Protein AF-A0A016TF57-F1 (afdb_monomer)

Foldseek 3Di:
DVVCVVPDDDPDFFPLVRQLVVVVVCCVVVVDPPVVSVVSVVVSVVCVVVVNDGDTDDPDVDPDDPPPPLDPFDDWDFDDDDPDDPDDDLLNLLVLLVVLLVVLQVLLVVLVDRPSPPFFDHSVLLSVLQVPQPLLVLQLLEEEEEEEPDDDDDQVSNVCSLRQSRHVGYIDDDGDDLVPGAQWYKYAYPQKDFLSSQDDDSVFKEDAAFLPFFDLPPCLVDCLHLVLLLQLLCCCVPVCVVPPLLVVLVVLLQQLLCVLPVVDPDLSCLSNDSGGFADVRIMIDTSVCVSSLVSQVSSSVSSSHDVRSSVSSVSSRGDYDHHDPVQEEQQPDPPRPNCCLVVADSSHRMYPGRPSVCVVPSVSVNSCCVGVSVSSSVSSGHPPCSVPPPPPPPDD

InterPro domains:
  IPR005049 STELLO-like [PF03385] (1-182)
  IPR005049 STELLO-like [PF03385] (183-281)
  IPR005049 STELLO-like [PTHR31362] (2-180)

Secondary structure (DSSP, 8-state):
-HHHHHT-----SBHHHHHHHHHHHHHHTTSS-HHHHHHHHHHHHHHHHTT--PPBPP--S-----S-TTSTT---B--------TT--HHHHHHHHHHHHHHHHHHHHTTT--GGGTTPPPHHHHHHHHHT-HHHHHHHTSEEEEEPSS---SSHHHHHHHHGGGSSEEEEES---GGG-SSEEEEEETT-EE-GGG---TTSEE-TTTT-B-S--GGGGSIIIIIHHHHHHHIIIIISTT-HHHHHHHHHHHHHHHHH-TT---HHHHHTS---B---SEEEEEGGGHHHHHHHHHHHHHTT--HHHHHHHHHHTS-EEPPPGGGEE-S-STTGGGGHHHH--TT-SEE----GGGGGSHHHHHHHIIIIIHHHHHHHT-GGGTTT---SSS--

Solvent-accessible surface area (backbone atoms only — not comparable to full-atom values): 22368 Å² total; per-residue (Å²): 109,69,74,55,63,76,71,60,80,70,91,55,70,45,47,66,55,30,54,48,52,50,38,49,53,32,32,79,67,68,75,40,52,75,66,55,38,49,52,50,50,50,51,52,50,52,41,49,73,75,66,55,77,72,63,77,64,71,91,65,100,52,89,75,64,66,92,58,83,81,58,88,72,81,58,50,54,81,62,76,90,73,82,78,63,99,73,72,51,62,44,56,58,26,42,53,42,52,48,32,48,50,54,51,29,54,62,26,40,79,34,77,38,64,71,69,61,80,56,71,62,56,35,63,58,42,27,57,60,47,74,72,31,69,47,53,52,53,33,42,50,18,34,38,34,36,39,62,94,63,87,89,82,87,42,63,72,54,54,43,44,73,43,40,75,48,29,57,39,51,37,44,45,40,65,86,72,74,96,76,60,78,46,27,37,35,42,31,30,65,32,44,45,73,45,66,87,68,57,77,70,63,87,44,30,36,28,57,69,49,72,73,45,59,49,75,51,74,59,48,79,38,68,40,20,51,58,9,28,48,42,29,43,40,40,56,70,62,73,35,54,84,36,69,68,58,42,52,41,50,52,49,44,42,50,24,29,32,73,71,38,76,83,54,85,50,55,62,59,56,60,59,44,78,58,37,36,25,83,69,48,42,36,35,44,18,39,93,46,42,69,54,52,52,54,48,49,52,49,30,50,75,30,47,28,38,64,30,40,47,50,31,55,51,55,54,28,48,79,68,45,62,53,59,76,85,32,45,42,73,37,84,56,88,71,29,62,82,32,40,64,78,71,59,58,84,77,27,41,34,38,31,55,48,63,53,82,52,44,82,41,46,66,55,31,30,45,41,40,70,40,58,49,38,40,48,40,50,74,77,47,34,72,87,54,69,87,71,70,82,75,85,84,78,79,135

pLDDT: mean 79.37, std 16.91, range [27.0, 96.5]

Structure (mmCIF, N/CA/C/O backbone):
data_AF-A0A016TF57-F1
#
_entry.id   AF-A0A016TF57-F1
#
loop_
_atom_site.group_PDB
_atom_site.id
_atom_site.type_symbol
_atom_site.label_atom_id
_atom_site.label_alt_id
_atom_site.label_comp_id
_atom_site.label_asym_id
_atom_site.label_entity_id
_atom_site.label_seq_id
_atom_site.pdbx_PDB_ins_code
_atom_site.Cartn_x
_atom_site.Cartn_y
_atom_site.Cartn_z
_atom_site.occupancy
_atom_site.B_iso_or_equiv
_atom_site.auth_seq_id
_atom_site.auth_comp_id
_atom_site.auth_asym_id
_atom_site.auth_atom_id
_atom_site.pdbx_PDB_model_num
ATOM 1 N N . MET A 1 1 ? -4.823 -21.055 -31.727 1.00 71.75 1 MET A N 1
ATOM 2 C CA . MET A 1 1 ? -5.336 -21.665 -30.477 1.00 71.75 1 MET A CA 1
ATOM 3 C C . MET A 1 1 ? -6.064 -20.632 -29.627 1.00 71.75 1 MET A C 1
ATOM 5 O O . MET A 1 1 ? -7.230 -20.855 -29.352 1.00 71.75 1 MET A O 1
ATOM 9 N N . LEU A 1 2 ? -5.428 -19.508 -29.272 1.00 66.88 2 LEU A N 1
ATOM 10 C CA . LEU A 1 2 ? -6.053 -18.452 -28.459 1.00 66.88 2 LEU A CA 1
ATOM 11 C C . LEU A 1 2 ? -7.310 -17.848 -29.109 1.00 66.88 2 LEU A C 1
ATOM 13 O O . LEU A 1 2 ? -8.346 -17.823 -28.468 1.00 66.88 2 LEU A O 1
ATOM 17 N N . GLU A 1 3 ? -7.268 -17.505 -30.399 1.00 75.25 3 GLU A N 1
ATOM 18 C CA . GLU A 1 3 ? -8.455 -17.023 -31.141 1.00 75.25 3 GLU A CA 1
ATOM 19 C C . GLU A 1 3 ? -9.606 -18.040 -31.181 1.00 75.25 3 GLU A C 1
ATOM 21 O O . GLU A 1 3 ? -10.775 -17.675 -31.192 1.00 75.25 3 GLU A O 1
ATOM 26 N N . PHE A 1 4 ? -9.288 -19.340 -31.195 1.00 82.19 4 PHE A N 1
ATOM 27 C CA . PHE A 1 4 ? -10.316 -20.379 -31.147 1.00 82.19 4 PHE A CA 1
ATOM 28 C C . PHE A 1 4 ? -10.947 -20.466 -29.758 1.00 82.19 4 PHE A C 1
ATOM 30 O O . PHE A 1 4 ? -12.154 -20.619 -29.662 1.00 82.19 4 PHE A O 1
ATOM 37 N N . LEU A 1 5 ? -10.136 -20.377 -28.702 1.00 80.94 5 LEU A N 1
ATOM 38 C CA . LEU A 1 5 ? -10.628 -20.368 -27.328 1.00 80.94 5 LEU A CA 1
ATOM 39 C C . LEU A 1 5 ? -11.501 -19.145 -27.036 1.00 80.94 5 LEU A C 1
ATOM 41 O O . LEU A 1 5 ? -12.487 -19.284 -26.326 1.00 80.94 5 LEU A O 1
ATOM 45 N N . ASP A 1 6 ? -11.154 -17.991 -27.606 1.00 66.81 6 ASP A N 1
ATOM 46 C CA . ASP A 1 6 ? -11.893 -16.736 -27.443 1.00 66.81 6 ASP A CA 1
ATOM 47 C C . ASP A 1 6 ? -13.297 -16.788 -28.074 1.00 66.81 6 ASP A C 1
ATOM 49 O O . ASP A 1 6 ? -14.247 -16.247 -27.523 1.00 66.81 6 ASP A O 1
ATOM 53 N N . GLY A 1 7 ? -13.451 -17.495 -29.200 1.00 80.75 7 GLY A N 1
ATOM 54 C CA . GLY A 1 7 ? -14.729 -17.622 -29.914 1.00 80.75 7 GLY A CA 1
ATOM 55 C C . GLY A 1 7 ? -15.459 -18.956 -29.737 1.00 80.75 7 GLY A C 1
ATOM 56 O O . GLY A 1 7 ? -16.441 -19.201 -30.438 1.00 80.75 7 GLY A O 1
ATOM 57 N N . TRP A 1 8 ? -14.966 -19.869 -28.895 1.00 88.00 8 TRP A N 1
ATOM 58 C CA . TRP A 1 8 ? -15.598 -21.178 -28.725 1.00 88.00 8 TRP A CA 1
ATOM 59 C C . TRP A 1 8 ? -16.699 -21.135 -27.670 1.00 88.00 8 TRP A C 1
ATOM 61 O O . TRP A 1 8 ? -16.450 -20.868 -26.496 1.00 88.00 8 TRP A O 1
ATOM 71 N N . GLU A 1 9 ? -17.907 -21.511 -28.081 1.00 86.81 9 GLU A N 1
ATOM 72 C CA . GLU A 1 9 ? -19.046 -21.689 -27.190 1.00 86.81 9 GLU A CA 1
ATOM 73 C C . GLU A 1 9 ? -19.377 -23.172 -27.018 1.00 86.81 9 GLU A C 1
ATOM 75 O O . GLU A 1 9 ? -19.324 -23.973 -27.956 1.00 86.81 9 GLU A O 1
ATOM 80 N N . CYS A 1 10 ? -19.737 -23.545 -25.794 1.00 87.19 10 CYS A N 1
ATOM 81 C CA . CYS A 1 10 ? -20.235 -24.880 -25.507 1.00 87.19 10 CYS A CA 1
ATOM 82 C C . CYS A 1 10 ? -21.759 -24.947 -25.698 1.00 87.19 10 CYS A C 1
ATOM 84 O O . CYS A 1 10 ? -22.479 -24.049 -25.267 1.00 87.19 10 CYS A O 1
ATOM 86 N N . GLU A 1 11 ? -22.263 -26.058 -26.235 1.00 85.81 11 GLU A N 1
ATOM 87 C CA . GLU A 1 11 ? -23.705 -26.309 -26.419 1.00 85.81 11 GLU A CA 1
ATOM 88 C C . GLU A 1 11 ? -24.340 -27.117 -25.270 1.00 85.81 11 GLU A C 1
ATOM 90 O O . GLU A 1 11 ? -25.559 -27.238 -25.174 1.00 85.81 11 GLU A O 1
ATOM 95 N N . HIS A 1 12 ? -23.528 -27.692 -24.381 1.00 85.50 12 HIS A N 1
ATOM 96 C CA . HIS A 1 12 ? -24.008 -28.488 -23.253 1.00 85.50 12 HIS A CA 1
ATOM 97 C C . HIS A 1 12 ? -24.274 -27.627 -22.013 1.00 85.50 12 HIS A C 1
ATOM 99 O O . HIS A 1 12 ? -23.538 -26.681 -21.731 1.00 85.50 12 HIS A O 1
ATOM 105 N N . ASN A 1 13 ? -25.286 -28.013 -21.228 1.00 82.38 13 ASN A N 1
ATOM 106 C CA . ASN A 1 13 ? -25.628 -27.364 -19.953 1.00 82.38 13 ASN A CA 1
ATOM 107 C C . ASN A 1 13 ? -24.681 -27.756 -18.810 1.00 82.38 13 ASN A C 1
ATOM 109 O O . ASN A 1 13 ? -24.493 -27.002 -17.858 1.00 82.38 13 ASN A O 1
ATOM 113 N N . GLU A 1 14 ? -24.081 -28.941 -18.893 1.00 85.69 14 GLU A N 1
ATOM 114 C CA . GLU A 1 14 ? -23.184 -29.452 -17.863 1.00 85.69 14 GLU A CA 1
ATOM 115 C C . GLU A 1 14 ? -21.729 -29.108 -18.178 1.00 85.69 14 GLU A C 1
ATOM 117 O O . GLU A 1 14 ? -21.221 -29.432 -19.254 1.00 85.69 14 GLU A O 1
ATOM 122 N N . THR A 1 15 ? -21.024 -28.532 -17.200 1.00 87.50 15 THR A N 1
ATOM 123 C CA . THR A 1 15 ? -19.594 -28.197 -17.308 1.00 87.50 15 THR A CA 1
ATOM 124 C C . THR A 1 15 ? -18.748 -29.411 -17.701 1.00 87.50 15 THR A C 1
ATOM 126 O O . THR A 1 15 ? -17.879 -29.300 -18.561 1.00 87.50 15 THR A O 1
ATOM 129 N N . ALA A 1 16 ? -19.045 -30.590 -17.146 1.00 90.19 16 ALA A N 1
ATOM 130 C CA . ALA A 1 16 ? -18.382 -31.845 -17.503 1.00 90.19 16 ALA A CA 1
ATOM 131 C C . ALA A 1 16 ? -18.482 -32.153 -19.008 1.00 90.19 16 ALA A C 1
ATOM 133 O O . ALA A 1 16 ? -17.484 -32.457 -19.662 1.00 90.19 16 ALA A O 1
ATOM 134 N N . SER A 1 17 ? -19.680 -31.996 -19.572 1.00 90.94 17 SER A N 1
ATOM 135 C CA . SER A 1 17 ? -19.942 -32.217 -20.995 1.00 90.94 17 SER A CA 1
ATOM 136 C C . SER A 1 17 ? -19.257 -31.164 -21.875 1.00 90.94 17 SER A C 1
ATOM 138 O O . SER A 1 17 ? -18.753 -31.491 -22.947 1.00 90.94 17 SER A O 1
ATOM 140 N N . CYS A 1 18 ? -19.147 -29.917 -21.405 1.00 92.56 18 CYS A N 1
ATOM 141 C CA . CYS A 1 18 ? -18.389 -28.874 -22.099 1.00 92.56 18 CYS A CA 1
ATOM 142 C C . CYS A 1 18 ? -16.893 -29.149 -22.156 1.00 92.56 18 CYS A C 1
ATOM 144 O O . CYS A 1 18 ? -16.283 -28.960 -23.203 1.00 92.56 18 CYS A O 1
ATOM 146 N N . VAL A 1 19 ? -16.298 -29.615 -21.058 1.00 92.06 19 VAL A N 1
ATOM 147 C CA . VAL A 1 19 ? -14.867 -29.943 -21.014 1.00 92.06 19 VAL A CA 1
ATOM 148 C C . VAL A 1 19 ? -14.543 -31.065 -22.004 1.00 92.06 19 VAL A C 1
ATOM 150 O O . VAL A 1 19 ? -13.566 -30.970 -22.746 1.00 92.06 19 VAL A O 1
ATOM 153 N N . VAL A 1 20 ? -15.400 -32.087 -22.088 1.00 94.31 20 VAL A N 1
ATOM 154 C CA . VAL A 1 20 ? -15.269 -33.150 -23.096 1.00 94.31 20 VAL A CA 1
ATOM 155 C C . VAL A 1 20 ? -15.456 -32.594 -24.512 1.00 94.31 20 VAL A C 1
ATOM 157 O O . VAL A 1 20 ? -14.656 -32.897 -25.394 1.00 94.31 20 VAL A O 1
ATOM 160 N N . GLY A 1 21 ? -16.460 -31.740 -24.735 1.00 93.75 21 GLY A N 1
ATOM 161 C CA . GLY A 1 21 ? -16.692 -31.093 -26.030 1.00 93.75 21 GLY A CA 1
ATOM 162 C C . GLY A 1 21 ? -15.515 -30.227 -26.495 1.00 93.75 21 GLY A C 1
ATOM 163 O O . GLY A 1 21 ? -15.141 -30.271 -27.667 1.00 93.75 21 GLY A O 1
ATOM 164 N N . LEU A 1 22 ? -14.875 -29.495 -25.583 1.00 94.50 22 LEU A N 1
ATOM 165 C CA . LEU A 1 22 ? -13.681 -28.705 -25.880 1.00 94.50 22 LEU A CA 1
ATOM 166 C C . LEU A 1 22 ? -12.492 -29.600 -26.246 1.00 94.50 22 LEU A C 1
ATOM 168 O O . LEU A 1 22 ? -11.803 -29.330 -27.229 1.00 94.50 22 LEU A O 1
ATOM 172 N N . ALA A 1 23 ? -12.279 -30.687 -25.499 1.00 94.31 23 ALA A N 1
ATOM 173 C CA . ALA A 1 23 ? -11.225 -31.660 -25.785 1.00 94.31 23 ALA A CA 1
ATOM 174 C C . ALA A 1 23 ? -11.398 -32.292 -27.179 1.00 94.31 23 ALA A C 1
ATOM 176 O O . ALA A 1 23 ? -10.441 -32.406 -27.945 1.00 94.31 23 ALA A O 1
ATOM 177 N N . GLU A 1 24 ? -12.634 -32.628 -27.553 1.00 94.62 24 GLU A N 1
ATOM 178 C CA . GLU A 1 24 ? -12.984 -33.110 -28.892 1.00 94.62 24 GLU A CA 1
ATOM 179 C C . GLU A 1 24 ? -12.663 -32.068 -29.978 1.00 94.62 24 GLU A C 1
ATOM 181 O O . GLU A 1 24 ? -12.046 -32.400 -30.993 1.00 94.62 24 GLU A O 1
ATOM 186 N N . LYS A 1 25 ? -12.980 -30.786 -29.747 1.00 94.88 25 LYS A N 1
ATOM 187 C CA . LYS A 1 25 ? -12.638 -29.696 -30.680 1.00 94.88 25 LYS A CA 1
ATOM 188 C C . LYS A 1 25 ? -11.135 -29.470 -30.801 1.00 94.88 25 LYS A C 1
ATOM 190 O O . LYS A 1 25 ? -10.647 -29.151 -31.886 1.00 94.88 25 LYS A O 1
ATOM 195 N N . PHE A 1 26 ? -10.391 -29.657 -29.715 1.00 93.62 26 PHE A N 1
ATOM 196 C CA . PHE A 1 26 ? -8.932 -29.627 -29.731 1.00 93.62 26 PHE A CA 1
ATOM 197 C C . PHE A 1 26 ? -8.351 -30.787 -30.539 1.00 93.62 26 PHE A C 1
ATOM 199 O O . PHE A 1 26 ? -7.415 -30.569 -31.312 1.00 93.62 26 PHE A O 1
ATOM 206 N N . ARG A 1 27 ? -8.944 -31.983 -30.451 1.00 94.81 27 ARG A N 1
ATOM 207 C CA . ARG A 1 27 ? -8.569 -33.121 -31.300 1.00 94.81 27 ARG A CA 1
ATOM 208 C C . ARG A 1 27 ? -8.861 -32.869 -32.772 1.00 94.81 27 ARG A C 1
ATOM 210 O O . ARG A 1 27 ? -7.985 -33.066 -33.604 1.00 94.81 27 ARG A O 1
ATOM 217 N N . GLU A 1 28 ? -10.057 -32.387 -33.107 1.00 93.88 28 GLU A N 1
ATOM 218 C CA . GLU A 1 28 ? -10.434 -32.042 -34.490 1.00 93.88 28 GLU A CA 1
ATOM 219 C C . GLU A 1 28 ? -9.477 -31.024 -35.132 1.00 93.88 28 GLU A C 1
ATOM 221 O O . GLU A 1 28 ? -9.306 -31.004 -36.349 1.00 93.88 28 GLU A O 1
ATOM 226 N N . ARG A 1 29 ? -8.852 -30.168 -34.316 1.00 92.50 29 ARG A N 1
ATOM 227 C CA . ARG A 1 29 ? -7.903 -29.130 -34.749 1.00 92.50 29 ARG A CA 1
ATOM 228 C C . ARG A 1 29 ? -6.445 -29.576 -34.681 1.00 92.50 29 ARG A C 1
ATOM 230 O O . ARG A 1 29 ? -5.562 -28.756 -34.913 1.00 92.50 29 ARG A O 1
ATOM 237 N N . ASN A 1 30 ? -6.197 -30.853 -34.389 1.00 92.44 30 ASN A N 1
ATOM 238 C CA . ASN A 1 30 ? -4.871 -31.441 -34.203 1.00 92.44 30 ASN A CA 1
ATOM 239 C C . ASN A 1 30 ? -4.037 -30.762 -33.101 1.00 92.44 30 ASN A C 1
ATOM 241 O O . ASN A 1 30 ? -2.810 -30.826 -33.136 1.00 92.44 30 ASN A O 1
ATOM 245 N N . PHE A 1 31 ? -4.678 -30.107 -32.126 1.00 89.19 31 PHE A N 1
ATOM 246 C CA . PHE A 1 31 ? -3.981 -29.628 -30.930 1.00 89.19 31 PHE A CA 1
ATOM 247 C C . PHE A 1 31 ? -3.691 -30.785 -29.979 1.00 89.19 31 PHE A C 1
ATOM 249 O O . PHE A 1 31 ? -2.611 -30.829 -29.401 1.00 89.19 31 PHE A O 1
ATOM 256 N N . TRP A 1 32 ? -4.637 -31.721 -29.860 1.00 93.25 32 TRP A N 1
ATOM 257 C CA . TRP A 1 32 ? -4.558 -32.912 -29.015 1.00 93.25 32 TRP A CA 1
ATOM 258 C C . TRP A 1 32 ? -4.774 -34.190 -29.832 1.00 93.25 32 TRP A C 1
ATOM 260 O O . TRP A 1 32 ? -5.417 -34.176 -30.882 1.00 93.25 32 TRP A O 1
ATOM 270 N N . GLY A 1 33 ? -4.237 -35.306 -29.350 1.00 90.56 33 GLY A N 1
ATOM 271 C CA . GLY A 1 33 ? -4.478 -36.635 -29.897 1.00 90.56 33 GLY A CA 1
ATOM 272 C C . GLY A 1 33 ? -5.718 -37.302 -29.299 1.00 90.56 33 GLY A C 1
ATOM 273 O O . GLY A 1 33 ? -6.307 -36.851 -28.319 1.00 90.56 33 GLY A O 1
ATOM 274 N N . SER A 1 34 ? -6.113 -38.440 -29.873 1.00 93.94 34 SER A N 1
ATOM 275 C CA . SER A 1 34 ? -7.255 -39.228 -29.382 1.00 93.94 34 SER A CA 1
ATOM 276 C C . SER A 1 34 ? -7.068 -39.721 -27.941 1.00 93.94 34 SER A C 1
ATOM 278 O O . SER A 1 34 ? -8.043 -39.819 -27.203 1.00 93.94 34 SER A O 1
ATOM 280 N N . ALA A 1 35 ? -5.824 -40.000 -27.536 1.00 90.12 35 ALA A N 1
ATOM 281 C CA . ALA A 1 35 ? -5.496 -40.427 -26.177 1.00 90.12 35 ALA A CA 1
ATOM 282 C C . ALA A 1 35 ? -5.734 -39.318 -25.138 1.00 90.12 35 ALA A C 1
ATOM 284 O O . ALA A 1 35 ? -6.183 -39.611 -24.035 1.00 90.12 35 ALA A O 1
ATOM 285 N N . ASP A 1 36 ? -5.494 -38.054 -25.497 1.00 89.81 36 ASP A N 1
ATOM 286 C CA . ASP A 1 36 ? -5.709 -36.912 -24.600 1.00 89.81 36 ASP A CA 1
ATOM 287 C C . ASP A 1 36 ? -7.202 -36.712 -24.323 1.00 89.81 36 ASP A C 1
ATOM 289 O O . ASP A 1 36 ? -7.617 -36.506 -23.183 1.00 89.81 36 ASP A O 1
ATOM 293 N N . VAL A 1 37 ? -8.031 -36.846 -25.364 1.00 93.38 37 VAL A N 1
ATOM 294 C CA . VAL A 1 37 ? -9.491 -36.773 -25.226 1.00 93.38 37 VAL A CA 1
ATOM 295 C C . VAL A 1 37 ? -10.023 -37.902 -24.351 1.00 93.38 37 VAL A C 1
ATOM 297 O O . VAL A 1 37 ? -10.873 -37.665 -23.494 1.00 93.38 37 VAL A O 1
ATOM 300 N N . GLU A 1 38 ? -9.505 -39.117 -24.529 1.00 91.94 38 GLU A N 1
ATOM 301 C CA . GLU A 1 38 ? -9.881 -40.255 -23.690 1.00 91.94 38 GLU A CA 1
ATOM 302 C C . GLU A 1 38 ? -9.446 -40.051 -22.232 1.00 91.94 38 GLU A C 1
ATOM 304 O O . GLU A 1 38 ? -10.220 -40.309 -21.312 1.00 91.94 38 GLU A O 1
ATOM 309 N N . GLY A 1 39 ? -8.254 -39.487 -22.013 1.00 90.88 39 GLY A N 1
ATOM 310 C CA . GLY A 1 39 ? -7.783 -39.095 -20.686 1.00 90.88 39 GLY A CA 1
ATOM 311 C C . GLY A 1 39 ? -8.730 -38.109 -19.995 1.00 90.88 39 GLY A C 1
ATOM 312 O O . GLY A 1 39 ? -9.074 -38.301 -18.829 1.00 90.88 39 GLY A O 1
ATOM 313 N N . ILE A 1 40 ? -9.225 -37.100 -20.721 1.00 94.25 40 ILE A N 1
ATOM 314 C CA . ILE A 1 40 ? -10.225 -36.158 -20.200 1.00 94.25 40 ILE A CA 1
ATOM 315 C C . ILE A 1 40 ? -11.548 -36.856 -19.872 1.00 94.25 40 ILE A C 1
ATOM 317 O O . ILE A 1 40 ? -12.108 -36.619 -18.802 1.00 94.25 40 ILE A O 1
ATOM 321 N N . ARG A 1 41 ? -12.049 -37.737 -20.747 1.00 94.81 41 ARG A N 1
ATOM 322 C CA . ARG A 1 41 ? -13.288 -38.495 -20.493 1.00 94.81 41 ARG A CA 1
ATOM 323 C C . ARG A 1 41 ? -13.176 -39.337 -19.224 1.00 94.81 41 ARG A C 1
ATOM 325 O O . ARG A 1 41 ? -14.076 -39.300 -18.383 1.00 94.81 41 ARG A O 1
ATOM 332 N N . GLN A 1 42 ? -12.059 -40.042 -19.063 1.00 92.00 42 GLN A N 1
ATOM 333 C CA . GLN A 1 42 ? -11.803 -40.877 -17.896 1.00 92.00 42 GLN A CA 1
ATOM 334 C C . GLN A 1 42 ? -11.702 -40.040 -16.615 1.00 92.00 42 GLN A C 1
ATOM 336 O O . GLN A 1 42 ? -12.343 -40.372 -15.619 1.00 92.00 42 GLN A O 1
ATOM 341 N N . TRP A 1 43 ? -10.978 -38.918 -16.663 1.00 93.50 43 TRP A N 1
ATOM 342 C CA . TRP A 1 43 ? -10.846 -37.990 -15.540 1.00 93.50 43 TRP A CA 1
ATOM 343 C C . TRP A 1 43 ? -12.200 -37.438 -15.073 1.00 93.50 43 TRP A C 1
ATOM 345 O O . TRP A 1 43 ? -12.498 -37.474 -13.880 1.00 93.50 43 TRP A O 1
ATOM 355 N N . ILE A 1 44 ? -13.057 -37.001 -16.003 1.00 93.62 44 ILE A N 1
ATOM 356 C CA . ILE A 1 44 ? -14.421 -36.547 -15.690 1.00 93.62 44 ILE A CA 1
ATOM 357 C C . ILE A 1 44 ? -15.242 -37.672 -15.042 1.00 93.62 44 ILE A C 1
ATOM 359 O O . ILE A 1 44 ? -15.892 -37.444 -14.021 1.00 93.62 44 ILE A O 1
ATOM 363 N N . SER A 1 45 ? -15.178 -38.887 -15.593 1.00 92.62 45 SER A N 1
ATOM 364 C CA . SER A 1 45 ? -15.855 -40.064 -15.030 1.00 92.62 45 SER A CA 1
ATOM 365 C C . SER A 1 45 ? -15.394 -40.348 -13.597 1.00 92.62 45 SER A C 1
ATOM 367 O O . SER A 1 45 ? -16.212 -40.622 -12.719 1.00 92.62 45 SER A O 1
ATOM 369 N N . ASP A 1 46 ? -14.091 -40.282 -13.334 1.00 92.81 46 ASP A N 1
ATOM 370 C CA . ASP A 1 46 ? -13.548 -40.597 -12.014 1.00 92.81 46 ASP A CA 1
ATOM 371 C C . ASP A 1 46 ? -13.9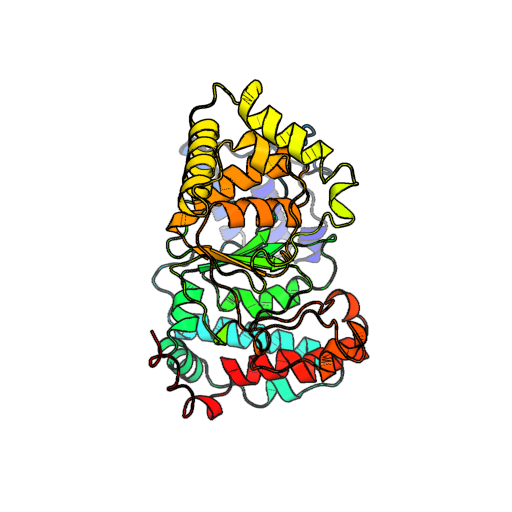11 -39.531 -10.976 1.00 92.81 46 ASP A C 1
ATOM 373 O O . ASP A 1 46 ? -14.255 -39.879 -9.847 1.00 92.81 46 ASP A O 1
ATOM 377 N N . LEU A 1 47 ? -13.966 -38.256 -11.374 1.00 87.94 47 LEU A N 1
ATOM 378 C CA . LEU A 1 47 ? -14.513 -37.184 -10.541 1.00 87.94 47 LEU A CA 1
ATOM 379 C C . LEU A 1 47 ? -15.981 -37.447 -10.170 1.00 87.94 47 LEU A C 1
ATOM 381 O O . LEU A 1 47 ? -16.353 -37.368 -8.999 1.00 87.94 47 LEU A O 1
ATOM 385 N N . GLN A 1 48 ? -16.815 -37.828 -11.137 1.00 91.44 48 GLN A N 1
ATOM 386 C CA . GLN A 1 48 ? -18.219 -38.148 -10.866 1.00 91.44 48 GLN A CA 1
ATOM 387 C C . GLN A 1 48 ? -18.364 -39.352 -9.922 1.00 91.44 48 GLN A C 1
ATOM 389 O O . GLN A 1 48 ? -19.202 -39.326 -9.019 1.00 91.44 48 GLN A O 1
ATOM 394 N N . LYS A 1 49 ? -17.519 -40.384 -10.065 1.00 93.38 49 LYS A N 1
ATOM 395 C CA . LYS A 1 49 ? -17.530 -41.568 -9.183 1.00 93.38 49 LYS A CA 1
ATOM 396 C C . LYS A 1 49 ? -17.207 -41.243 -7.729 1.00 93.38 49 LYS A C 1
ATOM 398 O O . LYS A 1 49 ? -17.775 -41.871 -6.841 1.00 93.38 49 LYS A O 1
ATOM 403 N N . ILE A 1 50 ? -16.320 -40.280 -7.472 1.00 88.75 50 ILE A N 1
ATOM 404 C CA . ILE A 1 50 ? -15.993 -39.845 -6.103 1.00 88.75 50 ILE A CA 1
ATOM 405 C C . ILE A 1 50 ? -16.999 -38.827 -5.541 1.00 88.75 50 ILE A C 1
ATOM 407 O O . ILE A 1 50 ? -16.780 -38.276 -4.465 1.00 88.75 50 ILE A O 1
ATOM 411 N N . GLY A 1 51 ? -18.104 -38.576 -6.251 1.00 83.25 51 GLY A N 1
ATOM 412 C CA . GLY A 1 51 ? -19.164 -37.668 -5.818 1.00 83.25 51 GLY A CA 1
ATOM 413 C C . GLY A 1 51 ? -18.869 -36.191 -6.074 1.00 83.25 51 GLY A C 1
ATOM 414 O O . GLY A 1 51 ? -19.548 -35.334 -5.508 1.00 83.25 51 GLY A O 1
ATOM 415 N N . TYR A 1 52 ? -17.881 -35.868 -6.916 1.00 81.25 52 TYR A N 1
ATOM 416 C CA . TYR A 1 52 ? -17.623 -34.487 -7.307 1.00 81.25 52 TYR A CA 1
ATOM 417 C C . TYR A 1 52 ? -18.796 -33.946 -8.133 1.00 81.25 52 TYR A C 1
ATOM 419 O O . TYR A 1 52 ? -19.140 -34.486 -9.187 1.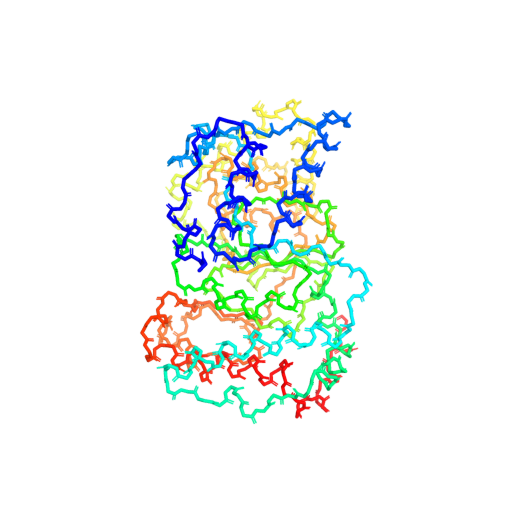00 81.25 52 TYR A O 1
ATOM 427 N N . GLN A 1 53 ? -19.400 -32.857 -7.661 1.00 86.94 53 GLN A N 1
ATOM 428 C CA . GLN A 1 53 ? -20.459 -32.152 -8.376 1.00 86.94 53 GLN A CA 1
ATOM 429 C C . GLN A 1 53 ? -19.855 -30.991 -9.160 1.00 86.94 53 GLN A C 1
ATOM 431 O O . GLN A 1 53 ? -19.316 -30.048 -8.581 1.00 86.94 53 GLN A O 1
ATOM 436 N N . PHE A 1 54 ? -19.945 -31.060 -10.488 1.00 82.62 54 PHE A N 1
ATOM 437 C CA . PHE A 1 54 ? -19.494 -29.971 -11.345 1.00 82.62 54 PHE A CA 1
ATOM 438 C C . PHE A 1 54 ? -20.394 -28.743 -11.166 1.00 82.62 54 PHE A C 1
ATOM 440 O O . PHE A 1 54 ? -21.614 -28.893 -11.060 1.00 82.62 54 PHE A O 1
ATOM 447 N N . PRO A 1 55 ? -19.823 -27.526 -11.163 1.00 75.56 55 PRO A N 1
ATOM 448 C CA . PRO A 1 55 ? -20.612 -26.310 -11.048 1.00 75.56 55 PRO A CA 1
ATOM 449 C C . PRO A 1 55 ? -21.578 -26.182 -12.239 1.00 75.56 55 PRO A C 1
ATOM 451 O O . PRO A 1 55 ? -21.215 -26.564 -13.361 1.00 75.56 55 PRO A O 1
ATOM 454 N N . PRO A 1 56 ? -22.792 -25.641 -12.029 1.00 73.12 56 PRO A N 1
ATOM 455 C CA . PRO A 1 56 ? -23.724 -25.378 -13.118 1.00 73.12 56 PRO A CA 1
ATOM 456 C C . PRO A 1 56 ? -23.144 -24.328 -14.070 1.00 73.12 56 PRO A C 1
ATOM 458 O O . PRO A 1 56 ? -22.430 -23.415 -13.644 1.00 73.12 56 PRO A O 1
ATOM 461 N N . ARG A 1 57 ? -23.470 -24.433 -15.364 1.00 62.38 57 ARG A N 1
ATOM 462 C CA . ARG A 1 57 ? -23.194 -23.341 -16.295 1.00 62.38 57 ARG A CA 1
ATOM 463 C C . ARG A 1 57 ? -24.086 -22.161 -15.960 1.00 62.38 57 ARG A C 1
ATOM 465 O O . ARG A 1 57 ? -25.308 -22.261 -16.001 1.00 62.38 57 ARG A O 1
ATOM 472 N N . PHE A 1 58 ? -23.452 -21.043 -15.652 1.00 57.56 58 PHE A N 1
ATOM 473 C CA . PHE A 1 58 ? -24.124 -19.761 -15.585 1.00 57.56 58 PHE A CA 1
ATOM 474 C C . PHE A 1 58 ? -24.091 -19.135 -16.977 1.00 57.56 58 PHE A C 1
ATOM 476 O O . PHE A 1 58 ? -23.026 -19.066 -17.592 1.00 57.56 58 PHE A O 1
ATOM 483 N N . ASP A 1 59 ? -25.245 -18.688 -17.459 1.00 48.44 59 ASP A N 1
ATOM 484 C CA . ASP A 1 59 ? -25.329 -17.775 -18.595 1.00 48.44 59 ASP A CA 1
ATOM 485 C C . ASP A 1 59 ? -24.765 -16.433 -18.104 1.00 48.44 59 ASP A C 1
ATOM 487 O O . ASP A 1 59 ? -25.336 -15.816 -17.201 1.00 48.44 59 ASP A O 1
ATOM 491 N N . ARG A 1 60 ? -23.563 -16.051 -18.548 1.00 46.91 60 ARG A N 1
ATOM 492 C CA . ARG A 1 60 ? -22.860 -14.873 -18.018 1.00 46.91 60 ARG A CA 1
ATOM 493 C C . ARG A 1 60 ? -22.415 -13.929 -19.122 1.00 46.91 60 ARG A C 1
ATOM 495 O O . ARG A 1 60 ? -21.274 -13.995 -19.557 1.00 46.91 60 ARG A O 1
ATOM 502 N N . ASP A 1 61 ? -23.271 -12.948 -19.379 1.00 36.25 61 ASP A N 1
ATOM 503 C CA . ASP A 1 61 ? -22.835 -11.553 -19.536 1.00 36.25 61 ASP A CA 1
ATOM 504 C C . ASP A 1 61 ? -22.806 -10.791 -18.196 1.00 36.25 61 ASP A C 1
ATOM 506 O O . ASP A 1 61 ? -22.476 -9.609 -18.139 1.00 36.25 61 ASP A O 1
ATOM 510 N N . SER A 1 62 ? -23.072 -11.452 -17.066 1.00 36.22 62 SER A N 1
ATOM 511 C CA . SER A 1 62 ? -22.777 -10.882 -15.755 1.00 36.22 62 SER A CA 1
ATOM 512 C C . SER A 1 62 ? -22.132 -11.913 -14.835 1.00 36.22 62 SER A C 1
ATOM 514 O O . SER A 1 62 ? -22.731 -12.880 -14.367 1.00 36.22 62 SER A O 1
ATOM 516 N N . TYR A 1 63 ? -20.869 -11.670 -14.490 1.00 33.69 63 TYR A N 1
ATOM 517 C CA . TYR A 1 63 ? -20.465 -11.904 -13.110 1.00 33.69 63 TYR A CA 1
ATOM 518 C C . TYR A 1 63 ? -21.383 -11.027 -12.254 1.00 33.69 63 TYR A C 1
ATOM 520 O O . TYR A 1 63 ? -21.085 -9.854 -12.047 1.00 33.69 63 TYR A O 1
ATOM 528 N N . ASP A 1 64 ? -22.533 -11.563 -11.840 1.00 33.06 64 ASP A N 1
ATOM 529 C CA . ASP A 1 64 ? -23.401 -10.882 -10.889 1.00 33.06 64 ASP A CA 1
ATOM 530 C C . ASP A 1 64 ? -22.611 -10.808 -9.576 1.00 33.06 64 ASP A C 1
ATOM 532 O O . ASP A 1 64 ? -22.485 -11.767 -8.808 1.00 33.06 64 ASP A O 1
ATOM 536 N N . ILE A 1 65 ? -21.985 -9.646 -9.394 1.00 37.88 65 ILE A N 1
ATOM 537 C CA . ILE A 1 65 ? -21.774 -9.008 -8.105 1.00 37.88 65 ILE A CA 1
ATOM 538 C C . ILE A 1 65 ? -23.094 -9.184 -7.354 1.00 37.88 65 ILE A C 1
ATOM 540 O O . ILE A 1 65 ? -24.164 -9.001 -7.938 1.00 37.88 65 ILE A O 1
ATOM 544 N N . SER A 1 66 ? -23.046 -9.577 -6.081 1.00 35.84 66 SER A N 1
ATOM 545 C CA . SER A 1 66 ? -24.231 -9.481 -5.229 1.00 35.84 66 SER A CA 1
ATOM 546 C C . SER A 1 66 ? -24.873 -8.114 -5.474 1.00 35.84 66 SER A C 1
ATOM 548 O O . SER A 1 66 ? -24.257 -7.095 -5.182 1.00 35.84 66 SER A O 1
ATOM 550 N N . LYS A 1 67 ? -26.110 -8.072 -5.991 1.00 39.03 67 LYS A N 1
ATOM 551 C CA . LYS A 1 67 ? -26.867 -6.811 -6.146 1.00 39.03 67 LYS A CA 1
ATOM 552 C C . LYS A 1 67 ? -27.078 -6.092 -4.812 1.00 39.03 67 LYS A C 1
ATOM 554 O O . LYS A 1 67 ? -27.575 -4.974 -4.775 1.00 39.03 67 LYS A O 1
ATOM 559 N N . ASN A 1 68 ? -26.733 -6.762 -3.719 1.00 41.00 68 ASN A N 1
ATOM 560 C CA . ASN A 1 68 ? -26.630 -6.192 -2.403 1.00 41.00 68 ASN A CA 1
ATOM 561 C C . ASN A 1 68 ? -25.171 -5.760 -2.171 1.00 41.00 68 ASN A C 1
ATOM 563 O O . ASN A 1 68 ? -24.358 -6.536 -1.664 1.00 41.00 68 ASN A O 1
ATOM 567 N N . GLU A 1 69 ? -24.857 -4.518 -2.550 1.00 36.50 69 GLU A N 1
ATOM 568 C CA . GLU A 1 69 ? -23.574 -3.828 -2.297 1.00 36.50 69 GLU A CA 1
ATOM 569 C C . GLU A 1 69 ? -23.275 -3.646 -0.792 1.00 36.50 69 GLU A C 1
ATOM 571 O O . GLU A 1 69 ? -22.215 -3.167 -0.408 1.00 36.50 69 GLU A O 1
ATOM 576 N N . THR A 1 70 ? -24.208 -4.054 0.071 1.00 37.25 70 THR A N 1
ATOM 577 C CA . THR A 1 70 ? -24.116 -4.007 1.536 1.00 37.25 70 THR A CA 1
ATOM 578 C C . THR A 1 70 ? -23.403 -5.218 2.150 1.00 37.25 70 THR A C 1
ATOM 580 O O . THR A 1 70 ? -23.168 -5.246 3.356 1.00 37.25 70 THR A O 1
ATOM 583 N N . VAL A 1 71 ? -23.060 -6.240 1.356 1.00 41.50 71 VAL A N 1
ATOM 584 C CA . VAL A 1 71 ? -22.354 -7.426 1.862 1.00 41.50 71 VAL A CA 1
ATOM 585 C C . VAL A 1 71 ? -20.863 -7.107 2.010 1.00 41.50 71 VAL A C 1
ATOM 587 O O . VAL A 1 71 ? -20.163 -6.907 1.015 1.00 41.50 71 VAL A O 1
ATOM 590 N N . ARG A 1 72 ? -20.379 -7.089 3.260 1.00 43.00 72 ARG A N 1
ATOM 591 C CA . ARG A 1 72 ? -18.954 -7.002 3.627 1.00 43.00 72 ARG A CA 1
ATOM 592 C C . ARG A 1 72 ? -18.105 -7.928 2.743 1.00 43.00 72 ARG A C 1
ATOM 594 O O . ARG A 1 72 ? -18.408 -9.114 2.625 1.00 43.00 72 ARG A O 1
ATOM 601 N N . GLY A 1 73 ? -17.039 -7.400 2.127 1.00 48.16 73 GLY A N 1
ATOM 602 C CA . GLY A 1 73 ? -16.020 -8.240 1.480 1.00 48.16 73 GLY A CA 1
ATOM 603 C C . GLY A 1 73 ? -15.890 -8.223 -0.056 1.00 48.16 73 GLY A C 1
ATOM 604 O O . GLY A 1 73 ? -15.206 -9.110 -0.566 1.00 48.16 73 GLY A O 1
ATOM 605 N N . HIS A 1 74 ? -16.441 -7.267 -0.821 1.00 46.75 74 HIS A N 1
ATOM 606 C CA . HIS A 1 74 ? -16.553 -7.409 -2.293 1.00 46.75 74 HIS A CA 1
ATOM 607 C C . HIS A 1 74 ? -16.029 -6.264 -3.194 1.00 46.75 74 HIS A C 1
ATOM 609 O O . HIS A 1 74 ? -16.806 -5.730 -3.971 1.00 46.75 74 HIS A O 1
ATOM 615 N N . ASN A 1 75 ? -14.724 -5.943 -3.227 1.00 47.88 75 ASN A N 1
ATOM 616 C CA . ASN A 1 75 ? -14.172 -5.029 -4.262 1.00 47.88 75 ASN A CA 1
ATOM 617 C C . ASN A 1 75 ? -12.756 -5.381 -4.790 1.00 47.88 75 ASN A C 1
ATOM 619 O O . ASN A 1 75 ? -12.056 -4.537 -5.352 1.00 47.88 75 ASN A O 1
ATOM 623 N N . CYS A 1 76 ? -12.299 -6.629 -4.623 1.00 56.47 76 CYS A N 1
ATOM 624 C CA . CYS A 1 76 ? -10.901 -7.008 -4.843 1.00 56.47 76 CYS A CA 1
ATOM 625 C C . CYS A 1 76 ? -10.709 -7.863 -6.087 1.00 56.47 76 CYS A C 1
ATOM 627 O O . CYS A 1 76 ? -11.397 -8.872 -6.255 1.00 56.47 76 CYS A O 1
ATOM 629 N N . ARG A 1 77 ? -9.684 -7.567 -6.894 1.00 45.28 77 ARG A N 1
ATOM 630 C CA . ARG A 1 77 ? -9.205 -8.502 -7.920 1.00 45.28 77 ARG A CA 1
ATOM 631 C C . ARG A 1 77 ? -7.825 -9.014 -7.528 1.00 45.28 77 ARG A C 1
ATOM 633 O O . ARG A 1 77 ? -6.841 -8.287 -7.569 1.00 45.28 77 ARG A O 1
ATOM 640 N N . LYS A 1 78 ? -7.747 -10.296 -7.161 1.00 43.03 78 LYS A N 1
ATOM 641 C CA . LYS A 1 78 ? -6.459 -10.986 -7.015 1.00 43.03 78 LYS A CA 1
ATOM 642 C C . LYS A 1 78 ? -5.789 -11.061 -8.386 1.00 43.03 78 LYS A C 1
ATOM 644 O O . LYS A 1 78 ? -6.404 -11.545 -9.334 1.00 43.03 78 LYS A O 1
ATOM 649 N N . VAL A 1 79 ? -4.532 -10.645 -8.478 1.00 41.66 79 VAL A N 1
ATOM 650 C CA . VAL A 1 79 ? -3.678 -10.983 -9.618 1.00 41.66 79 VAL A CA 1
ATOM 651 C C . VAL A 1 79 ? -2.936 -12.260 -9.241 1.00 41.66 79 VAL A C 1
ATOM 653 O O . VAL A 1 79 ? -2.166 -12.246 -8.294 1.00 41.66 79 VAL A O 1
ATOM 656 N N . SER A 1 80 ? -3.257 -13.353 -9.940 1.00 36.19 80 SER A N 1
ATOM 657 C CA . SER A 1 80 ? -2.608 -14.676 -9.914 1.00 36.19 80 SER A CA 1
ATOM 658 C C . SER A 1 80 ? -2.122 -15.192 -8.544 1.00 36.19 80 SER A C 1
ATOM 660 O O . SER A 1 80 ? -1.062 -14.815 -8.052 1.00 36.19 80 SER A O 1
ATOM 662 N N . MET A 1 81 ? -2.860 -16.137 -7.947 1.00 35.72 81 MET A N 1
ATOM 663 C CA . MET A 1 81 ? -2.310 -16.976 -6.874 1.00 35.72 81 MET A CA 1
ATOM 664 C C . MET A 1 81 ? -1.444 -18.072 -7.504 1.00 35.72 81 MET A C 1
ATOM 666 O O . MET A 1 81 ? -1.975 -19.089 -7.944 1.00 35.72 81 MET A O 1
ATOM 670 N N . GLU A 1 82 ? -0.124 -17.904 -7.496 1.00 36.38 82 GLU A N 1
ATOM 671 C CA . GLU A 1 82 ? 0.760 -19.067 -7.460 1.00 36.38 82 GLU A CA 1
ATOM 672 C C . GLU A 1 82 ? 0.938 -19.462 -5.995 1.00 36.38 82 GLU A C 1
ATOM 674 O O . GLU A 1 82 ? 1.495 -18.712 -5.193 1.00 36.38 82 GLU A O 1
ATOM 679 N N . PHE A 1 83 ? 0.417 -20.629 -5.617 1.00 35.12 83 PHE A N 1
ATOM 680 C CA . PHE A 1 83 ? 0.749 -21.221 -4.328 1.00 35.12 83 PHE A CA 1
ATOM 681 C C . PHE A 1 83 ? 2.241 -21.552 -4.357 1.00 35.12 83 PHE A C 1
ATOM 683 O O . PHE A 1 83 ? 2.664 -22.487 -5.035 1.00 35.12 83 PHE A O 1
ATOM 690 N N . VAL A 1 84 ? 3.037 -20.742 -3.659 1.00 40.91 84 VAL A N 1
ATOM 691 C CA . VAL A 1 84 ? 4.475 -20.950 -3.511 1.00 40.91 84 VAL A CA 1
ATOM 692 C C . VAL A 1 84 ? 4.679 -22.326 -2.882 1.00 40.91 84 VAL A C 1
ATOM 694 O O . VAL A 1 84 ? 4.376 -22.530 -1.707 1.00 40.91 84 VAL A O 1
ATOM 697 N N . SER A 1 85 ? 5.185 -23.286 -3.660 1.00 39.19 85 SER A N 1
ATOM 698 C CA . SER A 1 85 ? 5.769 -24.480 -3.060 1.00 39.19 85 SER A CA 1
ATOM 699 C C . SER A 1 85 ? 7.013 -24.032 -2.294 1.00 39.19 85 SER A C 1
ATOM 701 O O . SER A 1 85 ? 7.806 -23.224 -2.788 1.00 39.19 85 SER A O 1
ATOM 703 N N . SER A 1 86 ? 7.195 -24.546 -1.083 1.00 44.72 86 SER A N 1
ATOM 704 C CA . SER A 1 86 ? 8.336 -24.259 -0.207 1.00 44.72 86 SER A CA 1
ATOM 705 C C . SER A 1 86 ? 9.694 -24.711 -0.776 1.00 44.72 86 SER A C 1
ATOM 707 O O . SER A 1 86 ? 10.695 -24.671 -0.065 1.00 44.72 86 SER A O 1
ATOM 709 N N . SER A 1 87 ? 9.758 -25.120 -2.049 1.00 44.25 87 SER A N 1
ATOM 710 C CA . SER A 1 87 ? 10.942 -25.678 -2.697 1.00 44.25 87 SER A CA 1
ATOM 711 C C . SER A 1 87 ? 11.360 -24.997 -4.007 1.00 44.25 87 SER A C 1
ATOM 713 O O . SER A 1 87 ? 12.160 -25.589 -4.730 1.00 44.25 87 SER A O 1
ATOM 715 N N . ARG A 1 88 ? 10.862 -23.798 -4.360 1.00 54.47 88 ARG A N 1
ATOM 716 C CA . ARG A 1 88 ? 11.425 -23.080 -5.525 1.00 54.47 88 ARG A CA 1
ATOM 717 C C . ARG A 1 88 ? 12.868 -22.661 -5.243 1.00 54.47 88 ARG A C 1
ATOM 719 O O . ARG A 1 88 ? 13.146 -21.998 -4.241 1.00 54.47 88 ARG A O 1
ATOM 726 N N . ASP A 1 89 ? 13.771 -23.042 -6.140 1.00 65.69 89 ASP A N 1
ATOM 727 C CA . ASP A 1 89 ? 15.180 -22.653 -6.109 1.00 65.69 89 ASP A CA 1
ATOM 728 C C . ASP A 1 89 ? 15.284 -21.115 -6.094 1.00 65.69 89 ASP A C 1
ATOM 730 O O . ASP A 1 89 ? 14.603 -20.414 -6.843 1.00 65.69 89 ASP A O 1
ATOM 734 N N . SER A 1 90 ? 16.154 -20.561 -5.244 1.00 68.56 90 SER A N 1
ATOM 735 C CA . SER A 1 90 ? 16.496 -19.128 -5.214 1.00 68.56 90 SER A CA 1
ATOM 736 C C . SER A 1 90 ? 16.852 -18.552 -6.598 1.00 68.56 90 SER A C 1
ATOM 738 O O . SER A 1 90 ? 16.646 -17.362 -6.870 1.00 68.56 90 SER A O 1
ATOM 740 N N . THR A 1 91 ? 17.337 -19.417 -7.488 1.00 76.69 91 THR A N 1
ATOM 741 C CA . THR A 1 91 ? 17.641 -19.126 -8.888 1.00 76.69 91 THR A CA 1
ATOM 742 C C . THR A 1 91 ? 16.376 -18.912 -9.727 1.00 76.69 91 THR A C 1
ATOM 744 O O . THR A 1 91 ? 16.351 -18.002 -10.552 1.00 76.69 91 THR A O 1
ATOM 747 N N . GLU A 1 92 ? 15.303 -19.671 -9.484 1.00 79.69 92 GLU A N 1
ATOM 748 C CA . GLU A 1 92 ? 14.008 -19.553 -10.177 1.00 79.69 92 GLU A CA 1
ATOM 749 C C . GLU A 1 92 ? 13.328 -18.218 -9.841 1.00 79.69 92 GLU A C 1
ATOM 751 O O . GLU A 1 92 ? 12.977 -17.455 -10.737 1.00 79.69 92 GLU A O 1
ATOM 756 N N . LYS A 1 93 ? 13.290 -17.842 -8.554 1.00 81.31 93 LYS A N 1
ATOM 757 C CA . LYS A 1 93 ? 12.799 -16.514 -8.127 1.00 81.31 93 LYS A CA 1
ATOM 758 C C . LYS A 1 93 ? 13.620 -15.366 -8.717 1.00 81.31 93 LYS A C 1
ATOM 760 O O . LYS A 1 93 ? 13.103 -14.288 -9.005 1.00 81.31 93 LYS A O 1
ATOM 765 N N . SER A 1 94 ? 14.926 -15.563 -8.875 1.00 87.81 94 SER A N 1
ATOM 766 C CA . SER A 1 94 ? 15.786 -14.565 -9.516 1.00 87.81 94 SER A CA 1
ATOM 767 C C . SER A 1 94 ? 15.526 -14.457 -11.017 1.00 87.81 94 SER A C 1
ATOM 769 O O . SER A 1 94 ? 15.583 -13.355 -11.558 1.00 87.81 94 SER A O 1
ATOM 771 N N . LEU A 1 95 ? 15.178 -15.561 -11.680 1.00 87.44 95 LEU A N 1
ATOM 772 C CA . LEU A 1 95 ? 14.761 -15.553 -13.077 1.00 87.44 95 LEU A CA 1
ATOM 773 C C . LEU A 1 95 ? 13.443 -14.788 -13.261 1.00 87.44 95 LEU A C 1
ATOM 775 O O . LEU A 1 95 ? 13.365 -13.950 -14.153 1.00 87.44 95 LEU A O 1
ATOM 779 N N . GLU A 1 96 ? 12.455 -14.998 -12.387 1.00 86.38 96 GLU A N 1
ATOM 780 C CA . GLU A 1 96 ? 11.190 -14.244 -12.397 1.00 86.38 96 GLU A CA 1
ATOM 781 C C . GLU A 1 96 ? 11.433 -12.728 -12.278 1.00 86.38 96 GLU A C 1
ATOM 783 O O . GLU A 1 96 ? 10.897 -11.942 -13.060 1.00 86.38 96 GLU A O 1
ATOM 788 N N . LYS A 1 97 ? 12.312 -12.310 -11.356 1.00 89.88 97 LYS A N 1
ATOM 789 C CA . LYS A 1 97 ? 12.713 -10.901 -11.178 1.00 89.88 97 LYS A CA 1
ATOM 790 C C . LYS A 1 97 ? 13.375 -10.318 -12.426 1.00 89.88 97 LYS A C 1
ATOM 792 O O . LYS A 1 97 ? 13.048 -9.205 -12.836 1.00 89.88 97 LYS A O 1
ATOM 797 N N . LEU A 1 98 ? 14.302 -11.062 -13.033 1.00 89.88 98 LEU A N 1
ATOM 798 C CA . LEU A 1 98 ? 14.972 -10.643 -14.266 1.00 89.88 98 LEU A CA 1
ATOM 799 C C . LEU A 1 98 ? 13.998 -10.578 -15.446 1.00 89.88 98 LEU A C 1
ATOM 801 O O . LEU A 1 98 ? 14.091 -9.649 -16.241 1.00 89.88 98 LEU A O 1
ATOM 805 N N . SER A 1 99 ? 13.042 -11.506 -15.535 1.00 88.94 99 SER A N 1
ATOM 806 C CA . SER A 1 99 ? 11.990 -11.487 -16.555 1.00 88.94 99 SER A CA 1
ATOM 807 C C . SER A 1 99 ? 11.089 -10.263 -16.400 1.00 88.94 99 SER A C 1
ATOM 809 O O . SER A 1 99 ? 10.865 -9.547 -17.370 1.00 88.94 99 SER A O 1
ATOM 811 N N . ALA A 1 100 ? 10.634 -9.965 -15.179 1.00 88.94 100 ALA A N 1
ATOM 812 C CA . ALA A 1 100 ? 9.808 -8.791 -14.905 1.00 88.94 100 ALA A CA 1
ATOM 813 C C . ALA A 1 100 ? 10.524 -7.482 -15.282 1.00 88.94 100 ALA A C 1
ATOM 815 O O . ALA A 1 100 ? 9.926 -6.593 -15.888 1.00 88.94 100 ALA A O 1
ATOM 816 N N . LEU A 1 101 ? 11.824 -7.377 -14.984 1.00 88.69 101 LEU A N 1
ATOM 817 C CA . LEU A 1 101 ? 12.644 -6.246 -15.417 1.00 88.69 101 LEU A CA 1
ATOM 818 C C . LEU A 1 101 ? 12.868 -6.230 -16.936 1.00 88.69 101 LEU A C 1
ATOM 820 O O . LEU A 1 101 ? 12.926 -5.158 -17.535 1.00 88.69 101 LEU A O 1
ATOM 824 N N . GLY A 1 102 ? 13.004 -7.403 -17.556 1.00 88.88 102 GLY A N 1
ATOM 825 C CA . GLY A 1 102 ? 13.111 -7.574 -19.001 1.00 88.88 102 GLY A CA 1
ATOM 826 C C . GLY A 1 102 ? 11.923 -6.954 -19.728 1.00 88.88 102 GLY A C 1
ATOM 827 O O . GLY A 1 102 ? 12.142 -6.138 -20.626 1.00 88.88 102 GLY A O 1
ATOM 828 N N . ASP A 1 103 ? 10.708 -7.260 -19.270 1.00 90.00 103 ASP A N 1
ATOM 829 C CA . ASP A 1 103 ? 9.454 -6.687 -19.768 1.00 90.00 103 ASP A CA 1
ATOM 830 C C . ASP A 1 103 ? 9.392 -5.166 -19.547 1.00 90.00 103 ASP A C 1
ATOM 832 O O . ASP A 1 103 ? 9.029 -4.409 -20.447 1.00 90.00 103 ASP A O 1
ATOM 836 N N . ILE A 1 104 ? 9.783 -4.690 -18.356 1.00 89.50 104 ILE A N 1
ATOM 837 C CA . ILE A 1 104 ? 9.860 -3.249 -18.057 1.00 89.50 104 ILE A CA 1
ATOM 838 C C . ILE A 1 104 ? 10.825 -2.547 -19.021 1.00 89.50 104 ILE A C 1
ATOM 840 O O . ILE A 1 104 ? 10.557 -1.438 -19.484 1.00 89.50 104 ILE A O 1
ATOM 844 N N . ALA A 1 105 ? 11.952 -3.178 -19.341 1.00 90.38 105 ALA A N 1
ATOM 845 C CA . ALA A 1 105 ? 12.926 -2.602 -20.251 1.00 90.38 105 ALA A CA 1
ATOM 846 C C . ALA A 1 105 ? 12.420 -2.546 -21.703 1.00 90.38 105 ALA A C 1
ATOM 848 O O . ALA A 1 105 ? 12.760 -1.600 -22.409 1.00 90.38 105 ALA A O 1
ATOM 849 N N . GLU A 1 106 ? 11.597 -3.502 -22.150 1.00 89.38 106 GLU A N 1
ATOM 850 C CA . GLU A 1 106 ? 10.905 -3.412 -23.453 1.00 89.38 106 GLU A CA 1
ATOM 851 C C . GLU A 1 106 ? 9.913 -2.259 -23.462 1.00 89.38 106 GLU A C 1
ATOM 853 O O . GLU A 1 106 ? 9.929 -1.430 -24.371 1.00 89.38 106 GLU A O 1
ATOM 858 N N . TRP A 1 107 ? 9.128 -2.139 -22.393 1.00 89.88 107 TRP A N 1
ATOM 859 C CA . TRP A 1 107 ? 8.187 -1.040 -22.222 1.00 89.88 107 TRP A CA 1
ATOM 860 C C . TRP A 1 107 ? 8.877 0.338 -22.236 1.00 89.88 107 TRP A C 1
ATOM 862 O O . TRP A 1 107 ? 8.356 1.291 -22.822 1.00 89.88 107 TRP A O 1
ATOM 872 N N . CYS A 1 108 ? 10.078 0.447 -21.657 1.00 91.62 108 CYS A N 1
ATOM 873 C CA . CYS A 1 108 ? 10.917 1.646 -21.742 1.00 91.62 108 CYS A CA 1
ATOM 874 C C . CYS A 1 108 ? 11.514 1.884 -23.135 1.00 91.62 108 CYS A C 1
ATOM 876 O O . CYS A 1 108 ? 11.647 3.039 -23.553 1.00 91.62 108 CYS A O 1
ATOM 878 N N . ALA A 1 109 ? 11.846 0.823 -23.873 1.00 91.31 109 ALA A N 1
ATOM 879 C CA . ALA A 1 109 ? 12.389 0.937 -25.221 1.00 91.31 109 ALA A CA 1
ATOM 880 C C . ALA A 1 109 ? 11.385 1.583 -26.191 1.00 91.31 109 ALA A C 1
ATOM 882 O O . ALA A 1 109 ? 11.799 2.355 -27.055 1.00 91.31 109 ALA A O 1
ATOM 883 N N . GLU A 1 110 ? 10.074 1.384 -25.995 1.00 90.62 110 GLU A N 1
ATOM 884 C CA . GLU A 1 110 ? 9.025 2.104 -26.742 1.00 90.62 110 GLU A CA 1
ATOM 885 C C . GLU A 1 110 ? 9.097 3.632 -26.560 1.00 90.62 110 GLU A C 1
ATOM 887 O O . GLU A 1 110 ? 8.724 4.390 -27.454 1.00 90.62 110 GLU A O 1
ATOM 892 N N . ALA A 1 111 ? 9.618 4.104 -25.423 1.00 91.12 111 ALA A N 1
ATOM 893 C CA . ALA A 1 111 ? 9.887 5.519 -25.154 1.00 91.12 111 ALA A CA 1
ATOM 894 C C . ALA A 1 111 ? 11.328 5.943 -25.503 1.00 91.12 111 ALA A C 1
ATOM 896 O O . ALA A 1 111 ? 11.792 7.014 -25.094 1.00 91.12 111 ALA A O 1
ATOM 897 N N . ASN A 1 112 ? 12.035 5.121 -26.285 1.00 90.44 112 ASN A N 1
ATOM 898 C CA . ASN A 1 112 ? 13.412 5.337 -26.717 1.00 90.44 112 ASN A CA 1
ATOM 899 C C . ASN A 1 112 ? 14.398 5.452 -25.533 1.00 90.44 112 ASN A C 1
ATOM 901 O O . ASN A 1 112 ? 15.270 6.327 -25.522 1.00 90.44 112 ASN A O 1
ATOM 905 N N . TYR A 1 113 ? 14.219 4.593 -24.519 1.00 87.25 113 TYR A N 1
ATOM 906 C CA . TYR A 1 113 ? 15.109 4.446 -23.363 1.00 87.25 113 TYR A CA 1
ATOM 907 C C . TYR A 1 113 ? 15.571 2.991 -23.208 1.00 87.25 113 TYR A C 1
ATOM 909 O O . TYR A 1 113 ? 14.763 2.101 -22.951 1.00 87.25 113 TYR A O 1
ATOM 917 N N . THR A 1 114 ? 16.873 2.736 -23.345 1.00 83.94 114 THR A N 1
ATOM 918 C CA . THR A 1 114 ? 17.434 1.369 -23.401 1.00 83.94 114 THR A CA 1
ATOM 919 C C . THR A 1 114 ? 18.305 0.987 -22.206 1.00 83.94 114 THR A C 1
ATOM 921 O O . THR A 1 114 ? 18.711 -0.170 -22.084 1.00 83.94 114 THR A O 1
ATOM 924 N N . ASP A 1 115 ? 18.602 1.930 -21.314 1.00 80.69 115 ASP A N 1
ATOM 925 C CA . ASP A 1 115 ? 19.665 1.762 -20.315 1.00 80.69 115 ASP A CA 1
ATOM 926 C C . ASP A 1 115 ? 19.295 0.770 -19.204 1.00 80.69 115 ASP A C 1
ATOM 928 O O . ASP A 1 115 ? 20.180 0.128 -18.636 1.00 80.69 115 ASP A O 1
ATOM 932 N N . VAL A 1 116 ? 17.995 0.523 -18.978 1.00 75.19 116 VAL A N 1
ATOM 933 C CA . VAL A 1 116 ? 17.503 -0.495 -18.025 1.00 75.19 116 VAL A CA 1
ATOM 934 C C . VAL A 1 116 ? 18.088 -1.888 -18.319 1.00 75.19 116 VAL A C 1
ATOM 936 O O . VAL A 1 116 ? 18.344 -2.656 -17.393 1.00 75.19 116 VAL A O 1
ATOM 939 N N . ARG A 1 117 ? 18.336 -2.215 -19.598 1.00 69.88 117 ARG A N 1
ATOM 940 C CA . ARG A 1 117 ? 18.800 -3.540 -20.052 1.00 69.88 117 ARG A CA 1
ATOM 941 C C . ARG A 1 117 ? 20.299 -3.776 -19.903 1.00 69.88 117 ARG A C 1
ATOM 943 O O . ARG A 1 117 ? 20.726 -4.923 -19.832 1.00 69.88 117 ARG A O 1
ATOM 950 N N . GLN A 1 118 ? 21.110 -2.724 -19.871 1.00 67.69 118 GLN A N 1
ATOM 951 C CA . GLN A 1 118 ? 22.542 -2.844 -20.165 1.00 67.69 118 GLN A CA 1
ATOM 952 C C . GLN A 1 118 ? 23.374 -3.497 -19.045 1.00 67.69 118 GLN A C 1
ATOM 954 O O . GLN A 1 118 ? 24.564 -3.732 -19.240 1.00 67.69 118 GLN A O 1
ATOM 959 N N . ARG A 1 119 ? 22.790 -3.795 -17.872 1.00 68.06 119 ARG A N 1
ATOM 960 C CA . ARG A 1 119 ? 23.541 -4.260 -16.686 1.00 68.06 119 ARG A CA 1
ATOM 961 C C . ARG A 1 119 ? 22.865 -5.381 -15.886 1.00 68.06 119 ARG A C 1
ATOM 963 O O . ARG A 1 119 ? 23.041 -5.461 -14.670 1.00 68.06 119 ARG A O 1
ATOM 970 N N . MET A 1 120 ? 22.084 -6.241 -16.537 1.00 80.56 120 MET A N 1
ATOM 971 C CA . MET A 1 120 ? 21.425 -7.350 -15.838 1.00 80.56 120 MET A CA 1
ATOM 972 C C . MET A 1 120 ? 22.436 -8.445 -15.433 1.00 80.56 120 MET A C 1
ATOM 974 O O . MET A 1 120 ? 23.201 -8.904 -16.284 1.00 80.56 120 MET A O 1
ATOM 978 N N . PRO A 1 121 ? 22.470 -8.877 -14.158 1.00 87.19 121 PRO A N 1
ATOM 979 C CA . PRO A 1 121 ? 23.295 -9.996 -13.716 1.00 87.19 121 PRO A CA 1
ATOM 980 C C . PRO A 1 121 ? 22.701 -11.337 -14.165 1.00 87.19 121 PRO A C 1
ATOM 982 O O . PRO A 1 121 ? 21.543 -11.427 -14.573 1.00 87.19 121 PRO A O 1
ATOM 985 N N . SER A 1 122 ? 23.472 -12.413 -14.017 1.00 88.00 122 SER A N 1
ATOM 986 C CA . SER A 1 122 ? 22.912 -13.768 -14.095 1.00 88.00 122 SER A CA 1
ATOM 987 C C . SER A 1 122 ? 21.956 -14.052 -12.918 1.00 88.00 122 SER A C 1
ATOM 989 O O . SER A 1 122 ? 22.112 -13.458 -11.844 1.00 88.00 122 SER A O 1
ATOM 991 N N . PRO A 1 123 ? 21.001 -14.995 -13.059 1.00 88.75 123 PRO A N 1
ATOM 992 C CA . PRO A 1 123 ? 20.085 -15.363 -11.977 1.00 88.75 123 PRO A CA 1
ATOM 993 C C . PRO A 1 123 ? 20.787 -15.752 -10.665 1.00 88.75 123 PRO A C 1
ATOM 995 O O . PRO A 1 123 ? 20.342 -15.355 -9.594 1.00 88.75 123 PRO A O 1
ATOM 998 N N . SER A 1 124 ? 21.918 -16.463 -10.725 1.00 86.56 124 SER A N 1
ATOM 999 C CA . SER A 1 124 ? 22.680 -16.878 -9.534 1.00 86.56 124 SER A CA 1
ATOM 1000 C C . SER A 1 124 ? 23.375 -15.707 -8.826 1.00 86.56 124 SER A C 1
ATOM 1002 O O . SER A 1 124 ? 23.412 -15.644 -7.592 1.00 86.56 124 SER A O 1
ATOM 1004 N N . GLN A 1 125 ? 23.890 -14.741 -9.592 1.00 87.75 125 GLN A N 1
ATOM 1005 C CA . GLN A 1 125 ? 24.437 -13.495 -9.051 1.00 87.75 125 GLN A CA 1
ATOM 1006 C C . GLN A 1 125 ? 23.342 -12.671 -8.364 1.00 87.75 125 GLN A C 1
ATOM 1008 O O . GLN A 1 125 ? 23.563 -12.163 -7.264 1.00 87.75 125 GLN A O 1
ATOM 1013 N N . LEU A 1 126 ? 22.154 -12.582 -8.974 1.00 89.12 126 LEU A N 1
ATOM 1014 C CA . LEU A 1 126 ? 21.014 -11.879 -8.387 1.00 89.12 126 LEU A CA 1
ATOM 1015 C C . LEU A 1 126 ? 20.493 -12.576 -7.123 1.00 89.12 126 LEU A C 1
ATOM 1017 O O . LEU A 1 126 ? 20.205 -11.905 -6.133 1.00 89.12 126 LEU A O 1
ATOM 1021 N N . ALA A 1 127 ? 20.430 -13.909 -7.124 1.00 87.19 127 ALA A N 1
ATOM 1022 C CA . ALA A 1 127 ? 20.041 -14.692 -5.954 1.00 87.19 127 ALA A CA 1
ATOM 1023 C C . ALA A 1 127 ? 20.975 -14.401 -4.774 1.00 87.19 127 ALA A C 1
ATOM 1025 O O . ALA A 1 127 ? 20.516 -14.069 -3.684 1.00 87.19 127 ALA A O 1
ATOM 1026 N N . THR A 1 128 ? 22.289 -14.423 -5.013 1.00 86.44 128 THR A N 1
ATOM 1027 C CA . THR A 1 128 ? 23.298 -14.109 -3.989 1.00 86.44 128 THR A CA 1
ATOM 1028 C C . THR A 1 128 ? 23.152 -12.680 -3.460 1.00 86.44 128 THR A C 1
ATOM 1030 O O . THR A 1 128 ? 23.227 -12.453 -2.253 1.00 86.44 128 THR A O 1
ATOM 1033 N N . LEU A 1 129 ? 22.915 -11.707 -4.348 1.00 84.62 129 LEU A N 1
ATOM 1034 C CA . LEU A 1 129 ? 22.695 -10.309 -3.969 1.00 84.62 129 LEU A CA 1
ATOM 1035 C C . LEU A 1 129 ? 21.466 -10.160 -3.059 1.00 84.62 129 LEU A C 1
ATOM 1037 O O . LEU A 1 129 ? 21.516 -9.447 -2.058 1.00 84.62 129 LEU A O 1
ATOM 1041 N N . HIS A 1 130 ? 20.370 -10.838 -3.401 1.00 87.69 130 HIS A N 1
ATOM 1042 C CA . HIS A 1 130 ? 19.099 -10.719 -2.696 1.00 87.69 130 HIS A CA 1
ATOM 1043 C C . HIS A 1 130 ? 19.051 -11.481 -1.374 1.00 87.69 130 HIS A C 1
ATOM 1045 O O . HIS A 1 130 ? 18.521 -10.941 -0.406 1.00 87.69 130 HIS A O 1
ATOM 1051 N N . THR A 1 131 ? 19.638 -12.678 -1.291 1.00 83.19 1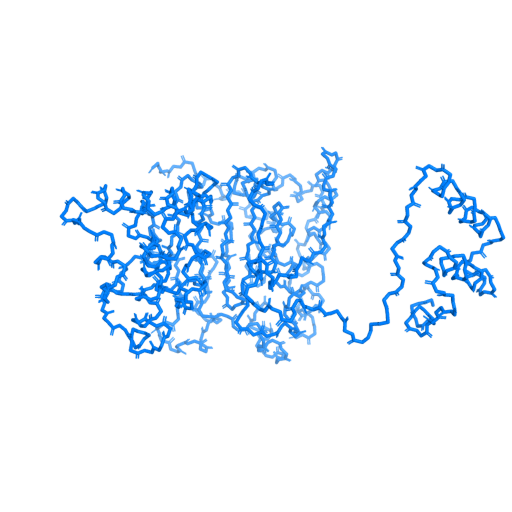31 THR A N 1
ATOM 1052 C CA . THR A 1 131 ? 19.687 -13.467 -0.045 1.00 83.19 131 THR A CA 1
ATOM 1053 C C . THR A 1 131 ? 20.418 -12.726 1.079 1.00 83.19 131 THR A C 1
ATOM 1055 O O . THR A 1 131 ? 20.082 -12.886 2.248 1.00 83.19 131 THR A O 1
ATOM 1058 N N . ASN A 1 132 ? 21.372 -11.855 0.735 1.00 81.81 132 ASN A N 1
ATOM 1059 C CA . ASN A 1 132 ? 22.115 -11.044 1.702 1.00 81.81 132 ASN A CA 1
ATOM 1060 C C . ASN A 1 132 ? 21.385 -9.754 2.131 1.00 81.81 132 ASN A C 1
ATOM 1062 O O . ASN A 1 132 ? 21.908 -9.000 2.951 1.00 81.81 132 ASN A O 1
ATOM 1066 N N . SER A 1 133 ? 20.196 -9.470 1.590 1.00 83.94 133 SER A N 1
ATOM 1067 C CA . SER A 1 133 ? 19.420 -8.282 1.947 1.00 83.94 133 SER A CA 1
ATOM 1068 C C . SER A 1 133 ? 18.348 -8.607 2.982 1.00 83.94 133 SER A C 1
ATOM 1070 O O . SER A 1 133 ? 17.354 -9.266 2.679 1.00 83.94 133 SER A O 1
ATOM 1072 N N . ASN A 1 134 ? 18.510 -8.075 4.198 1.00 82.94 134 ASN A N 1
ATOM 1073 C CA . ASN A 1 134 ? 17.500 -8.228 5.247 1.00 82.94 134 ASN A CA 1
ATOM 1074 C C . ASN A 1 134 ? 16.149 -7.627 4.827 1.00 82.94 134 ASN A C 1
ATOM 1076 O O . ASN A 1 134 ? 15.113 -8.240 5.044 1.00 82.94 134 ASN A O 1
ATOM 1080 N N . VAL A 1 135 ? 16.178 -6.471 4.154 1.00 86.19 135 VAL A N 1
ATOM 1081 C CA . VAL A 1 135 ? 14.973 -5.789 3.667 1.00 86.19 135 VAL A CA 1
ATOM 1082 C C . VAL A 1 135 ? 14.198 -6.682 2.700 1.00 86.19 135 VAL A C 1
ATOM 1084 O O . VAL A 1 135 ? 13.019 -6.925 2.913 1.00 86.19 135 VAL A O 1
ATOM 1087 N N . LEU A 1 136 ? 14.853 -7.230 1.671 1.00 86.94 136 LEU A N 1
ATOM 1088 C CA . LEU A 1 136 ? 14.167 -8.061 0.672 1.00 86.94 136 LEU A CA 1
ATOM 1089 C C . LEU A 1 136 ? 13.622 -9.366 1.256 1.00 86.94 136 LEU A C 1
ATOM 1091 O O . LEU A 1 136 ? 12.591 -9.846 0.794 1.00 86.94 136 LEU A O 1
ATOM 1095 N N . ARG A 1 137 ? 14.294 -9.921 2.269 1.00 82.62 137 ARG A N 1
ATOM 1096 C CA . ARG A 1 137 ? 13.800 -11.085 3.007 1.00 82.62 137 ARG A CA 1
ATOM 1097 C C . ARG A 1 137 ? 12.517 -10.756 3.772 1.00 82.62 137 ARG A C 1
ATOM 1099 O O . ARG A 1 137 ? 11.541 -11.481 3.639 1.00 82.62 137 ARG A O 1
ATOM 1106 N N . THR A 1 138 ? 12.480 -9.638 4.496 1.00 80.50 138 THR A N 1
ATOM 1107 C CA . THR A 1 138 ? 11.256 -9.196 5.187 1.00 80.50 138 THR A CA 1
ATOM 1108 C C . THR A 1 138 ? 10.107 -8.968 4.204 1.00 80.50 138 THR A C 1
ATOM 1110 O O . THR A 1 138 ? 8.984 -9.393 4.458 1.00 80.50 138 THR A O 1
ATOM 1113 N N . LEU A 1 139 ? 10.376 -8.356 3.046 1.00 85.62 139 LEU A N 1
ATOM 1114 C CA . LEU A 1 139 ? 9.340 -8.126 2.035 1.00 85.62 139 LEU A CA 1
ATOM 1115 C C . LEU A 1 139 ? 8.794 -9.435 1.459 1.00 85.62 139 LEU A C 1
ATOM 1117 O O . LEU A 1 139 ? 7.586 -9.538 1.260 1.00 85.62 139 LEU A O 1
ATOM 1121 N N . SER A 1 140 ? 9.636 -10.457 1.265 1.00 83.75 140 SER A N 1
ATOM 1122 C CA . SER A 1 140 ? 9.173 -11.765 0.785 1.00 83.75 140 SER A CA 1
ATOM 1123 C C . SER A 1 140 ? 8.226 -12.489 1.747 1.00 83.75 140 SER A C 1
ATOM 1125 O O . SER A 1 140 ? 7.509 -13.380 1.303 1.00 83.75 140 SER A O 1
ATOM 1127 N N . ASP A 1 141 ? 8.176 -12.060 3.009 1.00 81.44 141 ASP A N 1
ATOM 1128 C CA . ASP A 1 141 ? 7.247 -12.552 4.033 1.00 81.44 141 ASP A CA 1
ATOM 1129 C C . ASP A 1 141 ? 6.117 -11.539 4.339 1.00 81.44 141 ASP A C 1
ATOM 1131 O O . ASP A 1 141 ? 5.287 -11.754 5.223 1.00 81.44 141 ASP A O 1
ATOM 1135 N N . SER A 1 142 ? 6.055 -10.438 3.581 1.00 82.38 142 SER A N 1
ATOM 1136 C CA . SER A 1 142 ? 5.072 -9.357 3.720 1.00 82.38 142 SER A CA 1
ATOM 1137 C C . SER A 1 142 ? 4.109 -9.289 2.533 1.00 82.38 142 SER A C 1
ATOM 1139 O O . SER A 1 142 ? 4.421 -9.722 1.419 1.00 82.38 142 SER A O 1
ATOM 1141 N N . VAL A 1 143 ? 2.948 -8.663 2.746 1.00 83.19 143 VAL A N 1
ATOM 1142 C CA . VAL A 1 143 ? 1.979 -8.372 1.676 1.00 83.19 143 VAL A CA 1
ATOM 1143 C C . VAL A 1 143 ? 2.072 -6.916 1.238 1.00 83.19 143 VAL A C 1
ATOM 1145 O O . VAL A 1 143 ? 2.096 -6.015 2.071 1.00 83.19 143 VAL A O 1
ATOM 1148 N N . LEU A 1 144 ? 2.061 -6.662 -0.068 1.00 85.75 144 LEU A N 1
ATOM 1149 C CA . LEU A 1 144 ? 1.790 -5.332 -0.611 1.00 85.75 144 LEU A CA 1
ATOM 1150 C C . LEU A 1 144 ? 0.341 -5.259 -1.080 1.00 85.75 144 LEU A C 1
ATOM 1152 O O . LEU A 1 144 ? -0.075 -6.017 -1.950 1.00 85.75 144 LEU A O 1
ATOM 1156 N N . ILE A 1 145 ? -0.410 -4.316 -0.540 1.00 82.31 145 ILE A N 1
ATOM 1157 C CA . ILE A 1 145 ? -1.755 -3.961 -0.955 1.00 82.31 145 ILE A CA 1
ATOM 1158 C C . ILE A 1 145 ? -1.680 -2.664 -1.761 1.00 82.31 145 ILE A C 1
ATOM 1160 O O . ILE A 1 145 ? -1.336 -1.616 -1.225 1.00 82.31 145 ILE A O 1
ATOM 1164 N N . VAL A 1 146 ? -2.033 -2.720 -3.042 1.00 80.38 146 VAL A N 1
ATOM 1165 C CA . VAL A 1 146 ? -2.140 -1.528 -3.889 1.00 80.38 146 VAL A CA 1
ATOM 1166 C C . VAL A 1 146 ? -3.610 -1.159 -4.047 1.00 80.38 146 VAL A C 1
ATOM 1168 O O . VAL A 1 146 ? -4.393 -1.957 -4.569 1.00 80.38 146 VAL A O 1
ATOM 1171 N N . THR A 1 147 ? -3.996 0.032 -3.599 1.00 76.88 147 THR A N 1
ATOM 1172 C CA . THR A 1 147 ? -5.358 0.566 -3.723 1.00 76.88 147 THR A CA 1
ATOM 1173 C C . THR A 1 147 ? -5.437 1.522 -4.905 1.00 76.88 147 THR A C 1
ATOM 1175 O O . THR A 1 147 ? -4.595 2.402 -5.046 1.00 76.88 147 THR A O 1
ATOM 1178 N N . SER A 1 148 ? -6.446 1.357 -5.762 1.00 65.56 148 SER A N 1
ATOM 1179 C CA . SER A 1 148 ? -6.663 2.257 -6.899 1.00 65.56 148 SER A CA 1
ATOM 1180 C C . SER A 1 148 ? -7.772 3.249 -6.649 1.00 65.56 148 SER A C 1
ATOM 1182 O O . SER A 1 148 ? -8.860 2.870 -6.220 1.00 65.56 148 SER A O 1
ATOM 1184 N N . ASN A 1 149 ? -7.520 4.490 -7.052 1.00 57.09 149 ASN A N 1
ATOM 1185 C CA . ASN A 1 149 ? -8.530 5.542 -7.073 1.00 57.09 149 ASN A CA 1
ATOM 1186 C C . ASN A 1 149 ? -9.438 5.491 -8.322 1.00 57.09 149 ASN A C 1
ATOM 1188 O O . ASN A 1 149 ? -10.518 6.077 -8.314 1.00 57.09 149 ASN A O 1
ATOM 1192 N N . TYR A 1 150 ? -9.028 4.796 -9.394 1.00 53.16 150 TYR A N 1
ATOM 1193 C CA . TYR A 1 150 ? -9.768 4.700 -10.662 1.00 53.16 150 TYR A CA 1
ATOM 1194 C C . TYR A 1 150 ? -9.732 3.282 -11.262 1.00 53.16 150 TYR A C 1
ATOM 1196 O O . TYR A 1 150 ? -8.833 2.503 -10.944 1.00 53.16 150 TYR A O 1
ATOM 1204 N N . PRO A 1 151 ? -10.674 2.923 -12.162 1.00 49.28 151 PRO A N 1
ATOM 1205 C CA . PRO A 1 151 ? -10.646 1.645 -12.866 1.00 49.28 151 PRO A CA 1
ATOM 1206 C C . PRO A 1 151 ? -9.319 1.391 -13.593 1.00 49.28 151 PRO A C 1
ATOM 1208 O O . PRO A 1 151 ? -8.814 2.235 -14.337 1.00 49.28 151 PRO A O 1
ATOM 1211 N N . TRP A 1 152 ? -8.779 0.191 -13.394 1.00 55.03 152 TRP A N 1
ATOM 1212 C CA . TRP A 1 152 ? -7.492 -0.243 -13.926 1.00 55.03 152 TRP A CA 1
ATOM 1213 C C . TRP A 1 152 ? -7.521 -0.316 -15.459 1.00 55.03 152 TRP A C 1
ATOM 1215 O O . TRP A 1 152 ? -8.250 -1.134 -16.017 1.00 55.03 152 TRP A O 1
ATOM 1225 N N . ASN A 1 153 ? -6.723 0.513 -16.142 1.00 51.53 153 ASN A N 1
ATOM 1226 C CA . ASN A 1 153 ? -6.639 0.508 -17.606 1.00 51.53 153 ASN A CA 1
ATOM 1227 C C . ASN A 1 153 ? -5.294 -0.032 -18.141 1.00 51.53 153 ASN A C 1
ATOM 1229 O O . ASN A 1 153 ? -5.273 -1.098 -18.745 1.00 51.53 153 ASN A O 1
ATOM 1233 N N . TYR A 1 154 ? -4.169 0.650 -17.901 1.00 53.34 154 TYR A N 1
ATOM 1234 C CA . TYR A 1 154 ? -2.911 0.446 -18.640 1.00 53.34 154 TYR A CA 1
ATOM 1235 C C . TYR A 1 154 ? -1.659 0.320 -17.756 1.00 53.34 154 TYR A C 1
ATOM 1237 O O . TYR A 1 154 ? -0.557 0.145 -18.269 1.00 53.34 154 TYR A O 1
ATOM 1245 N N . THR A 1 155 ? -1.794 0.410 -16.431 1.00 61.47 155 THR A N 1
ATOM 1246 C CA . THR A 1 155 ? -0.652 0.625 -15.516 1.00 61.47 155 THR A CA 1
ATOM 1247 C C . THR A 1 155 ? -0.433 -0.491 -14.507 1.00 61.47 155 THR A C 1
ATOM 1249 O O . THR A 1 155 ? 0.661 -0.609 -13.955 1.00 61.47 155 THR A O 1
ATOM 1252 N N . ILE A 1 156 ? -1.429 -1.362 -14.313 1.00 69.06 156 ILE A N 1
ATOM 1253 C CA . ILE A 1 156 ? -1.327 -2.484 -13.375 1.00 69.06 156 ILE A CA 1
ATOM 1254 C C . ILE A 1 156 ? -0.161 -3.404 -13.734 1.00 69.06 156 ILE A C 1
ATOM 1256 O O . ILE A 1 156 ? 0.596 -3.793 -12.856 1.00 69.06 156 ILE A O 1
ATOM 1260 N N . GLY A 1 157 ? 0.059 -3.666 -15.027 1.00 75.06 157 GLY A N 1
ATOM 1261 C CA . GLY A 1 157 ? 1.144 -4.530 -15.487 1.00 75.06 157 GLY A CA 1
ATOM 1262 C C . GLY A 1 157 ? 2.540 -3.996 -15.153 1.00 75.06 157 GLY A C 1
ATOM 1263 O O . GLY A 1 157 ? 3.456 -4.797 -14.974 1.00 75.06 157 GLY A O 1
ATOM 1264 N N . LEU A 1 158 ? 2.699 -2.674 -15.041 1.00 80.81 158 LEU A N 1
ATOM 1265 C CA . LEU A 1 158 ? 3.955 -2.033 -14.652 1.00 80.81 158 LEU A CA 1
ATOM 1266 C C . LEU A 1 158 ? 4.174 -2.135 -13.139 1.00 80.81 158 LEU A C 1
ATOM 1268 O O . LEU A 1 158 ? 5.207 -2.641 -12.709 1.0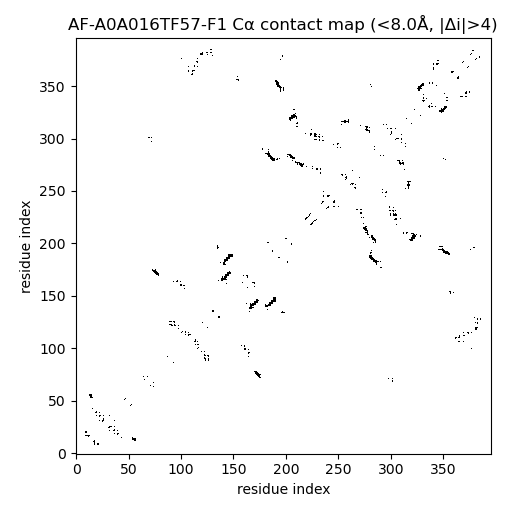0 80.81 158 LEU A O 1
ATOM 1272 N N . ILE A 1 159 ? 3.178 -1.737 -12.341 1.00 82.50 159 ILE A N 1
ATOM 1273 C CA . ILE A 1 159 ? 3.212 -1.838 -10.871 1.00 82.50 159 ILE A CA 1
ATOM 1274 C C . ILE A 1 159 ? 3.431 -3.300 -10.452 1.00 82.50 159 ILE A C 1
ATOM 1276 O O . ILE A 1 159 ? 4.273 -3.602 -9.609 1.00 82.50 159 ILE A O 1
ATOM 1280 N N . GLN A 1 160 ? 2.745 -4.231 -11.111 1.00 81.19 160 GLN A N 1
ATOM 1281 C CA . GLN A 1 160 ? 2.901 -5.663 -10.902 1.00 81.19 160 GLN A CA 1
ATOM 1282 C C . GLN A 1 160 ? 4.350 -6.119 -11.113 1.00 81.19 160 GLN A C 1
ATOM 1284 O O . GLN A 1 160 ? 4.918 -6.756 -10.232 1.00 81.19 160 GLN A O 1
ATOM 1289 N N . ARG A 1 161 ? 4.980 -5.762 -12.238 1.00 86.50 161 ARG A N 1
ATOM 1290 C CA . ARG A 1 161 ? 6.374 -6.142 -12.528 1.00 86.50 161 ARG A CA 1
ATOM 1291 C C . ARG A 1 161 ? 7.380 -5.487 -11.584 1.00 86.50 161 ARG A C 1
ATOM 1293 O O . ARG A 1 161 ? 8.408 -6.088 -11.289 1.00 86.50 161 ARG A O 1
ATOM 1300 N N . MET A 1 162 ? 7.085 -4.280 -11.104 1.00 88.88 162 MET A N 1
ATOM 1301 C CA . MET A 1 162 ? 7.946 -3.565 -10.161 1.00 88.88 162 MET A CA 1
ATOM 1302 C C . MET A 1 162 ? 7.937 -4.190 -8.764 1.00 88.88 162 MET A C 1
ATOM 1304 O O . MET A 1 162 ? 8.991 -4.256 -8.133 1.00 88.88 162 MET A O 1
ATOM 1308 N N . TYR A 1 163 ? 6.776 -4.635 -8.276 1.00 89.69 163 TYR A N 1
ATOM 1309 C CA . TYR A 1 163 ? 6.621 -5.020 -6.872 1.00 89.69 163 TYR A CA 1
ATOM 1310 C C . TYR A 1 163 ? 6.394 -6.516 -6.651 1.00 89.69 163 TYR A C 1
ATOM 1312 O O . TYR A 1 163 ? 7.034 -7.085 -5.770 1.00 89.69 163 TYR A O 1
ATOM 1320 N N . GLN A 1 164 ? 5.554 -7.180 -7.452 1.00 84.81 164 GLN A N 1
ATOM 1321 C CA . GLN A 1 164 ? 5.161 -8.579 -7.218 1.00 84.81 164 GLN A CA 1
ATOM 1322 C C . GLN A 1 164 ? 6.346 -9.539 -7.007 1.00 84.81 164 GLN A C 1
ATOM 1324 O O . GLN A 1 164 ? 6.262 -10.358 -6.096 1.00 84.81 164 GLN A O 1
ATOM 1329 N N . PRO A 1 165 ? 7.473 -9.437 -7.741 1.00 87.56 165 PRO A N 1
ATOM 1330 C CA . PRO A 1 165 ? 8.605 -10.346 -7.543 1.00 87.56 165 PRO A CA 1
ATOM 1331 C C . PRO A 1 165 ? 9.309 -10.229 -6.177 1.00 87.56 165 PRO A C 1
ATOM 1333 O O . PRO A 1 165 ? 10.187 -11.038 -5.864 1.00 87.56 165 PRO A O 1
ATOM 1336 N N . TYR A 1 166 ? 9.005 -9.196 -5.388 1.00 87.12 166 TYR A N 1
ATOM 1337 C CA . TYR A 1 166 ? 9.707 -8.864 -4.145 1.00 87.12 166 TYR A CA 1
ATOM 1338 C C . TYR A 1 166 ? 8.869 -9.070 -2.883 1.00 87.12 166 TYR A C 1
ATOM 1340 O O . TYR A 1 166 ? 9.452 -9.170 -1.806 1.00 87.12 166 TYR A O 1
ATOM 1348 N N . PHE A 1 167 ? 7.545 -9.159 -3.010 1.00 86.00 167 PHE A N 1
ATOM 1349 C CA . PHE A 1 167 ? 6.632 -9.374 -1.889 1.00 86.00 167 PHE A CA 1
ATOM 1350 C C . PHE A 1 167 ? 6.138 -10.819 -1.842 1.00 86.00 167 PHE A C 1
ATOM 1352 O O . PHE A 1 167 ? 6.018 -11.468 -2.880 1.00 86.00 167 PHE A O 1
ATOM 1359 N N . GLY A 1 168 ? 5.813 -11.317 -0.648 1.00 77.69 168 GLY A N 1
ATOM 1360 C CA . GLY A 1 168 ? 5.213 -12.647 -0.488 1.00 77.69 168 GLY A CA 1
ATOM 1361 C C . GLY A 1 168 ? 3.854 -12.757 -1.178 1.00 77.69 168 GLY A C 1
ATOM 1362 O O . GLY A 1 168 ? 3.517 -13.786 -1.762 1.00 77.69 168 GLY A O 1
ATOM 1363 N N . LEU A 1 169 ? 3.095 -11.659 -1.173 1.00 79.69 169 LEU A N 1
ATOM 1364 C CA . LEU A 1 169 ? 1.932 -11.471 -2.031 1.00 79.69 169 LEU A CA 1
ATOM 1365 C C . LEU A 1 169 ? 1.787 -9.993 -2.402 1.00 79.69 169 LEU A C 1
ATOM 1367 O O . LEU A 1 169 ? 1.983 -9.111 -1.570 1.00 79.69 169 LEU A O 1
ATOM 1371 N N . THR A 1 170 ? 1.375 -9.711 -3.636 1.00 73.25 170 THR A N 1
ATOM 1372 C CA . THR A 1 170 ? 0.848 -8.395 -4.009 1.00 73.25 170 THR A CA 1
ATOM 1373 C C . THR A 1 170 ? -0.639 -8.513 -4.317 1.00 73.25 170 THR A C 1
ATOM 1375 O O . THR A 1 170 ? -1.049 -9.291 -5.175 1.00 73.25 170 THR A O 1
ATOM 1378 N N . ILE A 1 171 ? -1.454 -7.753 -3.594 1.00 72.44 171 ILE A N 1
ATOM 1379 C CA . ILE A 1 171 ? -2.901 -7.680 -3.755 1.00 72.44 171 ILE A CA 1
ATOM 1380 C C . ILE A 1 171 ? -3.235 -6.323 -4.351 1.00 72.44 171 ILE A C 1
ATOM 1382 O O . ILE A 1 171 ? -2.950 -5.288 -3.760 1.00 72.44 171 ILE A O 1
ATOM 1386 N N . PHE A 1 172 ? -3.914 -6.328 -5.486 1.00 71.19 172 PHE A N 1
ATOM 1387 C CA . PHE A 1 172 ? -4.547 -5.130 -6.015 1.00 71.19 172 PHE A CA 1
ATOM 1388 C C . PHE A 1 172 ? -5.957 -5.075 -5.415 1.00 71.19 172 PHE A C 1
ATOM 1390 O O . PHE A 1 172 ? -6.829 -5.895 -5.722 1.00 71.19 172 PHE A O 1
ATOM 1397 N N . CYS A 1 173 ? -6.113 -4.208 -4.416 1.00 65.38 173 CYS A N 1
ATOM 1398 C CA . CYS A 1 173 ? -7.249 -4.213 -3.497 1.00 65.38 173 CYS A CA 1
ATOM 1399 C C . CYS A 1 173 ? -8.540 -3.605 -4.076 1.00 65.38 173 CYS A C 1
ATOM 1401 O O . CYS A 1 173 ? -8.449 -2.856 -5.049 1.00 65.38 173 CYS A O 1
ATOM 1403 N N . GLY A 1 174 ? -9.744 -3.940 -3.549 1.00 52.62 174 GLY A N 1
ATOM 1404 C CA . GLY A 1 174 ? -10.059 -4.230 -2.121 1.00 52.62 174 GLY A CA 1
ATOM 1405 C C . GLY A 1 174 ? -10.952 -5.418 -1.686 1.00 52.62 174 GLY A C 1
ATOM 1406 O O . GLY A 1 174 ? -12.098 -5.488 -2.087 1.00 52.62 174 GLY A O 1
ATOM 1407 N N . THR A 1 175 ? -10.407 -6.283 -0.802 1.00 43.28 175 THR A N 1
ATOM 1408 C CA . THR A 1 175 ? -10.934 -7.145 0.304 1.00 43.28 175 THR A CA 1
ATOM 1409 C C . THR A 1 175 ? -10.072 -8.401 0.548 1.00 43.28 175 THR A C 1
ATOM 1411 O O . THR A 1 175 ? -9.472 -8.977 -0.359 1.00 43.28 175 THR A O 1
ATOM 1414 N N . TRP A 1 176 ? -9.966 -8.769 1.830 1.00 48.94 176 TRP A N 1
ATOM 1415 C CA . TRP A 1 176 ? -8.734 -9.144 2.549 1.00 48.94 176 TRP A CA 1
ATOM 1416 C C . TRP A 1 176 ? -8.810 -10.542 3.207 1.00 48.94 176 TRP A C 1
ATOM 1418 O O . TRP A 1 176 ? -9.902 -11.022 3.492 1.00 48.94 176 TRP A O 1
ATOM 1428 N N . PHE A 1 177 ? -7.662 -11.197 3.453 1.00 51.44 177 PHE A N 1
ATOM 1429 C CA . PHE A 1 177 ? -7.567 -12.500 4.146 1.00 51.44 177 PHE A CA 1
ATOM 1430 C C . PHE A 1 177 ? -6.407 -12.485 5.166 1.00 51.44 177 PHE A C 1
ATOM 1432 O O . PHE A 1 177 ? -5.280 -12.815 4.784 1.00 51.44 177 PHE A O 1
ATOM 1439 N N . PRO A 1 178 ? -6.655 -12.096 6.431 1.00 49.00 178 PRO A N 1
ATOM 1440 C CA . PRO A 1 178 ? -5.605 -11.913 7.440 1.00 49.00 178 PRO A CA 1
ATOM 1441 C C . PRO A 1 178 ? -4.879 -13.213 7.803 1.00 49.00 178 PRO A C 1
ATOM 1443 O O . PRO A 1 178 ? -3.669 -13.195 8.007 1.00 49.00 178 PRO A O 1
ATOM 1446 N N . ASP A 1 179 ? -5.576 -14.352 7.768 1.00 51.03 179 ASP A N 1
ATOM 1447 C CA . ASP A 1 179 ? -5.092 -15.654 8.263 1.00 51.03 179 ASP A CA 1
ATOM 1448 C C . ASP A 1 179 ? -3.915 -16.269 7.478 1.00 51.03 179 ASP A C 1
ATOM 1450 O O . ASP A 1 179 ? -3.549 -17.425 7.691 1.00 51.03 179 ASP A O 1
ATOM 1454 N N . LYS A 1 180 ? -3.346 -15.547 6.509 1.00 48.62 180 LYS A N 1
ATOM 1455 C CA . LYS A 1 180 ? -2.357 -16.077 5.562 1.00 48.62 180 LYS A CA 1
ATOM 1456 C C . LYS A 1 180 ? -0.954 -15.482 5.692 1.00 48.62 180 LYS A C 1
ATOM 1458 O O . LYS A 1 180 ? -0.076 -15.941 4.964 1.00 48.62 180 LYS A O 1
ATOM 1463 N N . TYR A 1 181 ? -0.723 -14.506 6.577 1.00 56.28 181 TYR A N 1
ATOM 1464 C CA . TYR A 1 181 ? 0.543 -13.754 6.618 1.00 56.28 181 TYR A CA 1
ATOM 1465 C C . TYR A 1 181 ? 1.045 -13.505 8.040 1.00 56.28 181 TYR A C 1
ATOM 1467 O O . TYR A 1 181 ? 0.257 -13.203 8.931 1.00 56.28 181 TYR A O 1
ATOM 1475 N N . SER A 1 182 ? 2.363 -13.620 8.241 1.00 57.94 182 SER A N 1
ATOM 1476 C CA . SER A 1 182 ? 2.995 -13.566 9.567 1.00 57.94 182 SER A CA 1
ATOM 1477 C C . SER A 1 182 ? 3.720 -12.258 9.896 1.00 57.94 182 SER A C 1
ATOM 1479 O O . SER A 1 182 ? 3.932 -12.009 11.077 1.00 57.94 182 SER A O 1
ATOM 1481 N N . GLU A 1 183 ? 4.083 -11.422 8.909 1.00 65.12 183 GLU A N 1
ATOM 1482 C CA . GLU A 1 183 ? 4.888 -10.204 9.159 1.00 65.12 183 GLU A CA 1
ATOM 1483 C C . GLU A 1 183 ? 4.088 -8.885 9.071 1.00 65.12 183 GLU A C 1
ATOM 1485 O O . GLU A 1 183 ? 4.275 -8.008 9.911 1.00 65.12 183 GLU A O 1
ATOM 1490 N N . GLY A 1 184 ? 3.122 -8.747 8.151 1.00 68.06 184 GLY A N 1
ATOM 1491 C CA . GLY A 1 184 ? 2.262 -7.553 8.039 1.00 68.06 184 GLY A CA 1
ATOM 1492 C C . GLY A 1 184 ? 1.900 -7.186 6.595 1.00 68.06 184 GLY A C 1
ATOM 1493 O O . GLY A 1 184 ? 2.125 -7.979 5.672 1.00 68.06 184 GLY A O 1
ATOM 1494 N N . TYR A 1 185 ? 1.354 -5.980 6.381 1.00 71.69 185 TYR A N 1
ATOM 1495 C CA . TYR A 1 185 ? 1.133 -5.445 5.032 1.00 71.69 185 TYR A CA 1
ATOM 1496 C C . TYR A 1 185 ? 1.489 -3.970 4.860 1.00 71.69 185 TYR A C 1
ATOM 1498 O O . TYR A 1 185 ? 1.362 -3.145 5.763 1.00 71.69 185 TYR A O 1
ATOM 1506 N N . TYR A 1 186 ? 1.876 -3.646 3.632 1.00 79.50 186 TYR A N 1
ATOM 1507 C CA . TYR A 1 186 ? 2.013 -2.293 3.115 1.00 79.50 186 TYR A CA 1
ATOM 1508 C C . TYR A 1 186 ? 0.744 -1.929 2.358 1.00 79.50 186 TYR A C 1
ATOM 1510 O O . TYR A 1 186 ? 0.273 -2.732 1.562 1.00 79.50 186 TYR A O 1
ATOM 1518 N N . VAL A 1 187 ? 0.215 -0.730 2.556 1.00 74.12 187 VAL A N 1
ATOM 1519 C CA . VAL A 1 187 ? -0.806 -0.140 1.686 1.00 74.12 187 VAL A CA 1
ATOM 1520 C C . VAL A 1 187 ? -0.145 0.959 0.881 1.00 74.12 187 VAL A C 1
ATOM 1522 O O . VAL A 1 187 ? 0.620 1.738 1.443 1.00 74.12 187 VAL A O 1
ATOM 1525 N N . MET A 1 188 ? -0.408 0.998 -0.421 1.00 78.06 188 MET A N 1
ATOM 1526 C CA . MET A 1 188 ? 0.092 2.023 -1.330 1.00 78.06 188 MET A CA 1
ATOM 1527 C C . MET A 1 188 ? -1.005 2.424 -2.322 1.00 78.06 188 MET A C 1
ATOM 1529 O O . MET A 1 188 ? -1.635 1.553 -2.921 1.00 78.06 188 MET A O 1
ATOM 1533 N N . ALA A 1 189 ? -1.207 3.720 -2.539 1.00 77.00 189 ALA A N 1
ATOM 1534 C CA . ALA A 1 189 ? -2.056 4.221 -3.613 1.00 77.00 189 ALA A CA 1
ATOM 1535 C C . ALA A 1 189 ? -1.433 3.945 -4.991 1.00 77.00 189 ALA A C 1
ATOM 1537 O O . ALA A 1 189 ? -0.210 3.903 -5.150 1.00 77.00 189 ALA A O 1
ATOM 1538 N N . ASP A 1 190 ? -2.273 3.780 -6.011 1.00 58.22 190 ASP A N 1
ATOM 1539 C CA . ASP A 1 190 ? -1.871 3.451 -7.381 1.00 58.22 190 ASP A CA 1
ATOM 1540 C C . ASP A 1 190 ? -0.979 4.501 -8.046 1.00 58.22 190 ASP A C 1
ATOM 1542 O O . ASP A 1 190 ? -0.311 4.193 -9.027 1.00 58.22 190 ASP A O 1
ATOM 1546 N N . ASP A 1 191 ? -0.948 5.719 -7.514 1.00 67.38 191 ASP A N 1
ATOM 1547 C CA . ASP A 1 191 ? -0.134 6.840 -7.968 1.00 67.38 191 ASP A CA 1
ATOM 1548 C C . ASP A 1 191 ? 1.015 7.187 -7.016 1.00 67.38 191 ASP A C 1
ATOM 1550 O O . ASP A 1 191 ? 1.543 8.298 -7.056 1.00 67.38 191 ASP A O 1
ATOM 1554 N N . SER A 1 192 ? 1.416 6.250 -6.167 1.00 75.88 192 SER A N 1
ATOM 1555 C CA . SER A 1 192 ? 2.572 6.398 -5.290 1.00 75.88 192 SER A CA 1
ATOM 1556 C C . SER A 1 192 ? 3.703 5.477 -5.729 1.00 75.88 192 SER A C 1
ATOM 1558 O O . SER A 1 192 ? 3.493 4.433 -6.344 1.00 75.88 192 SER A O 1
ATOM 1560 N N . THR A 1 193 ? 4.943 5.873 -5.457 1.00 77.62 193 THR A N 1
ATOM 1561 C CA . THR A 1 193 ? 6.107 4.999 -5.655 1.00 77.62 193 THR A CA 1
ATOM 1562 C C . THR A 1 193 ? 6.728 4.670 -4.315 1.00 77.62 193 THR A C 1
ATOM 1564 O O . THR A 1 193 ? 7.057 5.579 -3.559 1.00 77.62 193 THR A O 1
ATOM 1567 N N . PHE A 1 194 ? 6.925 3.377 -4.054 1.00 81.75 194 PHE A N 1
ATOM 1568 C CA . PHE A 1 194 ? 7.558 2.868 -2.844 1.00 81.75 194 PHE A CA 1
ATOM 1569 C C . PHE A 1 194 ? 8.950 2.309 -3.164 1.00 81.75 194 PHE A C 1
ATOM 1571 O O . PHE A 1 194 ? 9.107 1.223 -3.721 1.00 81.75 194 PHE A O 1
ATOM 1578 N N . ASN A 1 195 ? 9.991 3.035 -2.772 1.00 82.31 195 ASN A N 1
ATOM 1579 C CA . ASN A 1 195 ? 11.383 2.601 -2.876 1.00 82.31 195 ASN A CA 1
ATOM 1580 C C . ASN A 1 195 ? 11.708 1.636 -1.721 1.00 82.31 195 ASN A C 1
ATOM 1582 O O . ASN A 1 195 ? 12.398 1.964 -0.752 1.00 82.31 195 ASN A O 1
ATOM 1586 N N . PHE A 1 196 ? 11.180 0.420 -1.813 1.00 79.50 196 PHE A N 1
ATOM 1587 C CA . PHE A 1 196 ? 11.139 -0.543 -0.713 1.00 79.50 196 PHE A CA 1
ATOM 1588 C C . PHE A 1 196 ? 12.504 -1.012 -0.190 1.00 79.50 196 PHE A C 1
ATOM 1590 O O . PHE A 1 196 ? 12.577 -1.569 0.901 1.00 79.50 196 PHE A O 1
ATOM 1597 N N . TRP A 1 197 ? 13.604 -0.753 -0.906 1.00 79.94 197 TRP A N 1
ATOM 1598 C CA . TRP A 1 197 ? 14.967 -1.099 -0.476 1.00 79.94 197 TRP A CA 1
ATOM 1599 C C . TRP A 1 197 ? 15.471 -0.319 0.747 1.00 79.94 197 TRP A C 1
ATOM 1601 O O . TRP A 1 197 ? 16.532 -0.654 1.274 1.00 79.94 197 TRP A O 1
ATOM 1611 N N . HIS A 1 198 ? 14.742 0.701 1.200 1.00 78.31 198 HIS A N 1
ATOM 1612 C CA . HIS A 1 198 ? 15.115 1.517 2.358 1.00 78.31 198 HIS A CA 1
ATOM 1613 C C . HIS A 1 198 ? 14.811 0.901 3.721 1.00 78.31 198 HIS A C 1
ATOM 1615 O O . HIS A 1 198 ? 15.354 1.379 4.715 1.00 78.31 198 HIS A O 1
ATOM 1621 N N . GLY A 1 199 ? 13.979 -0.143 3.770 1.00 69.12 199 GLY A N 1
ATOM 1622 C CA . GLY A 1 199 ? 13.536 -0.762 5.017 1.00 69.12 199 GLY A CA 1
ATOM 1623 C C . GLY A 1 199 ? 12.677 0.165 5.890 1.00 69.12 199 GLY A C 1
ATOM 1624 O O . GLY A 1 199 ? 12.850 1.384 5.936 1.00 69.12 199 GLY A O 1
ATOM 1625 N N . ILE A 1 200 ? 11.733 -0.431 6.609 1.00 78.19 200 ILE A N 1
ATOM 1626 C CA . ILE A 1 200 ? 10.959 0.221 7.670 1.00 78.19 200 ILE A CA 1
ATOM 1627 C C . ILE A 1 200 ? 10.951 -0.703 8.887 1.00 78.19 200 ILE A C 1
ATOM 1629 O O . ILE A 1 200 ? 11.225 -1.893 8.739 1.00 78.19 200 ILE A O 1
ATOM 1633 N N . ASN A 1 201 ? 10.666 -0.176 10.077 1.00 75.50 201 ASN A N 1
ATOM 1634 C CA . ASN A 1 201 ? 10.559 -1.007 11.274 1.00 75.50 201 ASN A CA 1
ATOM 1635 C C . ASN A 1 201 ? 9.293 -1.886 11.178 1.00 75.50 201 ASN A C 1
ATOM 1637 O O . ASN A 1 201 ? 8.195 -1.332 11.228 1.00 75.50 201 ASN A O 1
ATOM 1641 N N . PRO A 1 202 ? 9.413 -3.223 11.057 1.00 72.19 202 PRO A N 1
ATOM 1642 C CA . PRO A 1 202 ? 8.261 -4.092 10.832 1.00 72.19 202 PRO A CA 1
ATOM 1643 C C . PRO A 1 202 ? 7.435 -4.345 12.102 1.00 72.19 202 PRO A C 1
ATOM 1645 O O . PRO A 1 202 ? 6.380 -4.968 12.022 1.00 72.19 202 PRO A O 1
ATOM 1648 N N . PHE A 1 203 ? 7.883 -3.867 13.267 1.00 75.69 203 PHE A N 1
ATOM 1649 C CA . PHE A 1 203 ? 7.234 -4.109 14.560 1.00 75.69 203 PHE A CA 1
ATOM 1650 C C . PHE A 1 203 ? 6.257 -3.003 14.982 1.00 75.69 203 PHE A C 1
ATOM 1652 O O . PHE A 1 203 ? 5.635 -3.104 16.037 1.00 75.69 203 PHE A O 1
ATOM 1659 N N . VAL A 1 204 ? 6.122 -1.936 14.190 1.00 79.62 204 VAL A N 1
ATOM 1660 C CA . VAL A 1 204 ? 5.283 -0.774 14.510 1.00 79.62 204 VAL A CA 1
ATOM 1661 C C . VAL A 1 204 ? 4.630 -0.219 13.247 1.00 79.62 204 VAL A C 1
ATOM 1663 O O . VAL A 1 204 ? 5.172 -0.351 12.151 1.00 79.62 204 VAL A O 1
ATOM 1666 N N . VAL A 1 205 ? 3.462 0.409 13.394 1.00 78.44 205 VAL A N 1
ATOM 1667 C CA . VAL A 1 205 ? 2.779 1.089 12.287 1.00 78.44 205 VAL A CA 1
ATOM 1668 C C . VAL A 1 205 ? 3.660 2.216 11.748 1.00 78.44 205 VAL A C 1
ATOM 1670 O O . VAL A 1 205 ? 4.139 3.050 12.518 1.00 78.44 205 VAL A O 1
ATOM 1673 N N . MET A 1 206 ? 3.850 2.268 10.429 1.00 85.31 206 MET A N 1
ATOM 1674 C CA . MET A 1 206 ? 4.527 3.379 9.754 1.00 85.31 206 MET A CA 1
ATOM 1675 C C . MET A 1 206 ? 3.509 4.168 8.940 1.00 85.31 206 MET A C 1
ATOM 1677 O O . MET A 1 206 ? 2.805 3.592 8.113 1.00 85.31 206 MET A O 1
ATOM 1681 N N . HIS A 1 207 ? 3.465 5.481 9.155 1.00 83.50 207 HIS A N 1
ATOM 1682 C CA . HIS A 1 207 ? 2.726 6.419 8.318 1.00 83.50 207 HIS A CA 1
ATOM 1683 C C . HIS A 1 207 ? 3.656 7.591 7.978 1.00 83.50 207 HIS A C 1
ATOM 1685 O O . HIS A 1 207 ? 4.139 8.220 8.923 1.00 83.50 207 HIS A O 1
ATOM 1691 N N . PRO A 1 208 ? 3.907 7.928 6.695 1.00 78.31 208 PRO A N 1
ATOM 1692 C CA . PRO A 1 208 ? 4.926 8.899 6.295 1.00 78.31 208 PRO A CA 1
ATOM 1693 C C . PRO A 1 208 ? 4.853 10.196 7.100 1.00 78.31 208 PRO A C 1
ATOM 1695 O O . PRO A 1 208 ? 5.849 10.610 7.680 1.00 78.31 208 PRO A O 1
ATOM 1698 N N . SER A 1 209 ? 3.645 10.746 7.241 1.00 78.88 209 SER A N 1
ATOM 1699 C CA . SER A 1 209 ? 3.371 11.996 7.957 1.00 78.88 209 SER A CA 1
ATOM 1700 C C . SER A 1 209 ? 2.680 11.835 9.322 1.00 78.88 209 SER A C 1
ATOM 1702 O O . SER A 1 209 ? 2.409 12.832 9.978 1.00 78.88 209 SER A O 1
ATOM 1704 N N . GLY A 1 210 ? 2.334 10.626 9.782 1.00 79.62 210 GLY A N 1
ATOM 1705 C CA . GLY A 1 210 ? 1.517 10.423 11.004 1.00 79.62 210 GLY A CA 1
ATOM 1706 C C . GLY A 1 210 ? 0.227 11.272 11.089 1.00 79.62 210 GLY A C 1
ATOM 1707 O O . GLY A 1 210 ? -0.440 11.451 10.079 1.00 79.62 210 GLY A O 1
ATOM 1708 N N . ASP A 1 211 ? -0.136 11.798 12.273 1.00 75.44 211 ASP A N 1
ATOM 1709 C CA . ASP A 1 211 ? -1.381 12.576 12.526 1.00 75.44 211 ASP A CA 1
ATOM 1710 C C . ASP A 1 211 ? -1.223 14.117 12.499 1.00 75.44 211 ASP A C 1
ATOM 1712 O O . ASP A 1 211 ? -1.885 14.850 13.236 1.00 75.44 211 ASP A O 1
ATOM 1716 N N . LEU A 1 212 ? -0.332 14.643 11.652 1.00 72.31 212 LEU A N 1
ATOM 1717 C CA . LEU A 1 212 ? 0.064 16.060 11.700 1.00 72.31 212 LEU A CA 1
ATOM 1718 C C . LEU A 1 212 ? -1.022 17.063 11.254 1.00 72.31 212 LEU A C 1
ATOM 1720 O O . LEU A 1 212 ? -0.985 18.221 11.680 1.00 72.31 212 LEU A O 1
ATOM 1724 N N . TYR A 1 213 ? -2.006 16.667 10.440 1.00 66.50 213 TYR A N 1
ATOM 1725 C CA . TYR A 1 213 ? -3.042 17.584 9.941 1.00 66.50 213 TYR A CA 1
ATOM 1726 C C . TYR A 1 213 ? -4.248 17.664 10.886 1.00 66.50 213 TYR A C 1
ATOM 1728 O O . TYR A 1 213 ? -5.309 17.117 10.608 1.00 66.50 213 TYR A O 1
ATOM 1736 N N . ARG A 1 214 ? -4.101 18.390 12.001 1.00 65.56 214 ARG A N 1
ATOM 1737 C CA . ARG A 1 214 ? -5.128 18.513 13.063 1.00 65.56 214 ARG A CA 1
ATOM 1738 C C . ARG A 1 214 ? -6.185 19.606 12.846 1.00 65.56 214 ARG A C 1
ATOM 1740 O O . ARG A 1 214 ? -6.789 20.089 13.802 1.00 65.56 214 ARG A O 1
ATOM 1747 N N . ASN A 1 215 ? -6.387 20.059 11.610 1.00 66.56 215 ASN A N 1
ATOM 1748 C CA . ASN A 1 215 ? -7.413 21.047 11.271 1.00 66.56 215 ASN A CA 1
ATOM 1749 C C . ASN A 1 215 ? -8.635 20.381 10.623 1.00 66.56 215 ASN A C 1
ATOM 1751 O O . ASN A 1 215 ? -8.545 19.305 10.035 1.00 66.56 215 ASN A O 1
ATOM 1755 N N . THR A 1 216 ? -9.798 21.032 10.711 1.00 63.19 216 THR A N 1
ATOM 1756 C CA . THR A 1 216 ? -11.024 20.596 10.030 1.00 63.19 216 THR A CA 1
ATOM 1757 C C . THR A 1 216 ? -10.894 20.856 8.527 1.00 63.19 216 THR A C 1
ATOM 1759 O O . THR A 1 216 ? -11.422 21.830 7.990 1.00 63.19 216 THR A O 1
ATOM 1762 N N . GLY A 1 217 ? -10.102 20.015 7.855 1.00 66.75 217 GLY A N 1
ATOM 1763 C CA . GLY A 1 217 ? -9.931 20.026 6.404 1.00 66.75 217 GLY A CA 1
ATOM 1764 C C . GLY A 1 217 ? -11.272 19.933 5.672 1.00 66.75 217 GLY A C 1
ATOM 1765 O O . GLY A 1 217 ? -12.298 19.592 6.266 1.00 66.75 217 GLY A O 1
ATOM 1766 N N . GLU A 1 218 ? -11.271 20.242 4.375 1.00 77.75 218 GLU A N 1
ATOM 1767 C CA . GLU A 1 218 ? -12.496 20.309 3.559 1.00 77.75 218 GLU A CA 1
ATOM 1768 C C . GLU A 1 218 ? -13.323 19.018 3.633 1.00 77.75 218 GLU A C 1
ATOM 1770 O O . GLU A 1 218 ? -14.545 19.081 3.744 1.00 77.75 218 GLU A O 1
ATOM 1775 N N . TRP A 1 219 ? -12.653 17.869 3.747 1.00 76.56 219 TRP A N 1
ATOM 1776 C CA . TRP A 1 219 ? -13.266 16.547 3.863 1.00 76.56 219 TRP A CA 1
ATOM 1777 C C . TRP A 1 219 ? -14.258 16.390 5.018 1.00 76.56 219 TRP A C 1
ATOM 1779 O O . TRP A 1 219 ? -15.228 15.656 4.882 1.00 76.56 219 TRP A O 1
ATOM 1789 N N . TRP A 1 220 ? -14.076 17.097 6.140 1.00 81.44 220 TRP A N 1
ATOM 1790 C CA . TRP A 1 220 ? -15.002 17.005 7.277 1.00 81.44 220 TRP A CA 1
ATOM 1791 C C . TRP A 1 220 ? -16.370 17.637 7.007 1.00 81.44 220 TRP A C 1
ATOM 1793 O O . TRP A 1 220 ? -17.334 17.303 7.698 1.00 81.44 220 TRP A O 1
ATOM 1803 N N . LYS A 1 221 ? -16.446 18.558 6.039 1.00 81.94 221 LYS A N 1
ATOM 1804 C CA . LYS A 1 221 ? -17.683 19.249 5.646 1.00 81.94 221 LYS A CA 1
ATOM 1805 C C . LYS A 1 221 ? -18.504 18.446 4.640 1.00 81.94 221 LYS A C 1
ATOM 1807 O O . LYS A 1 221 ? -19.690 18.720 4.486 1.00 81.94 221 LYS A O 1
ATOM 1812 N N . GLU A 1 222 ? -17.875 17.485 3.975 1.00 81.56 222 GLU A N 1
ATOM 1813 C CA . GLU A 1 222 ? -18.518 16.595 3.016 1.00 81.56 222 GLU A CA 1
ATOM 1814 C C . GLU A 1 222 ? -19.260 15.448 3.734 1.00 81.56 222 GLU A C 1
ATOM 1816 O O . GLU A 1 222 ? -18.929 15.124 4.882 1.00 81.56 222 GLU A O 1
ATOM 1821 N N . PRO A 1 223 ? -20.228 14.775 3.077 1.00 78.69 223 PRO A N 1
ATOM 1822 C CA . PRO A 1 223 ? -20.950 13.633 3.658 1.00 78.69 223 PRO A CA 1
ATOM 1823 C C . PRO A 1 223 ? -20.028 12.488 4.108 1.00 78.69 223 PRO A C 1
ATOM 1825 O O . PRO A 1 223 ? -20.297 11.802 5.090 1.00 78.69 223 PRO A O 1
ATOM 1828 N N . VAL A 1 224 ? -18.885 12.334 3.435 1.00 78.00 224 VAL A N 1
ATOM 1829 C CA . VAL A 1 224 ? -17.834 11.353 3.764 1.00 78.00 224 VAL A CA 1
ATOM 1830 C C . VAL A 1 224 ? -17.021 11.718 5.021 1.00 78.00 224 VAL A C 1
ATOM 1832 O O . VAL A 1 224 ? -16.148 10.958 5.439 1.00 78.00 224 VAL A O 1
ATOM 1835 N N . GLY A 1 225 ? -17.283 12.886 5.615 1.00 85.25 225 GLY A N 1
ATOM 1836 C CA . GLY A 1 225 ? -16.642 13.414 6.815 1.00 85.25 225 GLY A CA 1
ATOM 1837 C C . GLY A 1 225 ? -17.487 13.241 8.075 1.00 85.25 225 GLY A C 1
ATOM 1838 O O . GLY A 1 225 ? -17.581 12.147 8.627 1.00 85.25 225 GLY A O 1
ATOM 1839 N N . MET A 1 226 ? -18.079 14.334 8.577 1.00 90.12 226 MET A N 1
ATOM 1840 C CA . MET A 1 226 ? -18.805 14.329 9.858 1.00 90.12 226 MET A CA 1
ATOM 1841 C C . MET A 1 226 ? -20.031 13.409 9.853 1.00 90.12 226 MET A C 1
ATOM 1843 O O . MET A 1 226 ? -20.269 12.704 10.832 1.00 90.12 226 MET A O 1
ATOM 1847 N N . GLU A 1 227 ? -20.811 13.405 8.772 1.00 89.44 227 GLU A N 1
ATOM 1848 C CA . GLU A 1 227 ? -21.998 12.551 8.668 1.00 89.44 227 GLU A CA 1
ATOM 1849 C C . GLU A 1 227 ? -21.613 11.067 8.727 1.00 89.44 227 GLU A C 1
ATOM 1851 O O . GLU A 1 227 ? -22.142 10.325 9.558 1.00 89.44 227 GLU A O 1
ATOM 1856 N N . ALA A 1 228 ? -20.610 10.661 7.946 1.00 89.50 228 ALA A N 1
ATOM 1857 C CA . ALA A 1 228 ? -20.048 9.319 8.010 1.00 89.50 228 ALA A CA 1
ATOM 1858 C C . ALA A 1 228 ? -19.448 8.982 9.387 1.00 89.50 228 ALA A C 1
ATOM 1860 O O . ALA A 1 228 ? -19.631 7.873 9.882 1.00 89.50 228 ALA A O 1
ATOM 1861 N N . ALA A 1 229 ? -18.788 9.926 10.068 1.00 90.62 229 ALA A N 1
ATOM 1862 C CA . ALA A 1 229 ? -18.258 9.700 11.416 1.00 90.62 229 ALA A CA 1
ATOM 1863 C C . ALA A 1 229 ? -19.374 9.464 12.453 1.00 90.62 229 ALA A C 1
ATOM 1865 O O . ALA A 1 229 ? -19.247 8.605 13.330 1.00 90.62 229 ALA A O 1
ATOM 1866 N N . LEU A 1 230 ? -20.492 10.190 12.342 1.00 93.31 230 LEU A N 1
ATOM 1867 C CA . LEU A 1 230 ? -21.686 9.963 13.160 1.00 93.31 230 LEU A CA 1
ATOM 1868 C C . LEU A 1 230 ? -22.319 8.600 12.857 1.00 93.31 230 LEU A C 1
ATOM 1870 O O . LEU A 1 230 ? -22.720 7.897 13.787 1.00 93.31 230 LEU A O 1
ATOM 1874 N N . MET A 1 231 ? -22.370 8.203 11.581 1.00 92.19 231 MET A N 1
ATOM 1875 C CA . MET A 1 231 ? -22.848 6.881 11.183 1.00 92.19 231 MET A CA 1
ATOM 1876 C C . MET A 1 231 ? -21.933 5.768 11.710 1.00 92.19 231 MET A C 1
ATOM 1878 O O . MET A 1 231 ? -22.435 4.800 12.272 1.00 92.19 231 MET A O 1
ATOM 1882 N N . ALA A 1 232 ? -20.610 5.927 11.635 1.00 91.56 232 ALA A N 1
ATOM 1883 C CA . ALA A 1 232 ? -19.645 4.984 12.201 1.00 91.56 232 ALA A CA 1
ATOM 1884 C C . ALA A 1 232 ? -19.841 4.829 13.713 1.00 91.56 232 ALA A C 1
ATOM 1886 O O . ALA A 1 232 ? -19.885 3.712 14.227 1.00 91.56 232 ALA A O 1
ATOM 1887 N N . ASN A 1 233 ? -20.044 5.938 14.431 1.00 95.88 233 ASN A N 1
ATOM 1888 C CA . ASN A 1 233 ? -20.366 5.878 15.851 1.00 95.88 233 ASN A CA 1
ATOM 1889 C C . ASN A 1 233 ? -21.678 5.119 16.105 1.00 95.88 233 ASN A C 1
ATOM 1891 O O . ASN A 1 233 ? -21.721 4.264 16.982 1.00 95.88 233 ASN A O 1
ATOM 1895 N N . LYS A 1 234 ? -22.723 5.370 15.308 1.00 94.88 234 LYS A N 1
ATOM 1896 C CA . LYS A 1 234 ? -23.998 4.642 15.392 1.00 94.88 234 LYS A CA 1
ATOM 1897 C C . LYS A 1 234 ? -23.838 3.146 15.096 1.00 94.88 234 LYS A C 1
ATOM 1899 O O . LYS A 1 234 ? -24.493 2.329 15.746 1.00 94.88 234 LYS A O 1
ATOM 1904 N N . LEU A 1 235 ? -22.972 2.772 14.148 1.00 91.94 235 LEU A N 1
ATOM 1905 C CA . LEU A 1 235 ? -22.652 1.370 13.880 1.00 91.94 235 LEU A CA 1
ATOM 1906 C C . LEU A 1 235 ? -22.108 0.696 15.142 1.00 91.94 235 LEU A C 1
ATOM 1908 O O . LEU A 1 235 ? -22.606 -0.360 15.514 1.00 91.94 235 LEU A O 1
ATOM 1912 N N . PHE A 1 236 ? -21.177 1.336 15.851 1.00 95.06 236 PHE A N 1
ATOM 1913 C CA . PHE A 1 236 ? -20.628 0.799 17.098 1.00 95.06 236 PHE A CA 1
ATOM 1914 C C . PHE A 1 236 ? -21.607 0.826 18.277 1.00 95.06 236 PHE A C 1
ATOM 1916 O O . PHE A 1 236 ? -21.703 -0.158 19.008 1.00 95.06 236 PHE A O 1
ATOM 1923 N N . THR A 1 237 ? -22.321 1.930 18.508 1.00 96.06 237 THR A N 1
ATOM 1924 C CA . THR A 1 237 ? -23.097 2.109 19.748 1.00 96.06 237 THR A CA 1
ATOM 1925 C C . THR A 1 237 ? -24.497 1.518 19.692 1.00 96.06 237 THR A C 1
ATOM 1927 O O . THR A 1 237 ? -25.046 1.181 20.745 1.00 96.06 237 THR A O 1
ATOM 1930 N N . ASP A 1 238 ? -25.065 1.386 18.489 1.00 95.44 238 ASP A N 1
ATOM 1931 C CA . ASP A 1 238 ? -26.478 1.059 18.306 1.00 95.44 238 ASP A CA 1
ATOM 1932 C C . ASP A 1 238 ? -26.666 -0.198 17.447 1.00 95.44 238 ASP A C 1
ATOM 1934 O O . ASP A 1 238 ? -27.302 -1.148 17.900 1.00 95.44 238 ASP A O 1
ATOM 1938 N N . ILE A 1 239 ? -26.119 -0.226 16.223 1.00 90.75 239 ILE A N 1
ATOM 1939 C CA . ILE A 1 239 ? -26.412 -1.284 15.233 1.00 90.75 239 ILE A CA 1
ATOM 1940 C C . ILE A 1 239 ? -25.681 -2.587 15.576 1.00 90.75 239 ILE A C 1
ATOM 1942 O O . ILE A 1 239 ? -26.312 -3.635 15.692 1.00 90.75 239 ILE A O 1
ATOM 1946 N N . TYR A 1 240 ? -24.372 -2.517 15.811 1.00 91.38 240 TYR A N 1
ATOM 1947 C CA . TYR A 1 240 ? -23.526 -3.653 16.193 1.00 91.38 240 TYR A CA 1
ATOM 1948 C C . TYR A 1 240 ? -23.258 -3.707 17.694 1.00 91.38 240 TYR A C 1
ATOM 1950 O O . TYR A 1 240 ? -22.291 -4.316 18.147 1.00 91.38 240 TYR A O 1
ATOM 1958 N N . LYS A 1 241 ? -24.133 -3.093 18.495 1.00 94.00 241 LYS A N 1
ATOM 1959 C CA . LYS A 1 241 ? -24.024 -3.080 19.958 1.00 94.00 241 LYS A CA 1
ATOM 1960 C C . LYS A 1 241 ? -23.956 -4.486 20.566 1.00 94.00 241 LYS A C 1
ATOM 1962 O O . LYS A 1 241 ? -23.352 -4.673 21.616 1.00 94.00 241 LYS A O 1
ATOM 1967 N N . SER A 1 242 ? -24.619 -5.451 19.932 1.00 92.12 242 SER A N 1
ATOM 1968 C CA . SER A 1 242 ? -24.691 -6.847 20.380 1.00 92.12 242 SER A CA 1
ATOM 1969 C C . SER A 1 242 ? -23.773 -7.790 19.598 1.00 92.12 242 SER A C 1
ATOM 1971 O O . SER A 1 242 ? -23.859 -8.996 19.797 1.00 92.12 242 SER A O 1
ATOM 1973 N N . ASP A 1 243 ? -22.938 -7.269 18.696 1.00 92.00 243 ASP A N 1
ATOM 1974 C CA . ASP A 1 243 ? -21.947 -8.068 17.977 1.00 92.00 243 ASP A CA 1
ATOM 1975 C C . ASP A 1 243 ? -20.636 -8.085 18.770 1.00 92.00 243 ASP A C 1
ATOM 1977 O O . ASP A 1 243 ? -19.917 -7.086 18.830 1.00 92.00 243 ASP A O 1
ATOM 1981 N N . ASP A 1 244 ? -20.324 -9.227 19.382 1.00 89.56 244 ASP A N 1
ATOM 1982 C CA . ASP A 1 244 ? -19.151 -9.376 20.247 1.00 89.56 244 ASP A CA 1
ATOM 1983 C C . ASP A 1 244 ? -17.826 -9.093 19.515 1.00 89.56 244 ASP A C 1
ATOM 1985 O O . ASP A 1 244 ? -16.885 -8.574 20.119 1.00 89.56 244 ASP A O 1
ATOM 1989 N N . THR A 1 245 ? -17.750 -9.379 18.209 1.00 85.56 245 THR A N 1
ATOM 1990 C CA . THR A 1 245 ? -16.539 -9.156 17.402 1.00 85.56 245 THR A CA 1
ATOM 1991 C C . THR A 1 245 ? -16.342 -7.665 17.153 1.00 85.56 245 THR A C 1
ATOM 1993 O O . THR A 1 245 ? -15.258 -7.128 17.385 1.00 85.56 245 THR A O 1
ATOM 1996 N N . VAL A 1 246 ? -17.402 -6.966 16.743 1.00 85.81 246 VAL A N 1
ATOM 1997 C CA . VAL A 1 246 ? -17.360 -5.514 16.514 1.00 85.81 246 VAL A CA 1
ATOM 1998 C C . VAL A 1 246 ? -17.128 -4.757 17.825 1.00 85.81 246 VAL A C 1
ATOM 2000 O O . VAL A 1 246 ? -16.344 -3.806 17.857 1.00 85.81 246 VAL A O 1
ATOM 2003 N N . GLN A 1 247 ? -17.738 -5.195 18.931 1.00 96.12 247 GLN A N 1
ATOM 2004 C CA . GLN A 1 247 ? -17.502 -4.583 20.240 1.00 96.12 247 GLN A CA 1
ATOM 2005 C C . GLN A 1 247 ? -16.077 -4.826 20.751 1.00 96.12 247 GLN A C 1
ATOM 2007 O O . GLN A 1 247 ? -15.494 -3.925 21.353 1.00 96.12 247 GLN A O 1
ATOM 2012 N N . ALA A 1 248 ? -15.463 -5.981 20.474 1.00 92.81 248 ALA A N 1
ATOM 2013 C CA . ALA A 1 248 ? -14.057 -6.211 20.812 1.00 92.81 248 ALA A CA 1
ATOM 2014 C C . ALA A 1 248 ? -13.127 -5.191 20.126 1.00 92.81 248 ALA A C 1
ATOM 2016 O O . ALA A 1 248 ? -12.257 -4.613 20.786 1.00 92.81 248 ALA A O 1
ATOM 2017 N N . ILE A 1 249 ? -13.363 -4.904 18.840 1.00 93.44 249 ILE A N 1
ATOM 2018 C CA . ILE A 1 249 ? -12.649 -3.858 18.088 1.00 93.44 249 ILE A CA 1
ATOM 2019 C C . ILE A 1 249 ? -12.896 -2.478 18.704 1.00 93.44 249 ILE A C 1
ATOM 2021 O O . ILE A 1 249 ? -11.950 -1.719 18.925 1.00 93.44 249 ILE A O 1
ATOM 2025 N N . TRP A 1 250 ? -14.147 -2.158 19.044 1.00 96.38 250 TRP A N 1
ATOM 2026 C CA . TRP A 1 250 ? -14.499 -0.879 19.661 1.00 96.38 250 TRP A CA 1
ATOM 2027 C C . TRP A 1 250 ? -13.810 -0.661 21.013 1.00 96.38 250 TRP A C 1
ATOM 2029 O O . TRP A 1 250 ? -13.253 0.407 21.277 1.00 96.38 250 TRP A O 1
ATOM 2039 N N . HIS A 1 251 ? -13.764 -1.693 21.854 1.00 96.19 251 HIS A N 1
ATOM 2040 C CA . HIS A 1 251 ? -13.052 -1.654 23.129 1.00 96.19 251 HIS A CA 1
ATOM 2041 C C . HIS A 1 251 ? -11.537 -1.533 22.956 1.00 96.19 251 HIS A C 1
ATOM 2043 O O . HIS A 1 251 ? -10.873 -0.904 23.784 1.00 96.19 251 HIS A O 1
ATOM 2049 N N . GLN A 1 252 ? -10.967 -2.124 21.904 1.00 95.62 252 GLN A N 1
ATOM 2050 C CA . GLN A 1 252 ? -9.557 -1.936 21.577 1.00 95.62 252 GLN A CA 1
ATOM 2051 C C . GLN A 1 252 ? -9.271 -0.494 21.137 1.00 95.62 252 GLN A C 1
ATOM 2053 O O . GLN A 1 252 ? -8.295 0.087 21.609 1.00 95.62 252 GLN A O 1
ATOM 2058 N N . PHE A 1 253 ? -10.157 0.116 20.344 1.00 96.50 253 PHE A N 1
ATOM 2059 C CA . PHE A 1 253 ? -10.071 1.532 19.978 1.00 96.50 253 PHE A CA 1
ATOM 2060 C C . PHE A 1 253 ? -10.141 2.448 21.200 1.00 96.50 253 PHE A C 1
ATOM 2062 O O . PHE A 1 253 ? -9.263 3.288 21.393 1.00 96.50 253 PHE A O 1
ATOM 2069 N N . GLU A 1 254 ? -11.117 2.239 22.087 1.00 95.94 254 GLU A N 1
ATOM 2070 C CA . GLU A 1 254 ? -11.236 3.013 23.326 1.00 95.94 254 GLU A CA 1
ATOM 2071 C C . GLU A 1 254 ? -9.986 2.896 24.212 1.00 95.94 254 GLU A C 1
ATOM 2073 O O . GLU A 1 254 ? -9.520 3.891 24.775 1.00 95.94 254 GLU A O 1
ATOM 2078 N N . ARG A 1 255 ? -9.430 1.688 24.339 1.00 95.25 255 ARG A N 1
ATOM 2079 C CA . ARG A 1 255 ? -8.220 1.441 25.128 1.00 95.25 255 ARG A CA 1
ATOM 2080 C C . ARG A 1 255 ? -7.009 2.147 24.529 1.00 95.25 255 ARG A C 1
ATOM 2082 O O . ARG A 1 255 ? -6.328 2.870 25.248 1.00 95.25 255 ARG A O 1
ATOM 2089 N N . GLY A 1 256 ? -6.795 1.998 23.224 1.00 95.38 256 GLY A N 1
ATOM 2090 C CA . GLY A 1 256 ? -5.684 2.625 22.515 1.00 95.38 256 GLY A CA 1
ATOM 2091 C C . GLY A 1 256 ? -5.718 4.153 22.591 1.00 95.38 256 GLY A C 1
ATOM 2092 O O . GLY A 1 256 ? -4.692 4.790 22.823 1.00 95.38 256 GLY A O 1
ATOM 2093 N N . LEU A 1 257 ? -6.913 4.751 22.500 1.00 95.25 257 LEU A N 1
ATOM 2094 C CA . LEU A 1 257 ? -7.098 6.189 22.713 1.00 95.25 257 LEU A CA 1
ATOM 2095 C C . LEU A 1 257 ? -6.643 6.632 24.112 1.00 95.25 257 LEU A C 1
ATOM 2097 O O . LEU A 1 257 ? -5.931 7.628 24.231 1.00 95.25 257 LEU A O 1
ATOM 2101 N N . LYS A 1 258 ? -7.032 5.894 25.161 1.00 93.25 258 LYS A N 1
ATOM 2102 C CA . LYS A 1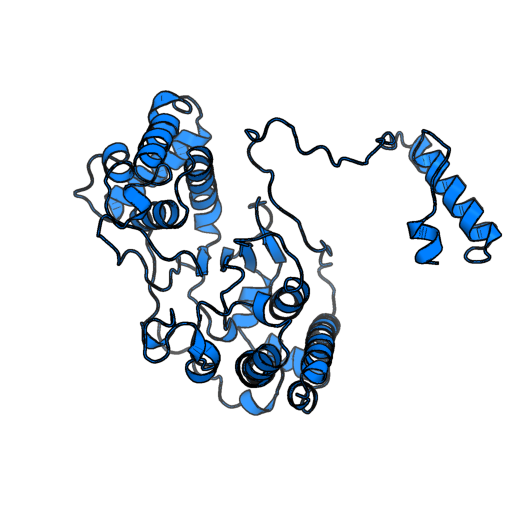 258 ? -6.652 6.190 26.555 1.00 93.25 258 LYS A CA 1
ATOM 2103 C C . LYS A 1 258 ? -5.158 5.995 26.804 1.00 93.25 258 LYS A C 1
ATOM 2105 O O . LYS A 1 258 ? -4.560 6.775 27.538 1.00 93.25 258 LYS A O 1
ATOM 2110 N N . GLU A 1 259 ? -4.560 4.971 26.200 1.00 93.12 259 GLU A N 1
ATOM 2111 C CA . GLU A 1 259 ? -3.122 4.700 26.299 1.00 93.12 259 GLU A CA 1
ATOM 2112 C C . GLU A 1 259 ? -2.291 5.816 25.652 1.00 93.12 259 GLU A C 1
ATOM 2114 O O . GLU A 1 259 ? -1.276 6.230 26.212 1.00 93.12 259 GLU A O 1
ATOM 2119 N N . LYS A 1 260 ? -2.734 6.344 24.503 1.00 90.69 260 LYS A N 1
ATOM 2120 C CA . LYS A 1 260 ? -2.024 7.409 23.783 1.00 90.69 260 LYS A CA 1
ATOM 2121 C C . LYS A 1 260 ? -2.289 8.803 24.356 1.00 90.69 260 LYS A C 1
ATOM 2123 O O . LYS A 1 260 ? -1.396 9.649 24.358 1.00 90.69 260 LYS A O 1
ATOM 2128 N N . ASN A 1 261 ? -3.507 9.060 24.828 1.00 86.62 261 ASN A N 1
ATOM 2129 C CA . ASN A 1 261 ? -3.884 10.306 25.483 1.00 86.62 261 ASN A CA 1
ATOM 2130 C C . ASN A 1 261 ? -4.831 10.031 26.671 1.00 86.62 261 ASN A C 1
ATOM 2132 O O . ASN A 1 261 ? -6.040 9.886 26.467 1.00 86.62 261 ASN A O 1
ATOM 2136 N N . PRO A 1 262 ? -4.315 10.036 27.917 1.00 85.75 262 PRO A N 1
ATOM 2137 C CA . PRO A 1 262 ? -5.108 9.768 29.120 1.00 85.75 262 PRO A CA 1
ATOM 2138 C C . PRO A 1 262 ? -6.284 10.728 29.354 1.00 85.75 262 PRO A C 1
ATOM 2140 O O . PRO A 1 262 ? -7.192 10.405 30.118 1.00 85.75 262 PRO A O 1
ATOM 2143 N N . GLU A 1 263 ? -6.295 11.901 28.711 1.00 82.88 263 GLU A N 1
ATOM 2144 C CA . GLU A 1 263 ? -7.404 12.860 28.795 1.00 82.88 263 GLU A CA 1
ATOM 2145 C C . GLU A 1 263 ? -8.612 12.456 27.932 1.00 82.88 263 GLU A C 1
ATOM 2147 O O . GLU A 1 263 ? -9.706 13.016 28.074 1.00 82.88 263 GLU A O 1
ATOM 2152 N N . VAL A 1 264 ? -8.454 11.474 27.035 1.00 84.31 264 VAL A N 1
ATOM 2153 C CA . VAL A 1 264 ? -9.558 10.958 26.225 1.00 84.31 264 VAL A CA 1
ATOM 2154 C C . VAL A 1 264 ? -10.488 10.130 27.104 1.00 84.31 264 VAL A C 1
ATOM 2156 O O . VAL A 1 264 ? -10.194 9.014 27.521 1.00 84.31 264 VAL A O 1
ATOM 2159 N N . THR A 1 265 ? -11.665 10.688 27.361 1.00 77.50 265 THR A N 1
ATOM 2160 C CA . THR A 1 265 ? -12.675 10.085 28.241 1.00 77.50 265 THR A CA 1
ATOM 2161 C C . THR A 1 265 ? -13.722 9.266 27.496 1.00 77.50 265 THR A C 1
ATOM 2163 O O . THR A 1 265 ? -14.426 8.477 28.120 1.00 77.50 265 THR A O 1
ATOM 2166 N N . ASN A 1 266 ? -13.863 9.460 26.181 1.00 89.12 266 ASN A N 1
ATOM 2167 C CA . ASN A 1 266 ? -14.971 8.897 25.416 1.00 89.12 266 ASN A CA 1
ATOM 2168 C C . ASN A 1 266 ? -14.580 8.646 23.949 1.00 89.12 266 ASN A C 1
ATOM 2170 O O . ASN A 1 266 ? -14.282 9.588 23.209 1.00 89.12 266 ASN A O 1
ATOM 2174 N N . ALA A 1 267 ? -14.632 7.378 23.534 1.00 93.25 267 ALA A N 1
ATOM 2175 C CA . ALA A 1 267 ? -14.331 6.946 22.172 1.00 93.25 267 ALA A CA 1
ATOM 2176 C C . ALA A 1 267 ? -15.332 7.487 21.138 1.00 93.25 267 ALA A C 1
ATOM 2178 O O . ALA A 1 267 ? -14.907 7.966 20.090 1.00 93.25 267 ALA A O 1
ATOM 2179 N N . SER A 1 268 ? -16.634 7.517 21.452 1.00 94.88 268 SER A N 1
ATOM 2180 C CA . SER A 1 268 ? -17.661 8.121 20.588 1.00 94.88 268 SER A CA 1
ATOM 2181 C C . SER A 1 268 ? -17.368 9.590 20.328 1.00 94.88 268 SER A C 1
ATOM 2183 O O . SER A 1 268 ? -17.378 10.031 19.184 1.00 94.88 268 SER A O 1
ATOM 2185 N N . ARG A 1 269 ? -17.027 10.344 21.382 1.00 92.25 269 ARG A N 1
ATOM 2186 C CA . ARG A 1 269 ? -16.656 11.756 21.239 1.00 92.25 269 ARG A CA 1
ATOM 2187 C C . ARG A 1 269 ? -15.407 11.912 20.380 1.00 92.25 269 ARG A C 1
ATOM 2189 O O . ARG A 1 269 ? -15.383 12.809 19.546 1.00 92.25 269 ARG A O 1
ATOM 2196 N N . ASN A 1 270 ? -14.381 11.079 20.575 1.00 93.00 270 ASN A N 1
ATOM 2197 C CA . ASN A 1 270 ? -13.173 11.140 19.753 1.00 93.00 270 ASN A CA 1
ATOM 2198 C C . ASN A 1 270 ? -13.492 10.860 18.277 1.00 93.00 270 ASN A C 1
ATOM 2200 O O . ASN A 1 270 ? -13.114 11.655 17.421 1.00 93.00 270 ASN A O 1
ATOM 2204 N N . LEU A 1 271 ? -14.253 9.802 17.985 1.00 93.56 271 LEU A N 1
ATOM 2205 C CA . LEU A 1 271 ? -14.648 9.434 16.625 1.00 93.56 271 LEU A CA 1
ATOM 2206 C C . LEU A 1 271 ? -15.421 10.563 15.927 1.00 93.56 271 LEU A C 1
ATOM 2208 O O . LEU A 1 271 ? -15.116 10.895 14.785 1.00 93.56 271 LEU A O 1
ATOM 2212 N N . THR A 1 272 ? -16.351 11.211 16.631 1.00 92.12 272 THR A N 1
ATOM 2213 C CA . THR A 1 272 ? -17.198 12.283 16.081 1.00 92.12 272 THR A CA 1
ATOM 2214 C C . THR A 1 272 ? -16.627 13.691 16.283 1.00 92.12 272 THR A C 1
ATOM 2216 O O . THR A 1 272 ? -17.341 14.677 16.111 1.00 92.12 272 THR A O 1
ATOM 2219 N N . THR A 1 273 ? -15.364 13.825 16.696 1.00 90.00 273 THR A N 1
ATOM 2220 C CA . THR A 1 273 ? -14.678 15.122 16.715 1.00 90.00 273 THR A CA 1
ATOM 2221 C C . THR A 1 273 ? -13.976 15.322 15.382 1.00 90.00 273 THR A C 1
ATOM 2223 O O . THR A 1 273 ? -13.218 14.459 14.947 1.00 90.00 273 THR A O 1
ATOM 2226 N N . ALA A 1 274 ? -14.201 16.471 14.749 1.00 87.25 274 ALA A N 1
ATOM 2227 C CA . ALA A 1 274 ? -13.470 16.862 13.554 1.00 87.25 274 ALA A CA 1
ATOM 2228 C C . ALA A 1 274 ? -12.063 17.342 13.950 1.00 87.25 274 ALA A C 1
ATOM 2230 O O . ALA A 1 274 ? -11.847 18.523 14.211 1.00 87.25 274 ALA A O 1
ATOM 2231 N N . ASP A 1 275 ? -11.128 16.406 14.073 1.00 83.75 275 ASP A N 1
ATOM 2232 C CA . ASP A 1 275 ? -9.776 16.621 14.607 1.00 83.75 275 ASP A CA 1
ATOM 2233 C C . ASP A 1 275 ? -8.661 16.337 13.590 1.00 83.75 275 ASP A C 1
ATOM 2235 O O . ASP A 1 275 ? -7.495 16.287 13.975 1.00 83.75 275 ASP A O 1
ATOM 2239 N N . GLY A 1 276 ? -8.998 16.198 12.303 1.00 84.69 276 GLY A N 1
ATOM 2240 C CA . GLY A 1 276 ? -8.002 16.081 11.240 1.00 84.69 276 GLY A CA 1
ATOM 2241 C C . GLY A 1 276 ? -8.235 14.968 10.230 1.00 84.69 276 GLY A C 1
ATOM 2242 O O . GLY A 1 276 ? -9.259 14.289 10.233 1.00 84.69 276 GLY A O 1
ATOM 2243 N N . TRP A 1 277 ? -7.268 14.809 9.339 1.00 89.12 277 TRP A N 1
ATOM 2244 C CA . TRP A 1 277 ? -7.167 13.733 8.351 1.00 89.12 277 TRP A CA 1
ATOM 2245 C C . TRP A 1 277 ? -5.684 13.414 8.144 1.00 89.12 277 TRP A C 1
ATOM 2247 O O . TRP A 1 277 ? -4.820 14.116 8.669 1.00 89.12 277 TRP A O 1
ATOM 2257 N N . THR A 1 278 ? -5.351 12.351 7.422 1.00 87.69 278 THR A N 1
ATOM 2258 C CA . THR A 1 278 ? -3.954 12.104 7.067 1.00 87.69 278 THR A CA 1
ATOM 2259 C C . THR A 1 278 ? -3.800 11.404 5.732 1.00 87.69 278 THR A C 1
ATOM 2261 O O . THR A 1 278 ? -4.627 10.576 5.363 1.00 87.69 278 THR A O 1
ATOM 2264 N N . VAL A 1 279 ? -2.725 11.750 5.029 1.00 85.44 279 VAL A N 1
ATOM 2265 C CA . VAL A 1 279 ? -2.455 11.283 3.673 1.00 85.44 279 VAL A CA 1
ATOM 2266 C C . VAL A 1 279 ? -2.230 9.775 3.658 1.00 85.44 279 VAL A C 1
ATOM 2268 O O . VAL A 1 279 ? -1.193 9.308 4.113 1.00 85.44 279 VAL A O 1
ATOM 2271 N N . SER A 1 280 ? -3.161 9.006 3.100 1.00 82.81 280 SER A N 1
ATOM 2272 C CA . SER A 1 280 ? -3.119 7.538 3.167 1.00 82.81 280 SER A CA 1
ATOM 2273 C C . SER A 1 280 ? -2.458 6.877 1.951 1.00 82.81 280 SER A C 1
ATOM 2275 O O . SER A 1 280 ? -2.715 5.707 1.662 1.00 82.81 280 SER A O 1
ATOM 2277 N N . ASP A 1 281 ? -1.651 7.629 1.206 1.00 84.00 281 ASP A N 1
ATOM 2278 C CA . ASP A 1 281 ? -1.004 7.174 -0.026 1.00 84.00 281 ASP A CA 1
ATOM 2279 C C . ASP A 1 281 ? -0.004 6.036 0.205 1.00 84.00 281 ASP A C 1
ATOM 2281 O O . ASP A 1 281 ? 0.249 5.234 -0.694 1.00 84.00 281 ASP A O 1
ATOM 2285 N N . MET A 1 282 ? 0.583 5.952 1.402 1.00 89.12 282 MET A N 1
ATOM 2286 C CA . MET A 1 282 ? 1.404 4.818 1.806 1.00 89.12 282 MET A CA 1
ATOM 2287 C C . MET A 1 282 ? 1.391 4.638 3.324 1.00 89.12 282 MET A C 1
ATOM 2289 O O . MET A 1 282 ? 1.608 5.603 4.044 1.00 89.12 282 MET A O 1
ATOM 2293 N N . TYR A 1 283 ? 1.219 3.416 3.826 1.00 90.94 283 TYR A N 1
ATOM 2294 C CA . TYR A 1 283 ? 1.433 3.084 5.242 1.00 90.94 283 TYR A CA 1
ATOM 2295 C C . TYR A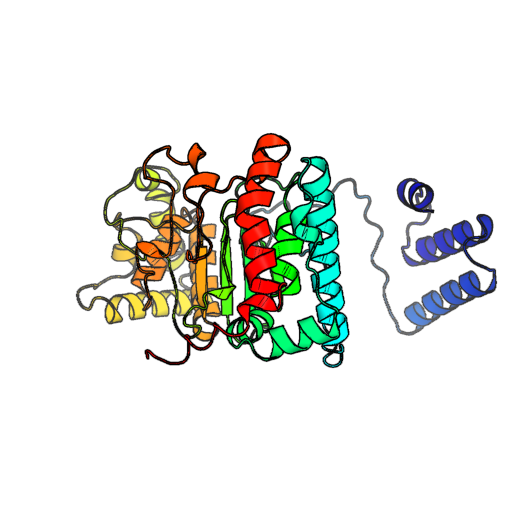 1 283 ? 1.704 1.586 5.438 1.00 90.94 283 TYR A C 1
ATOM 2297 O O . TYR A 1 283 ? 1.469 0.781 4.541 1.00 90.94 283 TYR A O 1
ATOM 2305 N N . TYR A 1 284 ? 2.226 1.202 6.602 1.00 91.44 284 TYR A N 1
ATOM 2306 C CA . TYR A 1 284 ? 2.487 -0.194 6.968 1.00 91.44 284 TYR A CA 1
ATOM 2307 C C . TYR A 1 284 ? 1.790 -0.562 8.273 1.00 91.44 284 TYR A C 1
ATOM 2309 O O . TYR A 1 284 ? 1.887 0.187 9.247 1.00 91.44 284 TYR A O 1
ATOM 2317 N N . ILE A 1 285 ? 1.145 -1.731 8.294 1.00 89.88 285 ILE A N 1
ATOM 2318 C CA . ILE A 1 285 ? 0.482 -2.311 9.465 1.00 89.88 285 ILE A CA 1
ATOM 2319 C C . ILE A 1 285 ? 1.174 -3.640 9.820 1.00 89.88 285 ILE A C 1
ATOM 2321 O O . ILE A 1 285 ? 1.200 -4.547 8.981 1.00 89.88 285 ILE A O 1
ATOM 2325 N N . PRO A 1 286 ? 1.729 -3.785 11.041 1.00 87.25 286 PRO A N 1
ATOM 2326 C CA . PRO A 1 286 ? 2.392 -5.015 11.468 1.00 87.25 286 PRO A CA 1
ATOM 2327 C C . PRO A 1 286 ? 1.388 -6.156 11.658 1.00 87.25 286 PRO A C 1
ATOM 2329 O O . PRO A 1 286 ? 0.224 -5.909 11.979 1.00 87.25 286 PRO A O 1
ATOM 2332 N N . ALA A 1 287 ? 1.850 -7.408 11.547 1.00 82.88 287 ALA A N 1
ATOM 2333 C CA . ALA A 1 287 ? 1.005 -8.598 11.707 1.00 82.88 287 ALA A CA 1
ATOM 2334 C C . ALA A 1 287 ? 0.166 -8.607 12.999 1.00 82.88 287 ALA A C 1
ATOM 2336 O O . ALA A 1 287 ? -1.011 -8.958 12.992 1.00 82.88 287 ALA A O 1
ATOM 2337 N N . SER A 1 288 ? 0.748 -8.151 14.109 1.00 84.56 288 SER A N 1
ATOM 2338 C CA . SER A 1 288 ? 0.074 -8.063 15.411 1.00 84.56 288 SER A CA 1
ATOM 2339 C C . SER A 1 288 ? -1.073 -7.045 15.464 1.00 84.56 288 SER A C 1
ATOM 2341 O O . SER A 1 288 ? -1.889 -7.097 16.381 1.00 84.56 288 SER A O 1
ATOM 2343 N N . GLY A 1 289 ? -1.136 -6.109 14.514 1.00 84.56 289 GLY A N 1
ATOM 2344 C CA . GLY A 1 289 ? -2.156 -5.063 14.431 1.00 84.56 289 GLY A CA 1
ATOM 2345 C C . GLY A 1 289 ? -3.222 -5.300 13.359 1.00 84.56 289 GLY A C 1
ATOM 2346 O O . GLY A 1 289 ? -4.101 -4.449 13.206 1.00 84.56 289 GLY A O 1
ATOM 2347 N N . LEU A 1 290 ? -3.149 -6.414 12.618 1.00 80.81 290 LEU A N 1
ATOM 2348 C CA . LEU A 1 290 ? -3.971 -6.665 11.430 1.00 80.81 290 LEU A CA 1
ATOM 2349 C C . LEU A 1 290 ? -5.460 -6.750 11.742 1.00 80.81 290 LEU A C 1
ATOM 2351 O O . LEU A 1 290 ? -6.235 -6.004 11.149 1.00 80.81 290 LEU A O 1
ATOM 2355 N N . ASP A 1 291 ? -5.850 -7.622 12.672 1.00 80.06 291 ASP A N 1
ATOM 2356 C CA . ASP A 1 291 ? -7.263 -7.854 13.001 1.00 80.06 291 ASP A CA 1
ATOM 2357 C C . ASP A 1 291 ? -7.924 -6.573 13.498 1.00 80.06 291 ASP A C 1
ATOM 2359 O O . ASP A 1 291 ? -9.036 -6.227 13.099 1.00 80.06 291 ASP A O 1
ATOM 2363 N N . TYR A 1 292 ? -7.185 -5.820 14.312 1.00 88.88 292 TYR A N 1
ATOM 2364 C CA . TYR A 1 292 ? -7.650 -4.553 14.837 1.00 88.88 292 TYR A CA 1
ATOM 2365 C C . TYR A 1 292 ? -7.842 -3.501 13.740 1.00 88.88 292 TYR A C 1
ATOM 2367 O O . TYR A 1 292 ? -8.913 -2.901 13.645 1.00 88.88 292 TYR A O 1
ATOM 2375 N N . HIS A 1 293 ? -6.833 -3.290 12.888 1.00 90.31 293 HIS A N 1
ATOM 2376 C CA . HIS A 1 293 ? -6.954 -2.353 11.774 1.00 90.31 293 HIS A CA 1
ATOM 2377 C C . HIS A 1 293 ? -8.085 -2.766 10.827 1.00 90.31 293 HIS A C 1
ATOM 2379 O O . HIS A 1 293 ? -8.923 -1.940 10.477 1.00 90.31 293 HIS A O 1
ATOM 2385 N N . ALA A 1 294 ? -8.115 -4.031 10.399 1.00 83.19 294 ALA A N 1
ATOM 2386 C CA . ALA A 1 294 ? -9.098 -4.531 9.445 1.00 83.19 294 ALA A CA 1
ATOM 2387 C C . ALA A 1 294 ? -10.528 -4.394 9.984 1.00 83.19 294 ALA A C 1
ATOM 2389 O O . ALA A 1 294 ? -11.378 -3.842 9.288 1.00 83.19 294 ALA A O 1
ATOM 2390 N N . GLY A 1 295 ? -10.773 -4.812 11.230 1.00 81.00 295 GLY A N 1
ATOM 2391 C CA . GLY A 1 295 ? -12.085 -4.688 11.861 1.00 81.00 295 GLY A CA 1
ATOM 2392 C C . GLY A 1 295 ? -12.528 -3.233 12.029 1.00 81.00 295 GLY A C 1
ATOM 2393 O O . GLY A 1 295 ? -13.693 -2.913 11.799 1.00 81.00 295 GLY A O 1
ATOM 2394 N N . LEU A 1 296 ? -11.605 -2.327 12.374 1.00 89.75 296 LEU A N 1
ATOM 2395 C CA . LEU A 1 296 ? -11.926 -0.905 12.514 1.00 89.75 296 LEU A CA 1
ATOM 2396 C C . LEU A 1 296 ? -12.251 -0.262 11.157 1.00 89.75 296 LEU A C 1
ATOM 2398 O O . LEU A 1 296 ? -13.257 0.437 11.031 1.00 89.75 296 LEU A O 1
ATOM 2402 N N . MET A 1 297 ? -11.426 -0.522 10.138 1.00 88.50 297 MET A N 1
ATOM 2403 C CA . MET A 1 297 ? -11.640 0.007 8.789 1.00 88.50 297 MET A CA 1
ATOM 2404 C C . MET A 1 297 ? -12.914 -0.532 8.151 1.00 88.50 297 MET A C 1
ATOM 2406 O O . MET A 1 297 ? -13.572 0.202 7.424 1.00 88.50 297 MET A O 1
ATOM 2410 N N . GLU A 1 298 ? -13.291 -1.779 8.431 1.00 81.62 298 GLU A N 1
ATOM 2411 C CA . GLU A 1 298 ? -14.537 -2.352 7.925 1.00 81.62 298 GLU A CA 1
ATOM 2412 C C . GLU A 1 298 ? -15.754 -1.548 8.396 1.00 81.62 298 GLU A C 1
ATOM 2414 O O . GLU A 1 298 ? -16.578 -1.154 7.573 1.00 81.62 298 GLU A O 1
ATOM 2419 N N . VAL A 1 299 ? -15.824 -1.211 9.688 1.00 83.94 299 VAL A N 1
ATOM 2420 C CA . VAL A 1 299 ? -16.917 -0.384 10.226 1.00 83.94 299 VAL A CA 1
ATOM 2421 C C . VAL A 1 299 ? -16.847 1.051 9.698 1.00 83.94 299 VAL A C 1
ATOM 2423 O O . VAL A 1 299 ? -17.873 1.636 9.352 1.00 83.94 299 VAL A O 1
ATOM 2426 N N . PHE A 1 300 ? -15.649 1.632 9.603 1.00 89.88 300 PHE A N 1
ATOM 2427 C CA . PHE A 1 300 ? -15.473 2.981 9.061 1.00 89.88 300 PHE A CA 1
ATOM 2428 C C . PHE A 1 300 ? -15.906 3.079 7.595 1.00 89.88 300 PHE A C 1
ATOM 2430 O O . PHE A 1 300 ? -16.622 4.011 7.233 1.00 89.88 300 PHE A O 1
ATOM 2437 N N . PHE A 1 301 ? -15.541 2.114 6.755 1.00 83.25 301 PHE A N 1
ATOM 2438 C CA . PHE A 1 301 ? -15.929 2.109 5.346 1.00 83.25 301 PHE A CA 1
ATOM 2439 C C . PHE A 1 301 ? -17.393 1.733 5.135 1.00 83.25 301 PHE A C 1
ATOM 2441 O O . PHE A 1 301 ? -18.025 2.303 4.251 1.00 83.25 301 PHE A O 1
ATOM 2448 N N . GLU A 1 302 ? -17.965 0.862 5.971 1.00 81.12 302 GLU A N 1
ATOM 2449 C CA . GLU A 1 302 ? -19.412 0.605 5.986 1.00 81.12 302 GLU A CA 1
ATOM 2450 C C . GLU A 1 302 ? -20.206 1.892 6.269 1.00 81.12 302 GLU A C 1
ATOM 2452 O O . GLU A 1 302 ? -21.252 2.131 5.670 1.00 81.12 302 GLU A O 1
ATOM 2457 N N . ALA A 1 303 ? -19.674 2.768 7.124 1.00 82.44 303 ALA A N 1
ATOM 2458 C CA . ALA A 1 303 ? -20.245 4.086 7.383 1.00 82.44 303 ALA A CA 1
ATOM 2459 C C . ALA A 1 303 ? -19.979 5.128 6.279 1.00 82.44 303 ALA A C 1
ATOM 2461 O O . ALA A 1 303 ? -20.478 6.248 6.380 1.00 82.44 303 ALA A O 1
ATOM 2462 N N . GLY A 1 304 ? -19.182 4.798 5.258 1.00 78.38 304 GLY A N 1
ATOM 2463 C CA . GLY A 1 304 ? -18.763 5.732 4.212 1.00 78.38 304 GLY A CA 1
ATOM 2464 C C . GLY A 1 304 ? -17.706 6.746 4.662 1.00 78.38 304 GLY A C 1
ATOM 2465 O O . GLY A 1 304 ? -17.56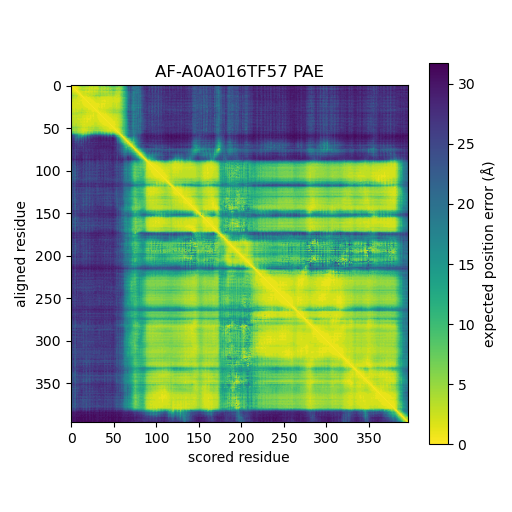5 7.796 4.033 1.00 78.38 304 GLY A O 1
ATOM 2466 N N . LEU A 1 305 ? -16.977 6.470 5.751 1.00 84.62 305 LEU A N 1
ATOM 2467 C CA . LEU A 1 305 ? -15.967 7.384 6.279 1.00 84.62 305 LEU A CA 1
ATOM 2468 C C . LEU A 1 305 ? -14.791 7.483 5.310 1.00 84.62 305 LEU A C 1
ATOM 2470 O O . LEU A 1 305 ? -14.199 6.472 4.923 1.00 84.62 305 LEU A O 1
ATOM 2474 N N . PHE A 1 306 ? -14.435 8.713 4.944 1.00 85.44 306 PHE A N 1
ATOM 2475 C CA . PHE A 1 306 ? -13.316 8.970 4.053 1.00 85.44 306 PHE A CA 1
ATOM 2476 C C . PHE A 1 306 ? -12.030 8.351 4.607 1.00 85.44 306 PHE A C 1
ATOM 2478 O O . PHE A 1 306 ? -11.714 8.498 5.790 1.00 85.44 306 PHE A O 1
ATOM 2485 N N . HIS A 1 307 ? -11.276 7.659 3.755 1.00 84.50 307 HIS A N 1
ATOM 2486 C CA . HIS A 1 307 ? -10.183 6.803 4.206 1.00 84.50 307 HIS A CA 1
ATOM 2487 C C . HIS A 1 307 ? -9.057 7.568 4.919 1.00 84.50 307 HIS A C 1
ATOM 2489 O O . HIS A 1 307 ? -8.479 7.048 5.866 1.00 84.50 307 HIS A O 1
ATOM 2495 N N . GLU A 1 308 ? -8.794 8.824 4.557 1.00 88.06 308 GLU A N 1
ATOM 2496 C CA . GLU A 1 308 ? -7.786 9.649 5.237 1.00 88.06 308 GLU A CA 1
ATOM 2497 C C . GLU A 1 308 ? -8.238 10.079 6.639 1.00 88.06 308 GLU A C 1
ATOM 2499 O O . GLU A 1 308 ? -7.418 10.259 7.542 1.00 88.06 308 GLU A O 1
ATOM 2504 N N . ILE A 1 309 ? -9.551 10.205 6.854 1.00 90.25 309 ILE A N 1
ATOM 2505 C CA . ILE A 1 309 ? -10.128 10.407 8.187 1.00 90.25 309 ILE A CA 1
ATOM 2506 C C . ILE A 1 309 ? -10.078 9.089 8.965 1.00 90.25 309 ILE A C 1
ATOM 2508 O O . ILE A 1 309 ? -9.653 9.071 10.118 1.00 90.25 309 ILE A O 1
ATOM 2512 N N . ALA A 1 310 ? -10.454 7.977 8.332 1.00 91.31 310 ALA A N 1
ATOM 2513 C CA . ALA A 1 310 ? -10.426 6.642 8.924 1.00 91.31 310 ALA A CA 1
ATOM 2514 C C . ALA A 1 310 ? -9.021 6.272 9.443 1.00 91.31 310 ALA A C 1
ATOM 2516 O O . ALA A 1 310 ? -8.870 5.870 10.600 1.00 91.31 310 ALA A O 1
ATOM 2517 N N . ILE A 1 311 ? -7.981 6.488 8.629 1.00 92.00 311 ILE A N 1
ATOM 2518 C CA . ILE A 1 311 ? -6.584 6.255 9.016 1.00 92.00 311 ILE A CA 1
ATOM 2519 C C . ILE A 1 311 ? -6.154 7.211 10.127 1.00 92.00 311 ILE A C 1
ATOM 2521 O O . ILE A 1 311 ? -5.545 6.758 11.093 1.00 92.00 311 ILE A O 1
ATOM 2525 N N . ALA A 1 312 ? -6.522 8.495 10.076 1.00 93.50 312 ALA A N 1
ATOM 2526 C CA . ALA A 1 312 ? -6.215 9.425 11.164 1.00 93.50 312 ALA A CA 1
ATOM 2527 C C . ALA A 1 312 ? -6.807 8.953 12.506 1.00 93.50 312 ALA A C 1
ATOM 2529 O O . ALA A 1 312 ? -6.106 8.924 13.520 1.00 93.50 312 ALA A O 1
ATOM 2530 N N . LYS A 1 313 ? -8.064 8.485 12.508 1.00 94.19 313 LYS A N 1
ATOM 2531 C CA . LYS A 1 313 ? -8.697 7.906 13.704 1.00 94.19 313 LYS A CA 1
ATOM 2532 C C . LYS A 1 313 ? -7.971 6.657 14.183 1.00 94.19 313 LYS A C 1
ATOM 2534 O O . LYS A 1 313 ? -7.682 6.551 15.372 1.00 94.19 313 LYS A O 1
ATOM 2539 N N . TYR A 1 314 ? -7.610 5.747 13.284 1.00 95.12 314 TYR A N 1
ATOM 2540 C CA . TYR A 1 314 ? -6.803 4.584 13.648 1.00 95.12 314 TYR A CA 1
ATOM 2541 C C . TYR A 1 314 ? -5.476 4.992 14.302 1.00 95.12 314 TYR A C 1
ATOM 2543 O O . TYR A 1 314 ? -5.165 4.506 15.390 1.00 95.12 314 TYR A O 1
ATOM 2551 N N . LEU A 1 315 ? -4.749 5.956 13.729 1.00 94.94 315 LEU A N 1
ATOM 2552 C CA . LEU A 1 315 ? -3.490 6.462 14.281 1.00 94.94 315 LEU A CA 1
ATOM 2553 C C . LEU A 1 315 ? -3.648 7.115 15.661 1.00 94.94 315 LEU A C 1
ATOM 2555 O O . LEU A 1 315 ? -2.694 7.118 16.438 1.00 94.94 315 LEU A O 1
ATOM 2559 N N . HIS A 1 316 ? -4.820 7.642 16.022 1.00 93.19 316 HIS A N 1
ATOM 2560 C CA . HIS A 1 316 ? -5.082 8.106 17.392 1.00 93.19 316 HIS A CA 1
ATOM 2561 C C . HIS A 1 316 ? -5.114 6.968 18.418 1.00 93.19 316 HIS A C 1
ATOM 2563 O O . HIS A 1 316 ? -4.875 7.211 19.597 1.00 93.19 316 HIS A O 1
ATOM 2569 N N . SER A 1 317 ? -5.382 5.743 17.977 1.00 95.06 317 SER A N 1
ATOM 2570 C CA . SER A 1 317 ? -5.557 4.574 18.840 1.00 95.06 317 SER A CA 1
ATOM 2571 C C . SER A 1 317 ? -4.363 3.616 18.865 1.00 95.06 317 SER A C 1
ATOM 2573 O O . SER A 1 317 ? -4.411 2.613 19.570 1.00 95.06 317 SER A O 1
ATOM 2575 N N . VAL A 1 318 ? -3.297 3.888 18.106 1.00 94.88 318 VAL A N 1
ATOM 2576 C CA . VAL A 1 318 ? -2.109 3.021 18.043 1.00 94.88 318 VAL A CA 1
ATOM 2577 C C . VAL A 1 318 ? -0.812 3.823 18.137 1.00 94.88 318 VAL A C 1
ATOM 2579 O O . VAL A 1 318 ? -0.770 4.983 17.712 1.00 94.88 318 VAL A O 1
ATOM 2582 N N . PRO A 1 319 ? 0.278 3.225 18.652 1.00 93.56 319 PRO A N 1
ATOM 2583 C CA . PRO A 1 319 ? 1.609 3.775 18.452 1.00 93.56 319 PRO A CA 1
ATOM 2584 C C . PRO A 1 319 ? 1.987 3.699 16.968 1.00 93.56 319 PRO A C 1
ATOM 2586 O O . PRO A 1 319 ? 1.731 2.699 16.296 1.00 93.56 319 PRO A O 1
ATOM 2589 N N . TYR A 1 320 ? 2.631 4.748 16.465 1.00 93.12 320 TYR A N 1
ATOM 2590 C CA . TYR A 1 320 ? 3.145 4.796 15.100 1.00 93.12 320 TYR A CA 1
ATOM 2591 C C . TYR A 1 320 ? 4.493 5.511 15.049 1.00 93.12 320 TYR A C 1
ATOM 2593 O O . TYR A 1 320 ? 4.845 6.272 15.953 1.00 93.12 320 TYR A O 1
ATOM 2601 N N . VAL A 1 321 ? 5.223 5.297 13.957 1.00 91.69 321 VAL A N 1
ATOM 2602 C CA . VAL A 1 321 ? 6.423 6.062 13.608 1.00 91.69 321 VAL A CA 1
ATOM 2603 C C . VAL A 1 321 ? 6.183 6.891 12.352 1.00 91.69 321 VAL A C 1
ATOM 2605 O O . VAL A 1 321 ? 5.502 6.452 11.421 1.00 91.69 321 VAL A O 1
ATOM 2608 N N . GLN A 1 322 ? 6.754 8.093 12.344 1.00 90.38 322 GLN A N 1
ATOM 2609 C CA . GLN A 1 322 ? 6.789 8.979 11.182 1.00 90.38 322 GLN A CA 1
ATOM 2610 C C . GLN A 1 322 ? 8.108 8.804 10.442 1.00 90.38 322 GLN A C 1
ATOM 2612 O O . GLN A 1 322 ? 9.129 8.442 11.037 1.00 90.38 322 GLN A O 1
ATOM 2617 N N . LEU A 1 323 ? 8.085 9.065 9.140 1.00 86.88 323 LEU A N 1
ATOM 2618 C CA . LEU A 1 323 ? 9.315 9.223 8.385 1.00 86.88 323 LEU A CA 1
ATOM 2619 C C . LEU A 1 323 ? 9.838 10.645 8.592 1.00 86.88 323 LEU A C 1
ATOM 2621 O O . LEU A 1 323 ? 9.067 11.578 8.786 1.00 86.88 323 LEU A O 1
ATOM 2625 N N . ASP A 1 324 ? 11.157 10.804 8.541 1.00 89.69 324 ASP A N 1
ATOM 2626 C CA . ASP A 1 324 ? 11.753 12.134 8.429 1.00 89.69 324 ASP A CA 1
ATOM 2627 C C . ASP A 1 324 ? 11.310 12.784 7.108 1.00 89.69 324 ASP A C 1
ATOM 2629 O O . ASP A 1 324 ? 11.246 12.096 6.084 1.00 89.69 324 ASP A O 1
ATOM 2633 N N . ASP A 1 325 ? 11.040 14.092 7.118 1.00 86.62 325 ASP A N 1
ATOM 2634 C CA . ASP A 1 325 ? 10.548 14.842 5.951 1.00 86.62 325 ASP A CA 1
ATOM 2635 C C . ASP A 1 325 ? 11.483 14.740 4.732 1.00 86.62 325 ASP A C 1
ATOM 2637 O O . ASP A 1 325 ? 11.046 14.892 3.597 1.00 86.62 325 ASP A O 1
ATOM 2641 N N . SER A 1 326 ? 12.773 14.434 4.925 1.00 88.81 326 SER A N 1
ATOM 2642 C CA . SER A 1 326 ? 13.713 14.196 3.819 1.00 88.81 326 SER A CA 1
ATOM 2643 C C . SER A 1 326 ? 13.562 12.825 3.148 1.00 88.81 326 SER A C 1
ATOM 2645 O O . SER A 1 326 ? 14.210 12.559 2.133 1.00 88.81 326 SER A O 1
ATOM 2647 N N . ARG A 1 327 ? 12.743 11.929 3.713 1.00 90.06 327 ARG A N 1
ATOM 2648 C CA . ARG A 1 327 ? 12.562 10.543 3.257 1.00 90.06 327 ARG A CA 1
ATOM 2649 C C . ARG A 1 327 ? 11.261 10.313 2.499 1.00 90.06 327 ARG A C 1
ATOM 2651 O O . ARG A 1 327 ? 11.071 9.206 1.999 1.00 90.06 327 ARG A O 1
ATOM 2658 N N . PHE A 1 328 ? 10.387 11.300 2.376 1.00 92.12 328 PHE A N 1
ATOM 2659 C CA . PHE A 1 328 ? 9.211 11.220 1.514 1.00 92.12 328 PHE A CA 1
ATOM 2660 C C . PHE A 1 328 ? 8.957 12.564 0.836 1.00 92.12 328 PHE A C 1
ATOM 2662 O O . PHE A 1 328 ? 9.428 13.593 1.302 1.00 92.12 328 PHE A O 1
ATOM 2669 N N . ASP A 1 329 ? 8.238 12.563 -0.282 1.00 91.19 329 ASP A N 1
ATOM 2670 C CA . ASP A 1 329 ? 7.892 13.805 -0.973 1.00 91.19 329 ASP A CA 1
ATOM 2671 C C . ASP A 1 329 ? 6.473 13.733 -1.546 1.00 91.19 329 ASP A C 1
ATOM 2673 O O . ASP A 1 329 ? 6.177 12.889 -2.393 1.00 91.19 329 ASP A O 1
ATOM 2677 N N . TYR A 1 330 ? 5.610 14.640 -1.078 1.00 89.81 330 TYR A N 1
ATOM 2678 C CA . TYR A 1 330 ? 4.243 14.838 -1.578 1.00 89.81 330 TYR A CA 1
ATOM 2679 C C . TYR A 1 330 ? 4.158 15.854 -2.735 1.00 89.81 330 TYR A C 1
ATOM 2681 O O . TYR A 1 330 ? 3.068 16.251 -3.155 1.00 89.81 330 TYR A O 1
ATOM 2689 N N . LEU A 1 331 ? 5.310 16.312 -3.238 1.00 89.00 331 LEU A N 1
ATOM 2690 C CA . LEU A 1 331 ? 5.469 17.239 -4.358 1.00 89.00 331 LEU A CA 1
ATOM 2691 C C . LEU A 1 331 ? 4.762 18.584 -4.151 1.00 89.00 331 LEU A C 1
ATOM 2693 O O . LEU A 1 331 ? 4.257 19.198 -5.094 1.00 89.00 331 LEU A O 1
ATOM 2697 N N . ASN A 1 332 ? 4.775 19.069 -2.908 1.00 84.25 332 ASN A N 1
ATOM 2698 C CA . ASN A 1 332 ? 4.251 20.385 -2.525 1.00 84.25 332 ASN A CA 1
ATOM 2699 C C . ASN A 1 332 ? 5.249 21.535 -2.790 1.00 84.25 332 ASN A C 1
ATOM 2701 O O . ASN A 1 332 ? 4.918 22.700 -2.577 1.00 84.25 332 ASN A O 1
ATOM 2705 N N . GLY A 1 333 ? 6.474 21.217 -3.225 1.00 80.56 333 GLY A N 1
ATOM 2706 C CA . GLY A 1 333 ? 7.551 22.176 -3.489 1.00 80.56 333 GLY A CA 1
ATOM 2707 C C . GLY A 1 333 ? 7.549 22.788 -4.898 1.00 80.56 333 GLY A C 1
ATOM 2708 O O . GLY A 1 333 ? 6.562 22.757 -5.635 1.00 80.56 333 GLY A O 1
ATOM 2709 N N . THR A 1 334 ? 8.690 23.363 -5.290 1.00 79.50 334 THR A N 1
ATOM 2710 C CA . THR A 1 334 ? 8.877 24.053 -6.579 1.00 79.50 334 THR A CA 1
ATOM 2711 C C . THR A 1 334 ? 8.535 23.153 -7.771 1.00 79.50 334 THR A C 1
ATOM 2713 O O . THR A 1 334 ? 9.011 22.026 -7.872 1.00 79.50 334 THR A O 1
ATOM 2716 N N . GLY A 1 335 ? 7.715 23.665 -8.696 1.00 83.69 335 GLY A N 1
ATOM 2717 C CA . GLY A 1 335 ? 7.246 22.926 -9.877 1.00 83.69 335 GLY A CA 1
ATOM 2718 C C . GLY A 1 335 ? 6.068 21.976 -9.612 1.00 83.69 335 GLY A C 1
ATOM 2719 O O . GLY A 1 335 ? 5.451 21.495 -10.565 1.00 83.69 335 GLY A O 1
ATOM 2720 N N . GLY A 1 336 ? 5.713 21.760 -8.341 1.00 87.50 336 GLY A N 1
ATOM 2721 C CA . GLY A 1 336 ? 4.561 20.974 -7.913 1.00 87.50 336 GLY A CA 1
ATOM 2722 C C . GLY A 1 336 ? 4.561 19.533 -8.431 1.00 87.50 336 GLY A C 1
ATOM 2723 O O . GLY A 1 336 ? 5.585 18.973 -8.828 1.00 87.50 336 GLY A O 1
ATOM 2724 N N . ARG A 1 337 ? 3.360 18.947 -8.506 1.00 87.75 337 ARG A N 1
ATOM 2725 C CA . ARG A 1 337 ? 3.124 17.560 -8.954 1.00 87.75 337 ARG A CA 1
ATOM 2726 C C . ARG A 1 337 ? 3.663 17.254 -10.365 1.00 87.75 337 ARG A C 1
ATOM 2728 O O . ARG A 1 337 ? 3.940 16.102 -10.671 1.00 87.75 337 ARG A O 1
ATOM 2735 N N . GLY A 1 338 ? 3.835 18.258 -11.232 1.00 86.88 338 GLY A N 1
ATOM 2736 C CA . GLY A 1 338 ? 4.378 18.079 -12.589 1.00 86.88 338 GLY A CA 1
ATOM 2737 C C . GLY A 1 338 ? 5.902 17.901 -12.647 1.00 86.88 338 GLY A C 1
ATOM 2738 O O . GLY A 1 338 ? 6.423 17.379 -13.632 1.00 86.88 338 GLY A O 1
ATOM 2739 N N . ALA A 1 339 ? 6.615 18.300 -11.591 1.00 90.25 339 ALA A N 1
ATOM 2740 C CA . ALA A 1 339 ? 8.073 18.230 -11.500 1.00 90.25 339 ALA A CA 1
ATOM 2741 C C . ALA A 1 339 ? 8.587 16.951 -10.812 1.00 90.25 339 ALA A C 1
ATOM 2743 O O . ALA A 1 339 ? 9.765 16.879 -10.469 1.00 90.25 339 ALA A O 1
ATOM 2744 N N . TRP A 1 340 ? 7.732 15.932 -10.645 1.00 93.38 340 TRP A N 1
ATOM 2745 C CA . TRP A 1 340 ? 8.052 14.678 -9.949 1.00 93.38 340 TRP A CA 1
ATOM 2746 C C . TRP A 1 340 ? 9.377 14.045 -10.407 1.00 93.38 340 TRP A C 1
ATOM 2748 O O . TRP A 1 340 ? 10.170 13.623 -9.580 1.00 93.38 340 TRP A O 1
ATOM 2758 N N . HIS A 1 341 ? 9.671 14.057 -11.708 1.00 93.00 341 HIS A N 1
ATOM 2759 C CA . HIS A 1 341 ? 10.888 13.472 -12.282 1.00 93.00 341 HIS A CA 1
ATOM 2760 C C . HIS A 1 341 ? 12.174 14.212 -11.883 1.00 93.00 341 HIS A C 1
ATOM 2762 O O . HIS A 1 341 ? 13.226 13.588 -11.803 1.00 93.00 341 HIS A O 1
ATOM 2768 N N . ASN A 1 342 ? 12.096 15.521 -11.617 1.00 91.69 342 ASN A N 1
ATOM 2769 C CA . ASN A 1 342 ? 13.234 16.324 -11.156 1.00 91.69 342 ASN A CA 1
ATOM 2770 C C . ASN A 1 342 ? 13.428 16.222 -9.640 1.00 91.69 342 ASN A C 1
ATOM 2772 O O . ASN A 1 342 ? 14.550 16.336 -9.154 1.00 91.69 342 ASN A O 1
ATOM 2776 N N . ASN A 1 343 ? 12.334 16.024 -8.904 1.00 90.94 343 ASN A N 1
ATOM 2777 C CA . ASN A 1 343 ? 12.355 15.921 -7.447 1.00 90.94 343 ASN A CA 1
ATOM 2778 C C . ASN A 1 343 ? 12.632 14.481 -6.982 1.00 90.94 343 ASN A C 1
ATOM 2780 O O . ASN A 1 343 ? 13.095 14.260 -5.859 1.00 90.94 343 ASN A O 1
ATOM 2784 N N . TYR A 1 344 ? 12.367 13.486 -7.839 1.00 92.75 344 TYR A N 1
ATOM 2785 C CA . TYR A 1 344 ? 12.595 12.085 -7.520 1.00 92.75 344 TYR A CA 1
ATOM 2786 C C . TYR A 1 344 ? 14.074 11.825 -7.260 1.00 92.75 344 TYR A C 1
ATOM 2788 O O . TYR A 1 344 ? 14.956 12.180 -8.042 1.00 92.75 344 TYR A O 1
ATOM 2796 N N . ASN A 1 345 ? 14.338 11.121 -6.168 1.00 90.19 345 ASN A N 1
ATOM 2797 C CA . ASN A 1 345 ? 15.643 10.565 -5.882 1.00 90.19 345 ASN A CA 1
ATOM 2798 C C . ASN A 1 345 ? 15.484 9.224 -5.161 1.00 90.19 345 ASN A C 1
ATOM 2800 O O . ASN A 1 345 ? 14.509 8.977 -4.449 1.00 90.19 345 ASN A O 1
ATOM 2804 N N . ASP A 1 346 ? 16.468 8.349 -5.331 1.00 90.38 346 ASP A N 1
ATOM 2805 C CA . ASP A 1 346 ? 16.413 6.977 -4.833 1.00 90.38 346 ASP A CA 1
ATOM 2806 C C . ASP A 1 346 ? 16.725 6.844 -3.337 1.00 90.38 346 ASP A C 1
ATOM 2808 O O . ASP A 1 346 ? 16.802 5.717 -2.846 1.00 90.38 346 ASP A O 1
ATOM 2812 N N . LYS A 1 347 ? 16.879 7.965 -2.610 1.00 89.56 347 LYS A N 1
ATOM 2813 C CA . LYS A 1 347 ? 16.988 8.011 -1.141 1.00 89.56 347 LYS A CA 1
ATOM 2814 C C . LYS A 1 347 ? 15.638 8.171 -0.440 1.00 89.56 347 LYS A C 1
ATOM 2816 O O . LYS A 1 347 ? 15.546 7.873 0.749 1.00 89.56 347 LYS A O 1
ATOM 2821 N N . LEU A 1 348 ? 14.606 8.608 -1.162 1.00 91.00 348 LEU A N 1
ATOM 2822 C CA . LEU A 1 348 ? 13.238 8.639 -0.650 1.00 91.00 348 LEU A CA 1
ATOM 2823 C C . LEU A 1 348 ? 12.754 7.213 -0.402 1.00 91.00 348 LEU A C 1
ATOM 2825 O O . LEU A 1 348 ? 13.052 6.324 -1.193 1.00 91.00 348 LEU A O 1
ATOM 2829 N N . VAL A 1 349 ? 11.975 7.011 0.655 1.00 90.50 349 VAL A N 1
ATOM 2830 C CA . VAL A 1 349 ? 11.144 5.822 0.871 1.00 90.50 349 VAL A CA 1
ATOM 2831 C C . VAL A 1 349 ? 9.931 5.879 -0.049 1.00 90.50 349 VAL A C 1
ATOM 2833 O O . VAL A 1 349 ? 9.582 4.868 -0.650 1.00 90.50 349 VAL A O 1
ATOM 2836 N N . MET A 1 350 ? 9.311 7.052 -0.188 1.00 91.00 350 MET A N 1
ATOM 2837 C CA . MET A 1 350 ? 8.062 7.219 -0.924 1.00 91.00 350 MET A CA 1
ATOM 2838 C C . MET A 1 350 ? 8.001 8.559 -1.654 1.00 91.00 350 MET A C 1
ATOM 2840 O O . MET A 1 350 ? 8.521 9.560 -1.166 1.00 91.00 350 MET A O 1
ATOM 2844 N N . MET A 1 351 ? 7.363 8.579 -2.821 1.00 92.69 351 MET A N 1
ATOM 2845 C CA . MET A 1 351 ? 6.988 9.814 -3.506 1.00 92.69 351 MET A CA 1
ATOM 2846 C C . MET A 1 351 ? 5.555 9.712 -4.020 1.00 92.69 351 MET A C 1
ATOM 2848 O O . MET A 1 351 ? 5.192 8.710 -4.644 1.00 92.69 351 MET A O 1
ATOM 2852 N N . HIS A 1 352 ? 4.786 10.778 -3.815 1.00 88.44 352 HIS A N 1
ATOM 2853 C CA . HIS A 1 352 ? 3.441 10.943 -4.345 1.00 88.44 352 HIS A CA 1
ATOM 2854 C C . HIS A 1 352 ? 3.226 12.379 -4.858 1.00 88.44 352 HIS A C 1
ATOM 2856 O O . HIS A 1 352 ? 3.684 13.333 -4.238 1.00 88.44 352 HIS A O 1
ATOM 2862 N N . PRO A 1 353 ? 2.471 12.577 -5.949 1.00 86.44 353 PRO A N 1
ATOM 2863 C CA . PRO A 1 353 ? 2.021 11.567 -6.900 1.00 86.44 353 PRO A CA 1
ATOM 2864 C C . PRO A 1 353 ? 3.042 11.299 -8.010 1.00 86.44 353 PRO A C 1
ATOM 2866 O O . PRO A 1 353 ? 3.645 12.213 -8.569 1.00 86.44 353 PRO A O 1
ATOM 2869 N N . ILE A 1 354 ? 3.099 10.053 -8.458 1.00 87.38 354 ILE A N 1
ATOM 2870 C CA . ILE A 1 354 ? 3.551 9.669 -9.791 1.00 87.38 354 ILE A CA 1
ATOM 2871 C C . ILE A 1 354 ? 2.366 8.998 -10.491 1.00 87.38 354 ILE A C 1
ATOM 2873 O O . ILE A 1 354 ? 2.045 7.836 -10.265 1.00 87.38 354 ILE A O 1
ATOM 2877 N N . LYS A 1 355 ? 1.672 9.758 -11.345 1.00 83.50 355 LYS A N 1
ATOM 2878 C CA . LYS A 1 355 ? 0.456 9.300 -12.033 1.00 83.50 355 LYS A CA 1
ATOM 2879 C C . LYS A 1 355 ? 0.816 8.354 -13.178 1.00 83.50 355 LYS A C 1
ATOM 2881 O O . LYS A 1 355 ? 1.031 8.794 -14.307 1.00 83.50 355 LYS A O 1
ATOM 2886 N N . PHE A 1 356 ? 0.823 7.050 -12.911 1.00 78.75 356 PHE A N 1
ATOM 2887 C CA . PHE A 1 356 ? 1.150 6.039 -13.922 1.00 78.75 356 PHE A CA 1
ATOM 2888 C C . PHE A 1 356 ? 0.244 6.112 -15.160 1.00 78.75 356 PHE A C 1
ATOM 2890 O O . PHE A 1 356 ? 0.680 5.796 -16.267 1.00 78.75 356 PHE A O 1
ATOM 2897 N N . SER A 1 357 ? -1.006 6.570 -15.004 1.00 73.31 357 SER A N 1
ATOM 2898 C CA . SER A 1 357 ? -1.958 6.745 -16.111 1.00 73.31 357 SER A CA 1
ATOM 2899 C C . SER A 1 357 ? -1.451 7.709 -17.190 1.00 73.31 357 SER A C 1
ATOM 2901 O O . SER A 1 357 ? -1.890 7.642 -18.337 1.00 73.31 357 SER A O 1
ATOM 2903 N N . PHE A 1 358 ? -0.482 8.568 -16.867 1.00 82.19 358 PHE A N 1
ATOM 2904 C CA . PHE A 1 358 ? 0.128 9.488 -17.823 1.00 82.19 358 PHE A CA 1
ATOM 2905 C C . PHE A 1 358 ? 1.181 8.822 -18.715 1.00 82.19 358 PHE A C 1
ATOM 2907 O O . PHE A 1 358 ? 1.590 9.416 -19.708 1.00 82.19 358 PHE A O 1
ATOM 2914 N N . PHE A 1 359 ? 1.599 7.584 -18.438 1.00 85.31 359 PHE A N 1
ATOM 2915 C CA . PHE A 1 359 ? 2.677 6.915 -19.180 1.00 85.31 359 PHE A CA 1
ATOM 2916 C C . PHE A 1 359 ? 2.246 6.310 -20.523 1.00 85.31 359 PHE A C 1
ATOM 2918 O O . PHE A 1 359 ? 3.069 5.736 -21.241 1.00 85.31 359 PHE A O 1
ATOM 2925 N N . ALA A 1 360 ? 0.984 6.490 -20.923 1.00 77.94 360 ALA A N 1
ATOM 2926 C CA . ALA A 1 360 ? 0.609 6.410 -22.334 1.00 77.94 360 ALA A CA 1
ATOM 2927 C C . ALA A 1 360 ? 1.344 7.484 -23.166 1.00 77.94 360 ALA A C 1
ATOM 2929 O O . ALA A 1 360 ? 1.680 7.255 -24.325 1.00 77.94 360 ALA A O 1
ATOM 2930 N N . ASN A 1 361 ? 1.659 8.637 -22.564 1.00 87.25 361 ASN A N 1
ATOM 2931 C CA . ASN A 1 361 ? 2.523 9.643 -23.164 1.00 87.25 361 ASN A CA 1
ATOM 2932 C C . ASN A 1 361 ? 3.991 9.188 -23.096 1.00 87.25 361 ASN A C 1
ATOM 2934 O O . ASN A 1 361 ? 4.553 9.040 -22.008 1.00 87.25 361 ASN A O 1
ATOM 2938 N N . LEU A 1 362 ? 4.629 9.012 -24.258 1.00 90.88 362 LEU A N 1
ATOM 2939 C CA . LEU A 1 362 ? 6.005 8.507 -24.345 1.00 90.88 362 LEU A CA 1
ATOM 2940 C C . LEU A 1 362 ? 7.046 9.433 -23.697 1.00 90.88 362 LEU A C 1
ATOM 2942 O O . LEU A 1 362 ? 8.062 8.947 -23.211 1.00 90.88 362 LEU A O 1
ATOM 2946 N N . THR A 1 363 ? 6.795 10.742 -23.611 1.00 93.25 363 THR A N 1
ATOM 2947 C CA . THR A 1 363 ? 7.681 11.668 -22.889 1.00 93.25 363 THR A CA 1
ATOM 2948 C C . THR A 1 363 ? 7.616 11.420 -21.384 1.00 93.25 363 THR A C 1
ATOM 2950 O O . THR A 1 363 ? 8.655 11.275 -20.747 1.00 93.25 363 THR A O 1
ATOM 2953 N N . GLN A 1 364 ? 6.412 11.311 -20.809 1.00 91.31 364 GLN A N 1
ATOM 2954 C CA . GLN A 1 364 ? 6.246 10.984 -19.384 1.00 91.31 364 GLN A CA 1
ATOM 2955 C C . GLN A 1 364 ? 6.787 9.586 -19.066 1.00 91.31 364 GLN A C 1
ATOM 2957 O O . GLN A 1 364 ? 7.465 9.402 -18.057 1.00 91.31 364 GLN A O 1
ATOM 2962 N N . ARG A 1 365 ? 6.564 8.623 -19.969 1.00 91.88 365 ARG A N 1
ATOM 2963 C CA . ARG A 1 365 ? 7.152 7.284 -19.883 1.00 91.88 365 ARG A CA 1
ATOM 2964 C C . ARG A 1 365 ? 8.677 7.334 -19.844 1.00 91.88 365 ARG A C 1
ATOM 2966 O O . ARG A 1 365 ? 9.279 6.729 -18.965 1.00 91.88 365 ARG A O 1
ATOM 2973 N N . ARG A 1 366 ? 9.302 8.078 -20.762 1.00 94.25 366 ARG A N 1
ATOM 2974 C CA . ARG A 1 366 ? 10.761 8.237 -20.808 1.00 94.25 366 ARG A CA 1
ATOM 2975 C C . ARG A 1 366 ? 11.301 8.823 -19.508 1.00 94.25 366 ARG A C 1
ATOM 2977 O O . ARG A 1 366 ? 12.272 8.294 -18.981 1.00 94.25 366 ARG A O 1
ATOM 2984 N N . LEU A 1 367 ? 10.660 9.868 -18.980 1.00 94.75 367 LEU A N 1
ATOM 2985 C CA . LEU A 1 367 ? 11.039 10.467 -17.697 1.00 94.75 367 LEU A CA 1
ATOM 2986 C C . LEU A 1 367 ? 10.966 9.447 -16.556 1.00 94.75 367 LEU A C 1
ATOM 2988 O O . LEU A 1 367 ? 11.838 9.436 -15.694 1.00 94.75 367 LEU A O 1
ATOM 2992 N N . PHE A 1 368 ? 9.969 8.558 -16.564 1.00 93.75 368 PHE A N 1
ATOM 2993 C CA . PHE A 1 368 ? 9.816 7.520 -15.538 1.00 93.75 368 PHE A CA 1
ATOM 2994 C C . 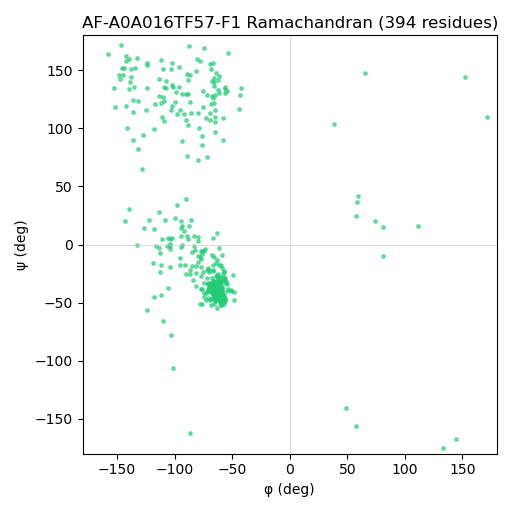PHE A 1 368 ? 10.884 6.436 -15.658 1.00 93.75 368 PHE A C 1
ATOM 2996 O O . PHE A 1 368 ? 11.447 5.999 -14.654 1.00 93.75 368 PHE A O 1
ATOM 3003 N N . CYS A 1 369 ? 11.208 6.052 -16.892 1.00 93.38 369 CYS A N 1
ATOM 3004 C CA . CYS A 1 369 ? 12.296 5.131 -17.183 1.00 93.38 369 CYS A CA 1
ATOM 3005 C C . CYS A 1 369 ? 13.655 5.673 -16.718 1.00 93.38 369 CYS A C 1
ATOM 3007 O O . CYS A 1 369 ? 14.409 4.946 -16.076 1.00 93.38 369 CYS A O 1
ATOM 3009 N N . ASP A 1 370 ? 13.927 6.952 -16.985 1.00 92.94 370 ASP A N 1
ATOM 3010 C CA . ASP A 1 370 ? 15.201 7.611 -16.676 1.00 92.94 370 ASP A CA 1
ATOM 3011 C C . ASP A 1 370 ? 15.390 7.942 -15.185 1.00 92.94 370 ASP A C 1
ATOM 3013 O O . ASP A 1 370 ? 16.511 8.034 -14.691 1.00 92.94 370 ASP A O 1
ATOM 3017 N N . SER A 1 371 ? 14.293 8.067 -14.436 1.00 93.25 371 SER A N 1
ATOM 3018 C CA . SER A 1 371 ? 14.323 8.368 -13.000 1.00 93.25 371 SER A CA 1
ATOM 3019 C C . SER A 1 371 ? 14.046 7.125 -12.148 1.00 93.25 371 SER A C 1
ATOM 3021 O O . SER A 1 371 ? 14.967 6.507 -11.606 1.00 93.25 371 SER A O 1
ATOM 3023 N N . VAL A 1 372 ? 12.777 6.733 -12.040 1.00 93.69 372 VAL A N 1
ATOM 3024 C CA . VAL A 1 372 ? 12.297 5.694 -11.123 1.00 93.69 372 VAL A CA 1
ATOM 3025 C C . VAL A 1 372 ? 12.794 4.312 -11.525 1.00 93.69 372 VAL A C 1
ATOM 3027 O O . VAL A 1 372 ? 13.384 3.610 -10.705 1.00 93.69 372 VAL A O 1
ATOM 3030 N N . LEU A 1 373 ? 12.609 3.895 -12.779 1.00 91.81 373 LEU A N 1
ATOM 3031 C CA . LEU A 1 373 ? 12.991 2.534 -13.179 1.00 91.81 373 LEU A CA 1
ATOM 3032 C C . LEU A 1 373 ? 14.503 2.346 -13.227 1.00 91.81 373 LEU A C 1
ATOM 3034 O O . LEU A 1 373 ? 15.000 1.272 -12.880 1.00 91.81 373 LEU A O 1
ATOM 3038 N N . MET A 1 374 ? 15.247 3.393 -13.581 1.00 89.25 374 MET A N 1
ATOM 3039 C CA . MET A 1 374 ? 16.696 3.365 -13.459 1.00 89.25 374 MET A CA 1
ATOM 3040 C C . MET A 1 374 ? 17.128 3.256 -11.990 1.00 89.25 374 MET A C 1
ATOM 3042 O O . MET A 1 374 ? 18.028 2.482 -11.671 1.00 89.25 374 MET A O 1
ATOM 3046 N N . ALA A 1 375 ? 16.461 3.934 -11.054 1.00 90.94 375 ALA A N 1
ATOM 3047 C CA . ALA A 1 375 ? 16.718 3.727 -9.631 1.00 90.94 375 ALA A CA 1
ATOM 3048 C C . ALA A 1 375 ? 16.395 2.294 -9.169 1.00 90.94 375 ALA A C 1
ATOM 3050 O O . ALA A 1 375 ? 17.207 1.707 -8.450 1.00 90.94 375 ALA A O 1
ATOM 3051 N N . PHE A 1 376 ? 15.280 1.706 -9.615 1.00 90.12 376 PHE A N 1
ATOM 3052 C CA . PHE A 1 376 ? 14.923 0.309 -9.329 1.00 90.12 376 PHE A CA 1
ATOM 3053 C C . PHE A 1 376 ? 15.995 -0.655 -9.847 1.00 90.12 376 PHE A C 1
ATOM 3055 O O . PHE A 1 376 ? 16.536 -1.452 -9.079 1.00 90.12 376 PHE A O 1
ATOM 3062 N N . SER A 1 377 ? 16.369 -0.537 -11.124 1.00 88.31 377 SER A N 1
ATOM 3063 C CA . SER A 1 377 ? 17.424 -1.356 -11.733 1.00 88.31 377 SER A CA 1
ATOM 3064 C C . SER A 1 377 ? 18.752 -1.196 -10.980 1.00 88.31 377 SER A C 1
ATOM 3066 O O . SER A 1 377 ? 19.380 -2.178 -10.575 1.00 88.31 377 SER A O 1
ATOM 3068 N N . ARG A 1 378 ? 19.138 0.044 -10.657 1.00 87.50 378 ARG A N 1
ATOM 3069 C CA . ARG A 1 378 ? 20.384 0.335 -9.940 1.00 87.50 378 ARG A CA 1
ATOM 3070 C C . ARG A 1 378 ? 20.431 -0.259 -8.526 1.00 87.50 378 ARG A C 1
ATOM 3072 O O . ARG A 1 378 ? 21.487 -0.701 -8.062 1.00 87.50 378 ARG A O 1
ATOM 3079 N N . ASN A 1 379 ? 19.316 -0.209 -7.801 1.00 88.31 379 ASN A N 1
ATOM 3080 C CA . ASN A 1 379 ? 19.277 -0.566 -6.382 1.00 88.31 379 ASN A CA 1
ATOM 3081 C C . ASN A 1 379 ? 18.980 -2.040 -6.120 1.00 88.31 379 ASN A C 1
ATOM 3083 O O . ASN A 1 379 ? 19.378 -2.540 -5.061 1.00 88.31 379 ASN A O 1
ATOM 3087 N N . LEU A 1 380 ? 18.302 -2.706 -7.055 1.00 88.75 380 LEU A N 1
ATOM 3088 C CA . LEU A 1 380 ? 17.820 -4.076 -6.900 1.00 88.75 380 LEU A CA 1
ATOM 3089 C C . LEU A 1 380 ? 18.528 -5.065 -7.827 1.00 88.75 380 LEU A C 1
ATOM 3091 O O . LEU A 1 380 ? 18.551 -6.247 -7.526 1.00 88.75 380 LEU A O 1
ATOM 3095 N N . ILE A 1 381 ? 19.104 -4.621 -8.944 1.00 84.81 381 ILE A N 1
ATOM 3096 C CA . ILE A 1 381 ? 19.544 -5.537 -10.006 1.00 84.81 381 ILE A CA 1
ATOM 3097 C C . ILE A 1 381 ? 21.052 -5.462 -10.212 1.00 84.81 381 ILE A C 1
ATOM 3099 O O . ILE A 1 381 ? 21.722 -6.490 -10.291 1.00 84.81 381 ILE A O 1
ATOM 3103 N N . THR A 1 382 ? 21.626 -4.262 -10.262 1.00 77.50 382 THR A N 1
ATOM 3104 C CA . THR A 1 382 ? 23.067 -4.122 -10.501 1.00 77.50 382 THR A CA 1
ATOM 3105 C C . THR A 1 382 ? 23.922 -4.460 -9.281 1.00 77.50 382 THR A C 1
ATOM 3107 O O . THR A 1 382 ? 23.736 -3.930 -8.186 1.00 77.50 382 THR A O 1
ATOM 3110 N N . VAL A 1 383 ? 24.948 -5.285 -9.509 1.00 60.47 383 VAL A N 1
ATOM 3111 C CA . VAL A 1 383 ? 25.899 -5.777 -8.493 1.00 60.47 383 VAL A CA 1
ATOM 3112 C C . VAL A 1 383 ? 26.863 -4.684 -7.994 1.00 60.47 383 VAL A C 1
ATOM 3114 O O . VAL A 1 383 ? 27.404 -4.799 -6.889 1.00 60.47 383 VAL A O 1
ATOM 3117 N N . GLU A 1 384 ? 27.044 -3.599 -8.758 1.00 56.44 384 GLU A N 1
ATOM 3118 C CA . GLU A 1 384 ? 28.014 -2.522 -8.477 1.00 56.44 384 GLU A CA 1
ATOM 3119 C C . GLU A 1 384 ? 27.804 -1.843 -7.104 1.00 56.44 384 GLU A C 1
ATOM 3121 O O . GLU A 1 384 ? 28.772 -1.394 -6.495 1.00 56.44 384 GLU A O 1
ATOM 3126 N N . ASN A 1 385 ? 26.585 -1.861 -6.546 1.00 47.91 385 ASN A N 1
ATOM 3127 C CA . ASN A 1 385 ? 26.257 -1.213 -5.264 1.00 47.91 385 ASN A CA 1
ATOM 3128 C C . ASN A 1 385 ? 26.342 -2.113 -4.018 1.00 47.91 385 ASN A C 1
ATOM 3130 O O . ASN A 1 385 ? 26.116 -1.644 -2.900 1.00 47.91 385 ASN A O 1
ATOM 3134 N N . SER A 1 386 ? 26.684 -3.395 -4.166 1.00 44.84 386 SER A N 1
ATOM 3135 C CA . SER A 1 386 ? 26.748 -4.336 -3.032 1.00 44.84 386 SER A CA 1
ATOM 3136 C C . SER A 1 386 ? 27.862 -4.020 -2.023 1.00 44.84 386 SER A C 1
ATOM 3138 O O . SER A 1 386 ? 27.750 -4.382 -0.854 1.00 44.84 386 SER A O 1
ATOM 3140 N N . LYS A 1 387 ? 28.906 -3.283 -2.427 1.00 38.78 387 LYS A N 1
ATOM 3141 C CA . LYS A 1 387 ? 30.031 -2.909 -1.549 1.00 38.78 387 LYS A CA 1
ATOM 3142 C C . LYS A 1 387 ? 29.738 -1.749 -0.585 1.00 38.78 387 LYS A C 1
ATOM 3144 O O . LYS A 1 387 ? 30.535 -1.526 0.320 1.00 38.78 387 LYS A O 1
ATOM 3149 N N . HIS A 1 388 ? 28.616 -1.036 -0.737 1.00 39.41 388 HIS A N 1
ATOM 3150 C CA . HIS A 1 388 ? 28.288 0.138 0.090 1.00 39.41 388 HIS A CA 1
ATOM 3151 C C . HIS A 1 388 ? 27.038 -0.003 0.977 1.00 39.41 388 HIS A C 1
ATOM 3153 O O . HIS A 1 388 ? 26.753 0.899 1.761 1.00 39.41 388 HIS A O 1
ATOM 3159 N N . LYS A 1 389 ? 26.316 -1.132 0.941 1.00 42.28 389 LYS A N 1
ATOM 3160 C CA . LYS A 1 389 ? 25.091 -1.343 1.743 1.00 42.28 389 LYS A CA 1
ATOM 3161 C C . LYS A 1 389 ? 25.347 -1.971 3.128 1.00 42.28 389 LYS A C 1
ATOM 3163 O O . LYS A 1 389 ? 24.566 -2.795 3.585 1.00 42.28 389 LYS A O 1
ATOM 3168 N N . SER A 1 390 ? 26.416 -1.573 3.825 1.00 35.72 390 SER A N 1
ATOM 3169 C CA . SER A 1 390 ? 26.698 -2.003 5.211 1.00 35.72 390 SER A CA 1
ATOM 3170 C C . SER A 1 390 ? 26.045 -1.119 6.293 1.00 35.72 390 SER A C 1
ATOM 3172 O O . SER A 1 390 ? 26.458 -1.169 7.446 1.00 35.72 390 SER A O 1
ATOM 3174 N N . TRP A 1 391 ? 25.054 -0.288 5.953 1.00 32.66 391 TRP A N 1
ATOM 3175 C CA . TRP A 1 391 ? 24.582 0.818 6.809 1.00 32.66 391 TRP A CA 1
ATOM 3176 C C . TRP A 1 391 ? 23.153 0.683 7.366 1.00 32.66 391 TRP A C 1
ATOM 3178 O O . TRP A 1 391 ? 22.518 1.686 7.662 1.00 32.66 391 TRP A O 1
ATOM 3188 N N . LEU A 1 392 ? 22.636 -0.535 7.562 1.00 36.56 392 LEU A N 1
ATOM 3189 C CA . LEU A 1 392 ? 21.339 -0.743 8.242 1.00 36.56 392 LEU A CA 1
ATOM 3190 C C . LEU A 1 392 ? 21.416 -1.648 9.485 1.00 36.56 392 LEU A C 1
ATOM 3192 O O . LEU A 1 392 ? 20.407 -2.181 9.927 1.00 36.56 392 LEU A O 1
ATOM 3196 N N . ALA A 1 393 ? 22.605 -1.793 10.077 1.00 31.86 393 ALA A N 1
ATOM 3197 C CA . ALA A 1 393 ? 22.791 -2.462 11.373 1.00 31.86 393 ALA A CA 1
ATOM 3198 C C . ALA A 1 393 ? 23.198 -1.503 12.511 1.00 31.86 393 ALA A C 1
ATOM 3200 O O . ALA A 1 393 ? 23.469 -1.950 13.620 1.00 31.86 393 ALA A O 1
ATOM 3201 N N . ALA A 1 394 ? 23.253 -0.194 12.258 1.00 29.09 394 ALA A N 1
ATOM 3202 C CA . ALA A 1 394 ? 23.674 0.793 13.246 1.00 29.09 394 ALA A CA 1
ATOM 3203 C C . ALA A 1 394 ? 22.680 1.954 13.274 1.00 29.09 394 ALA A C 1
ATOM 3205 O O . ALA A 1 394 ? 22.866 2.942 12.572 1.00 29.09 394 ALA A O 1
ATOM 3206 N N . ASN A 1 395 ? 21.582 1.757 14.000 1.00 27.00 395 ASN A N 1
ATOM 3207 C CA . ASN A 1 395 ? 20.944 2.710 14.916 1.00 27.00 395 ASN A CA 1
ATOM 3208 C C . ASN A 1 395 ? 19.602 2.092 15.324 1.00 27.00 395 ASN A C 1
ATOM 3210 O O . ASN A 1 395 ? 18.735 1.888 14.475 1.00 27.00 395 ASN A O 1
ATOM 3214 N N . GLY A 1 396 ? 19.532 1.682 16.593 1.00 33.44 396 GLY A N 1
ATOM 3215 C CA . GLY A 1 396 ? 18.351 1.076 17.209 1.00 33.44 396 GLY A CA 1
ATOM 3216 C C . GLY A 1 396 ? 17.252 2.068 17.542 1.00 33.44 396 GLY A C 1
ATOM 3217 O O . GLY A 1 396 ? 17.435 3.279 17.278 1.00 33.44 396 GLY A O 1
#

Radius of gyration: 24.91 Å; Cα contacts (8 Å, |Δi|>4): 538; chains: 1; bounding box: 57×66×64 Å

Sequence (396 aa):
MLEFLDGWECEHNETASCVVGLAEKFRERNFWGSADVEGIRQWISDLQKIGYQFPPRFDRDSYDISKNETVRGHNCRKVSMEFVSSSRDSTEKSLEKLSALGDIAEWCAEANYTDVRQRMPSPSQLATLHTNSNVLRTLSDSVLIVTSNYPWNYTIGLIQRMYQPYFGLTIFCGTWFPDKYSEGYYVMADDSTFNFWHGINPFVVMHPSGDLYRNTGEWWKEPVGMEAALMANKLFTDIYKSDDTVQAIWHQFERGLKEKNPEVTNASRNLTTADGWTVSDMYYIPASGLDYHAGLMEVFFEAGLFHEIAIAKYLHSVPYVQLDDSRFDYLNGTGGRGAWHNNYNDKLVMMHPIKFSFFANLTQRRLFCDSVLMAFSRNLITVENSKHKSWLAANG

Mean predicted aligned error: 14.0 Å

Organism: NCBI:txid53326

Nearest PDB structures (foldseek):
  7xsg-assembly1_B-2  TM=2.080E-01 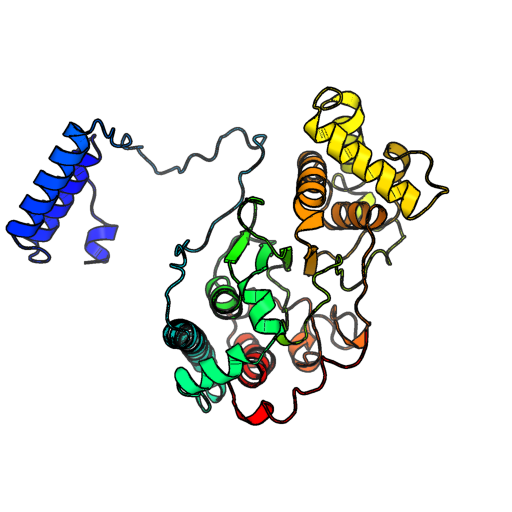 e=7.026E+00  Cecembia lonarensis LW9